Protein 8EZM (pdb70)

Structure (mmCIF, N/CA/C/O backbone):
data_8EZM
#
_entry.id   8EZM
#
_cell.length_a   101.890
_cell.length_b   84.710
_cell.length_c   65.870
_cell.angle_alpha   90.000
_cell.angle_beta   96.570
_cell.angle_gamma   90.000
#
_symmetry.space_group_name_H-M   'C 1 2 1'
#
loop_
_entity.id
_entity.type
_entity.pdbx_description
1 polymer '25 kDa ookinete surface antigen'
2 polymer 'Transmission-reducing antibody AS01-63, Single-chain Fv'
3 non-polymer 2-acetamido-2-deoxy-beta-D-glucopyranose
4 non-polymer 'SULFATE ION'
5 water water
#
loop_
_atom_site.group_PDB
_atom_site.id
_atom_site.type_symbol
_atom_site.label_atom_id
_atom_site.label_alt_id
_atom_site.label_comp_id
_atom_site.label_asym_id
_atom_site.label_entity_id
_atom_site.label_seq_id
_atom_site.pdbx_PDB_ins_code
_atom_site.Cartn_x
_atom_site.Cartn_y
_atom_site.Cartn_z
_atom_site.occupancy
_atom_site.B_iso_or_equiv
_atom_site.auth_seq_id
_atom_site.auth_comp_id
_atom_site.auth_asym_id
_atom_site.auth_atom_id
_atom_site.pdbx_PDB_model_num
ATOM 1 N N . LYS A 1 3 ? -28.39801 -8.52134 12.77328 1.000 112.94627 1 LYS A N 1
ATOM 2 C CA . LYS A 1 3 ? -28.67792 -7.14123 13.14862 1.000 108.65014 1 LYS A CA 1
ATOM 3 C C . LYS A 1 3 ? -30.09344 -6.75403 12.72197 1.000 108.03472 1 LYS A C 1
ATOM 4 O O . LYS A 1 3 ? -30.72256 -7.45114 11.92598 1.000 102.28825 1 LYS A O 1
ATOM 10 N N . VAL A 1 4 ? -30.58947 -5.64328 13.25796 1.000 90.91011 2 VAL A N 1
ATOM 11 C CA . VAL A 1 4 ? -31.95131 -5.19544 12.98649 1.000 88.64871 2 VAL A CA 1
ATOM 12 C C . VAL A 1 4 ? -32.01396 -4.60972 11.58038 1.000 86.44670 2 VAL A C 1
ATOM 13 O O . VAL A 1 4 ? -31.28607 -3.66544 11.25752 1.000 87.02273 2 VAL A O 1
ATOM 17 N N . THR A 1 5 ? -32.88187 -5.17025 10.74249 1.000 89.34013 3 THR A N 1
ATOM 18 C CA . THR A 1 5 ? -33.10835 -4.69674 9.38110 1.000 88.65360 3 THR A CA 1
ATOM 19 C C . THR A 1 5 ? -34.57396 -4.30085 9.21318 1.000 83.22795 3 THR A C 1
ATOM 20 O O . THR A 1 5 ? -35.37377 -4.37408 10.14918 1.000 84.77600 3 THR A O 1
ATOM 24 N N . VAL A 1 6 ? -34.92285 -3.87339 7.99607 1.000 82.42354 4 VAL A N 1
ATOM 25 C CA . VAL A 1 6 ? -36.30005 -3.48766 7.71214 1.000 82.72124 4 VAL A CA 1
ATOM 26 C C . VAL A 1 6 ? -37.23807 -4.68599 7.74414 1.000 89.83198 4 VAL A C 1
ATOM 27 O O . VAL A 1 6 ? -38.44576 -4.51972 7.95212 1.000 88.39005 4 VAL A O 1
ATOM 31 N N . ASP A 1 7 ? -36.71570 -5.89277 7.54133 1.000 79.50073 5 ASP A N 1
ATOM 32 C CA . ASP A 1 7 ? -37.51859 -7.10410 7.60914 1.000 86.67738 5 ASP A CA 1
ATOM 33 C C . ASP A 1 7 ? -37.57342 -7.70473 9.00762 1.000 89.23777 5 ASP A C 1
ATOM 34 O O . ASP A 1 7 ? -38.34125 -8.64700 9.22854 1.000 89.36390 5 ASP A O 1
ATOM 39 N N . THR A 1 8 ? -36.78728 -7.18362 9.94713 1.000 89.27783 6 THR A N 1
ATOM 40 C CA . THR A 1 8 ? -36.77902 -7.70784 11.30600 1.000 85.96239 6 THR A CA 1
ATOM 41 C C . THR A 1 8 ? -38.14306 -7.52322 11.95917 1.000 84.82476 6 THR A C 1
ATOM 42 O O . THR A 1 8 ? -38.73808 -6.44443 11.88865 1.000 82.86364 6 THR A O 1
ATOM 46 N N . VAL A 1 9 ? -38.64800 -8.58606 12.58108 1.000 87.83630 7 VAL A N 1
ATOM 47 C CA . VAL A 1 9 ? -39.89356 -8.53262 13.33727 1.000 90.12159 7 VAL A CA 1
ATOM 48 C C . VAL A 1 9 ? -39.55160 -8.34031 14.81139 1.000 95.22945 7 VAL A C 1
ATOM 49 O O . VAL A 1 9 ? -38.72671 -9.07239 15.37010 1.000 96.91377 7 VAL A O 1
ATOM 53 N N . CYS A 1 10 ? -40.15643 -7.33371 15.43423 1.000 93.90370 8 CYS A N 1
ATOM 54 C CA . CYS A 1 10 ? -39.92602 -7.02069 16.83906 1.000 88.69932 8 CYS A CA 1
ATOM 55 C C . CYS A 1 10 ? -41.04026 -7.63551 17.67058 1.000 84.83412 8 CYS A C 1
ATOM 56 O O . CYS A 1 10 ? -42.20424 -7.25379 17.52173 1.000 90.86481 8 CYS A O 1
ATOM 59 N N . LYS A 1 11 ? -40.68136 -8.57830 18.53994 1.000 83.02090 9 LYS A N 1
ATOM 60 C CA . LYS A 1 11 ? -41.65287 -9.17238 19.44777 1.000 84.59198 9 LYS A CA 1
ATOM 61 C C . LYS A 1 11 ? -42.18073 -8.12146 20.41472 1.000 89.73151 9 LYS A C 1
ATOM 62 O O . LYS A 1 11 ? -41.42729 -7.58418 21.23252 1.000 91.30830 9 LYS A O 1
ATOM 68 N N . ARG A 1 12 ? -43.48286 -7.84091 20.32171 1.000 86.34874 10 ARG A N 1
ATOM 69 C CA . ARG A 1 12 ? -44.15568 -6.84023 21.15523 1.000 80.17749 10 ARG A CA 1
ATOM 70 C C . ARG A 1 12 ? -43.50867 -5.46432 21.02229 1.000 80.22544 10 ARG A C 1
ATOM 71 O O . ARG A 1 12 ? -43.47112 -4.68486 21.97767 1.000 83.71033 10 ARG A O 1
ATOM 79 N N . GLY A 1 13 ? -43.00183 -5.15743 19.83262 1.000 77.62454 11 GLY A N 1
ATOM 80 C CA . GLY A 1 13 ? -42.40816 -3.86466 19.56537 1.000 79.68146 11 GLY A CA 1
ATOM 81 C C . GLY A 1 13 ? -42.61246 -3.42951 18.12976 1.000 79.55159 11 GLY A C 1
ATOM 82 O O . GLY A 1 13 ? -43.40278 -4.03427 17.39840 1.000 78.76708 11 GLY A O 1
ATOM 83 N N . PHE A 1 14 ? -41.90732 -2.37967 17.71435 1.000 74.43421 12 PHE A N 1
ATOM 84 C CA . PHE A 1 14 ? -42.00203 -1.88351 16.35030 1.000 70.96498 12 PHE A CA 1
ATOM 85 C C . PHE A 1 14 ? -40.66111 -1.29308 15.93989 1.000 67.80895 12 PHE A C 1
ATOM 86 O O . PHE A 1 14 ? -39.89348 -0.81260 16.77700 1.000 65.73680 12 PHE A O 1
ATOM 94 N N . LEU A 1 15 ? -40.39360 -1.33256 14.63849 1.000 72.03836 13 LEU A N 1
ATOM 95 C CA . LEU A 1 15 ? -39.15476 -0.80318 14.08667 1.000 60.36185 13 LEU A CA 1
ATOM 96 C C . LEU A 1 15 ? -39.16864 0.71688 14.05986 1.000 65.70260 13 LEU A C 1
ATOM 97 O O . LEU A 1 15 ? -40.19042 1.33623 13.75937 1.000 59.29175 13 LEU A O 1
ATOM 102 N N . ILE A 1 16 ? -38.02115 1.31666 14.37827 1.000 60.06805 14 ILE A N 1
ATOM 103 C CA . ILE A 1 16 ? -37.80417 2.74167 14.18079 1.000 58.25713 14 ILE A CA 1
ATOM 104 C C . ILE A 1 16 ? -36.47521 2.92779 13.46110 1.000 54.48212 14 ILE A C 1
ATOM 105 O O . ILE A 1 16 ? -35.62907 2.03214 13.42335 1.000 56.54576 14 ILE A O 1
ATOM 110 N N . GLN A 1 17 ? -36.29975 4.11527 12.88547 1.000 56.94902 15 GLN A N 1
ATOM 111 C CA . GLN A 1 17 ? -35.15539 4.40638 12.03323 1.000 56.10088 15 GLN A CA 1
ATOM 112 C C . GLN A 1 17 ? -34.54928 5.74680 12.41266 1.000 54.61302 15 GLN A C 1
ATOM 113 O O . GLN A 1 17 ? -35.26722 6.74094 12.55994 1.000 56.47524 15 GLN A O 1
ATOM 119 N N . MET A 1 18 ? -33.23387 5.76728 12.56857 1.000 59.17725 16 MET A N 1
ATOM 120 C CA . MET A 1 18 ? -32.46887 6.99188 12.70739 1.000 58.41840 16 MET A CA 1
ATOM 121 C C . MET A 1 18 ? -31.55873 7.13227 11.48896 1.000 51.86330 16 MET A C 1
ATOM 122 O O . MET A 1 18 ? -31.66286 6.36613 10.52460 1.000 61.00453 16 MET A O 1
ATOM 127 N N . SER A 1 19 ? -30.66040 8.11882 11.53021 1.000 57.05583 17 SER A N 1
ATOM 128 C CA . SER A 1 19 ? -29.86582 8.43106 10.34596 1.000 60.57246 17 SER A CA 1
ATOM 129 C C . SER A 1 19 ? -28.95593 7.27575 9.94509 1.000 66.01078 17 SER A C 1
ATOM 130 O O . SER A 1 19 ? -28.63509 7.12437 8.76061 1.000 64.05903 17 SER A O 1
ATOM 133 N N . GLY A 1 20 ? -28.54065 6.44678 10.89982 1.000 66.50109 18 GLY A N 1
ATOM 134 C CA . GLY A 1 20 ? -27.53579 5.44662 10.59953 1.000 65.52234 18 GLY A CA 1
ATOM 135 C C . GLY A 1 20 ? -27.83417 4.01330 10.99389 1.000 64.30297 18 GLY A C 1
ATOM 136 O O . GLY A 1 20 ? -26.98244 3.14072 10.79678 1.000 64.80931 18 GLY A O 1
ATOM 137 N N . HIS A 1 21 ? -29.01657 3.73913 11.54096 1.000 63.81022 19 HIS A N 1
ATOM 138 C CA . HIS A 1 21 ? -29.33763 2.37525 11.94991 1.000 64.76338 19 HIS A CA 1
ATOM 139 C C . HIS A 1 21 ? -30.84016 2.24332 12.15667 1.000 58.91472 19 HIS A C 1
ATOM 140 O O . HIS A 1 21 ? -31.58556 3.22588 12.12418 1.000 59.50866 19 HIS A O 1
ATOM 147 N N . LEU A 1 22 ? -31.26730 1.00099 12.37536 1.000 62.87757 20 LEU A N 1
ATOM 148 C CA . LEU A 1 22 ? -32.62558 0.65631 12.76493 1.000 65.06757 20 LEU A CA 1
ATOM 149 C C . LEU A 1 22 ? -32.58598 -0.04866 14.11380 1.000 61.16134 20 LEU A C 1
ATOM 150 O O . LEU A 1 22 ? -31.59408 -0.69710 14.45658 1.000 62.24119 20 LEU A O 1
ATOM 155 N N . GLU A 1 23 ? -33.67083 0.06996 14.87675 1.000 58.54722 21 GLU A N 1
ATOM 156 C CA . GLU A 1 23 ? -33.75511 -0.62140 16.15675 1.000 62.70317 21 GLU A CA 1
ATOM 157 C C . GLU A 1 23 ? -35.21892 -0.81228 16.52766 1.000 66.33782 21 GLU A C 1
ATOM 158 O O . GLU A 1 23 ? -36.09837 -0.08611 16.05749 1.000 66.56280 21 GLU A O 1
ATOM 164 N N . CYS A 1 24 ? -35.46658 -1.80971 17.37466 1.000 58.10256 22 CYS A N 1
ATOM 165 C CA . CYS A 1 24 ? -36.80590 -2.05675 17.88869 1.000 64.47702 22 CYS A CA 1
ATOM 166 C C . CYS A 1 24 ? -37.09083 -1.15916 19.08550 1.000 69.36444 22 CYS A C 1
ATOM 167 O O . CYS A 1 24 ? -36.22862 -0.94649 19.94345 1.000 68.81697 22 CYS A O 1
ATOM 170 N N . LYS A 1 25 ? -38.31165 -0.63566 19.13569 1.000 68.15735 23 LYS A N 1
ATOM 171 C CA . LYS A 1 25 ? -38.80565 0.14858 20.25709 1.000 58.26737 23 LYS A CA 1
ATOM 172 C C . LYS A 1 25 ? -40.02279 -0.55665 20.83940 1.000 75.26181 23 LYS A C 1
ATOM 173 O O . LYS A 1 25 ? -40.89153 -1.02548 20.09721 1.000 74.55101 23 LYS A O 1
ATOM 179 N N . CYS A 1 26 ? -40.08647 -0.62975 22.16467 1.000 61.95989 24 CYS A N 1
ATOM 180 C CA . CYS A 1 26 ? -41.09113 -1.45241 22.82349 1.000 71.72586 24 CYS A CA 1
ATOM 181 C C . CYS A 1 26 ? -42.44563 -0.75758 22.88896 1.000 79.14347 24 CYS A C 1
ATOM 182 O O . CYS A 1 26 ? -42.54259 0.47227 22.87501 1.000 75.21504 24 CYS A O 1
ATOM 185 N N . GLU A 1 27 ? -43.49724 -1.57103 22.96783 1.000 79.76746 25 GLU A N 1
ATOM 186 C CA . GLU A 1 27 ? -44.85516 -1.06854 23.10892 1.000 85.73330 25 GLU A CA 1
ATOM 187 C C . GLU A 1 27 ? -45.16948 -0.76123 24.56849 1.000 100.44958 25 GLU A C 1
ATOM 188 O O . GLU A 1 27 ? -44.65035 -1.40326 25.48731 1.000 94.93803 25 GLU A O 1
ATOM 194 N N . ASN A 1 28 ? -46.03708 0.23409 24.76861 1.000 91.04219 26 ASN A N 1
ATOM 195 C CA . ASN A 1 28 ? -46.56042 0.60159 26.08161 1.000 95.43615 26 ASN A CA 1
ATOM 196 C C . ASN A 1 28 ? -45.45430 0.81262 27.10888 1.000 100.88600 26 ASN A C 1
ATOM 197 O O . ASN A 1 28 ? -44.66029 1.75140 26.99170 1.000 99.52522 26 ASN A O 1
ATOM 202 N N . ASP A 1 29 ? -45.39457 -0.05855 28.11895 1.000 100.71183 27 ASP A N 1
ATOM 203 C CA . ASP A 1 29 ? -44.42737 0.06430 29.20413 1.000 95.17998 27 ASP A CA 1
ATOM 204 C C . ASP A 1 29 ? -43.47071 -1.12098 29.26413 1.000 90.56247 27 ASP A C 1
ATOM 205 O O . ASP A 1 29 ? -42.90608 -1.40215 30.32570 1.000 103.59369 27 ASP A O 1
ATOM 210 N N . LEU A 1 30 ? -43.27395 -1.82154 28.15160 1.000 76.46707 28 LEU A N 1
ATOM 211 C CA . LEU A 1 30 ? -42.39023 -2.97570 28.13923 1.000 82.50695 28 LEU A CA 1
ATOM 212 C C . LEU A 1 30 ? -40.92755 -2.53287 28.06635 1.000 77.08199 28 LEU A C 1
ATOM 213 O O . LEU A 1 30 ? -40.61271 -1.35202 27.89649 1.000 72.58865 28 LEU A O 1
ATOM 218 N N . VAL A 1 31 ? -40.02186 -3.50261 28.20862 1.000 72.86956 29 VAL A N 1
ATOM 219 C CA . VAL A 1 31 ? -38.58679 -3.24798 28.16674 1.000 70.87064 29 VAL A CA 1
ATOM 220 C C . VAL A 1 31 ? -37.92089 -4.25871 27.24301 1.000 70.53196 29 VAL A C 1
ATOM 221 O O . VAL A 1 31 ? -38.40952 -5.37711 27.05526 1.000 72.09110 29 VAL A O 1
ATOM 225 N N . LEU A 1 32 ? -36.78859 -3.85612 26.66975 1.000 68.81255 30 LEU A N 1
ATOM 226 C CA . LEU A 1 32 ? -36.02354 -4.73851 25.79708 1.000 68.42749 30 LEU A CA 1
ATOM 227 C C . LEU A 1 32 ? -35.25233 -5.77185 26.61152 1.000 73.48168 30 LEU A C 1
ATOM 228 O O . LEU A 1 32 ? -34.57702 -5.43040 27.58800 1.000 67.54722 30 LEU A O 1
ATOM 233 N N . VAL A 1 33 ? -35.34219 -7.03782 26.20027 1.000 69.65056 31 VAL A N 1
ATOM 234 C CA . VAL A 1 33 ? -34.53896 -8.09945 26.80001 1.000 71.77951 31 VAL A CA 1
ATOM 235 C C . VAL A 1 33 ? -33.41358 -8.45736 25.83787 1.000 82.47378 31 VAL A C 1
ATOM 236 O O . VAL A 1 33 ? -32.33337 -8.88716 26.25730 1.000 91.79581 31 VAL A O 1
ATOM 240 N N . ASN A 1 34 ? -33.66498 -8.28386 24.54291 1.000 74.80571 32 ASN A N 1
ATOM 241 C CA . ASN A 1 34 ? -32.63508 -8.33089 23.51464 1.000 67.79644 32 ASN A CA 1
ATOM 242 C C . ASN A 1 34 ? -32.99880 -7.27966 22.47203 1.000 74.54171 32 ASN A C 1
ATOM 243 O O . ASN A 1 34 ? -33.91047 -6.47137 22.67432 1.000 71.01113 32 ASN A O 1
ATOM 248 N N . GLU A 1 35 ? -32.28373 -7.28158 21.34610 1.000 67.12045 33 GLU A N 1
ATOM 249 C CA . GLU A 1 35 ? -32.48753 -6.23527 20.35045 1.000 77.00272 33 GLU A CA 1
ATOM 250 C C . GLU A 1 35 ? -33.84588 -6.32450 19.66484 1.000 78.17047 33 GLU A C 1
ATOM 251 O O . GLU A 1 35 ? -34.30134 -5.32527 19.09947 1.000 72.61163 33 GLU A O 1
ATOM 257 N N . GLU A 1 36 ? -34.50991 -7.48271 19.71330 1.000 73.16948 34 GLU A N 1
ATOM 258 C CA . GLU A 1 36 ? -35.73725 -7.69341 18.95615 1.000 85.12269 34 GLU A CA 1
ATOM 259 C C . GLU A 1 36 ? -36.89165 -8.21818 19.80271 1.000 82.38648 34 GLU A C 1
ATOM 260 O O . GLU A 1 36 ? -37.90861 -8.63834 19.23961 1.000 80.59786 34 GLU A O 1
ATOM 266 N N . THR A 1 37 ? -36.77375 -8.20743 21.12910 1.000 78.69498 35 THR A N 1
ATOM 267 C CA . THR A 1 37 ? -37.81118 -8.76685 21.98691 1.000 77.27825 35 THR A CA 1
ATOM 268 C C . THR A 1 37 ? -38.08093 -7.83135 23.15464 1.000 78.80965 35 THR A C 1
ATOM 269 O O . THR A 1 37 ? -37.14561 -7.37321 23.81745 1.000 73.06904 35 THR A O 1
ATOM 273 N N . CYS A 1 38 ? -39.36025 -7.55674 23.39925 1.000 77.23875 36 CYS A N 1
ATOM 274 C CA . CYS A 1 38 ? -39.80772 -6.72454 24.50555 1.000 76.28073 36 CYS A CA 1
ATOM 275 C C . CYS A 1 38 ? -40.65148 -7.55654 25.45898 1.000 78.40745 36 CYS A C 1
ATOM 276 O O . CYS A 1 38 ? -41.43759 -8.40507 25.02554 1.000 81.90414 36 CYS A O 1
ATOM 279 N N . GLU A 1 39 ? -40.48555 -7.30999 26.75764 1.000 77.46642 37 GLU A N 1
ATOM 280 C CA . GLU A 1 39 ? -41.19455 -8.05620 27.78790 1.000 81.59775 37 GLU A CA 1
ATOM 281 C C . GLU A 1 39 ? -41.55372 -7.12069 28.93211 1.000 79.01286 37 GLU A C 1
ATOM 282 O O . GLU A 1 39 ? -41.05207 -5.99848 29.02930 1.000 76.80707 37 GLU A O 1
ATOM 288 N N . GLU A 1 40 ? -42.43874 -7.59822 29.80151 1.000 78.32949 38 GLU A N 1
ATOM 289 C CA . GLU A 1 40 ? -42.82502 -6.83046 30.97551 1.000 78.31471 38 GLU A CA 1
ATOM 290 C C . GLU A 1 40 ? -41.68443 -6.79745 31.98556 1.000 80.13920 38 GLU A C 1
ATOM 291 O O . GLU A 1 40 ? -41.00979 -7.80385 32.21691 1.000 76.70147 38 GLU A O 1
ATOM 297 N N . LYS A 1 41 ? -41.46458 -5.62923 32.58196 1.000 81.42719 39 LYS A N 1
ATOM 298 C CA . LYS A 1 41 ? -40.42526 -5.46339 33.58619 1.000 88.74984 39 LYS A CA 1
ATOM 299 C C . LYS A 1 41 ? -40.96506 -5.79402 34.97076 1.000 86.84742 39 LYS A C 1
ATOM 300 O O . LYS A 1 41 ? -42.14193 -5.57761 35.27109 1.000 85.18997 39 LYS A O 1
ATOM 306 N N . VAL A 1 42 ? -40.09532 -6.33059 35.80997 1.000 86.22436 40 VAL A N 1
ATOM 307 C CA . VAL A 1 42 ? -40.43613 -6.52134 37.21232 1.000 88.69755 40 VAL A CA 1
ATOM 308 C C . VAL A 1 42 ? -40.15935 -5.22567 37.96150 1.000 86.41688 40 VAL A C 1
ATOM 309 O O . VAL A 1 42 ? -39.25635 -4.45680 37.61117 1.000 92.18432 40 VAL A O 1
ATOM 313 N N . LEU A 1 43 ? -40.95871 -4.96310 38.99081 1.000 89.45553 41 LEU A N 1
ATOM 314 C CA . LEU A 1 43 ? -40.80417 -3.72984 39.74937 1.000 99.04047 41 LEU A CA 1
ATOM 315 C C . LEU A 1 43 ? -39.80557 -3.85898 40.89100 1.000 97.50241 41 LEU A C 1
ATOM 316 O O . LEU A 1 43 ? -39.15352 -2.87044 41.24621 1.000 101.38968 41 LEU A O 1
ATOM 321 N N . LYS A 1 44 ? -39.66225 -5.04895 41.46912 1.000 97.05967 42 LYS A N 1
ATOM 322 C CA . LYS A 1 44 ? -38.73543 -5.27745 42.56941 1.000 91.49813 42 LYS A CA 1
ATOM 323 C C . LYS A 1 44 ? -37.91017 -6.52185 42.28046 1.000 84.46483 42 LYS A C 1
ATOM 324 O O . LYS A 1 44 ? -38.46171 -7.56312 41.90984 1.000 79.77503 42 LYS A O 1
ATOM 330 N N . CYS A 1 45 ? -36.59344 -6.41240 42.44433 1.000 79.20536 43 CYS A N 1
ATOM 331 C CA . CYS A 1 45 ? -35.72090 -7.57140 42.32007 1.000 86.14173 43 CYS A CA 1
ATOM 332 C C . CYS A 1 45 ? -35.69732 -8.33986 43.63317 1.000 79.40610 43 CYS A C 1
ATOM 333 O O . CYS A 1 45 ? -35.42888 -7.76632 44.69254 1.000 81.95686 43 CYS A O 1
ATOM 336 N N . ASP A 1 46 ? -35.97825 -9.63531 43.56091 1.000 80.96181 44 ASP A N 1
ATOM 337 C CA . ASP A 1 46 ? -35.94459 -10.50633 44.72838 1.000 83.56725 44 ASP A CA 1
ATOM 338 C C . ASP A 1 46 ? -35.76563 -11.94023 44.24260 1.000 84.40702 44 ASP A C 1
ATOM 339 O O . ASP A 1 46 ? -35.48318 -12.18164 43.06409 1.000 82.88506 44 ASP A O 1
ATOM 344 N N . GLU A 1 47 ? -35.93608 -12.89809 45.15934 1.000 89.73955 45 GLU A N 1
ATOM 345 C CA . GLU A 1 47 ? -35.71164 -14.30060 44.82273 1.000 95.87366 45 GLU A CA 1
ATOM 346 C C . GLU A 1 47 ? -36.68768 -14.78971 43.76128 1.000 93.37362 45 GLU A C 1
ATOM 347 O O . GLU A 1 47 ? -36.34217 -15.66062 42.95440 1.000 95.51332 45 GLU A O 1
ATOM 353 N N . LYS A 1 48 ? -37.90053 -14.23663 43.73485 1.000 92.45749 46 LYS A N 1
ATOM 354 C CA . LYS A 1 48 ? -38.91521 -14.68881 42.79181 1.000 95.18157 46 LYS A CA 1
ATOM 355 C C . LYS A 1 48 ? -38.74019 -14.10562 41.39456 1.000 88.79395 46 LYS A C 1
ATOM 356 O O . LYS A 1 48 ? -39.35121 -14.61412 40.44881 1.000 92.63918 46 LYS A O 1
ATOM 362 N N . THR A 1 49 ? -37.92687 -13.05918 41.23653 1.000 86.67631 47 THR A N 1
ATOM 363 C CA . THR A 1 49 ? -37.77081 -12.38824 39.94949 1.000 87.60603 47 THR A CA 1
ATOM 364 C C . THR A 1 49 ? -36.34124 -12.46101 39.42053 1.000 87.20248 47 THR A C 1
ATOM 365 O O . THR A 1 49 ? -35.94867 -11.63277 38.59436 1.000 81.91209 47 THR A O 1
ATOM 369 N N . VAL A 1 50 ? -35.55760 -13.44121 39.87316 1.000 86.72471 48 VAL A N 1
ATOM 370 C CA . VAL A 1 50 ? -34.17880 -13.58686 39.41935 1.000 73.64135 48 VAL A CA 1
ATOM 371 C C . VAL A 1 50 ? -34.15530 -13.90680 37.93054 1.000 76.94405 48 VAL A C 1
ATOM 372 O O . VAL A 1 50 ? -34.95723 -14.71201 37.43563 1.000 88.33516 48 VAL A O 1
ATOM 376 N N . ASN A 1 51 ? -33.23166 -13.26640 37.20884 1.000 67.73710 49 ASN A N 1
ATOM 377 C CA . ASN A 1 51 ? -33.02650 -13.39348 35.76690 1.000 81.35199 49 ASN A CA 1
ATOM 378 C C . ASN A 1 51 ? -34.18770 -12.84365 34.94834 1.000 65.49044 49 ASN A C 1
ATOM 379 O O . ASN A 1 51 ? -34.22028 -13.04729 33.73168 1.000 78.40422 49 ASN A O 1
ATOM 384 N N . LYS A 1 52 ? -35.16210 -12.13492 35.58994 1.000 70.53026 50 LYS A N 1
ATOM 385 C CA . LYS A 1 52 ? -36.22487 -11.47904 34.84141 1.000 73.97871 50 LYS A CA 1
ATOM 386 C C . LYS A 1 52 ? -35.83645 -10.03766 34.52327 1.000 77.81584 50 LYS A C 1
ATOM 387 O O . LYS A 1 52 ? -35.05082 -9.42427 35.25469 1.000 64.79087 50 LYS A O 1
ATOM 393 N N . PRO A 1 53 ? -36.35729 -9.46768 33.43557 1.000 70.77057 51 PRO A N 1
ATOM 394 C CA . PRO A 1 53 ? -35.95254 -8.10646 33.06366 1.000 70.97482 51 PRO A CA 1
ATOM 395 C C . PRO A 1 53 ? -36.49758 -7.06229 34.02650 1.000 70.50199 51 PRO A C 1
ATOM 396 O O . PRO A 1 53 ? -37.63025 -7.15468 34.50572 1.000 78.51693 51 PRO A O 1
ATOM 400 N N . CYS A 1 54 ? -35.66269 -6.05817 34.30591 1.000 64.00032 52 CYS A N 1
ATOM 401 C CA . CYS A 1 54 ? -36.02262 -4.92920 35.15617 1.000 70.97007 52 CYS A CA 1
ATOM 402 C C . CYS A 1 54 ? -35.74952 -3.60624 34.45142 1.000 79.03371 52 CYS A C 1
ATOM 403 O O . CYS A 1 54 ? -35.68145 -2.55954 35.10386 1.000 83.95750 52 CYS A O 1
ATOM 406 N N . GLY A 1 55 ? -35.59541 -3.64218 33.13714 1.000 75.07755 53 GLY A N 1
ATOM 407 C CA . GLY A 1 55 ? -35.25362 -2.47011 32.35808 1.000 58.88791 53 GLY A CA 1
ATOM 408 C C . GLY A 1 55 ? -34.61782 -2.88098 31.05219 1.000 64.72804 53 GLY A C 1
ATOM 409 O O . GLY A 1 55 ? -34.32988 -4.05492 30.81313 1.000 64.48211 53 GLY A O 1
ATOM 410 N N . ASP A 1 56 ? -34.40330 -1.88155 30.19695 1.000 65.83206 54 ASP A N 1
ATOM 411 C CA . ASP A 1 56 ? -33.78210 -2.11996 28.89884 1.000 61.86252 54 ASP A CA 1
ATOM 412 C C . ASP A 1 56 ? -32.40936 -2.75673 29.07171 1.000 59.95370 54 ASP A C 1
ATOM 413 O O . ASP A 1 56 ? -31.49392 -2.13730 29.61836 1.000 55.92347 54 ASP A O 1
ATOM 418 N N . PHE A 1 57 ? -32.27971 -4.00066 28.60540 1.000 59.15517 55 PHE A N 1
ATOM 419 C CA . PHE A 1 57 ? -31.03120 -4.76483 28.66696 1.000 62.08190 55 PHE A CA 1
ATOM 420 C C . PHE A 1 57 ? -30.54425 -4.91739 30.10859 1.000 64.74265 55 PHE A C 1
ATOM 421 O O . PHE A 1 57 ? -29.34426 -4.89682 30.38684 1.000 60.03257 55 PHE A O 1
ATOM 429 N N . SER A 1 58 ? -31.48802 -5.09198 31.03515 1.000 68.30640 56 SER A N 1
ATOM 430 C CA . SER A 1 58 ? -31.19625 -5.24954 32.45486 1.000 67.44823 56 SER A CA 1
ATOM 431 C C . SER A 1 58 ? -31.96213 -6.44361 33.00100 1.000 73.56100 56 SER A C 1
ATOM 432 O O . SER A 1 58 ? -33.10305 -6.69197 32.60265 1.000 68.69782 56 SER A O 1
ATOM 435 N N . LYS A 1 59 ? -31.33424 -7.17236 33.92130 1.000 61.75357 57 LYS A N 1
ATOM 436 C CA . LYS A 1 59 ? -31.95795 -8.31592 34.56923 1.000 63.52839 57 LYS A CA 1
ATOM 437 C C . LYS A 1 59 ? -31.64604 -8.27902 36.05697 1.000 63.81894 57 LYS A C 1
ATOM 438 O O . LYS A 1 59 ? -30.62182 -7.73592 36.47724 1.000 64.02787 57 LYS A O 1
ATOM 444 N N . CYS A 1 60 ? -32.54654 -8.84866 36.85339 1.000 65.12143 58 CYS A N 1
ATOM 445 C CA . CYS A 1 60 ? -32.29847 -8.96614 38.28337 1.000 63.96382 58 CYS A CA 1
ATOM 446 C C . CYS A 1 60 ? -31.22263 -10.01362 38.53450 1.000 63.10229 58 CYS A C 1
ATOM 447 O O . CYS A 1 60 ? -31.29726 -11.13656 38.02346 1.000 64.92112 58 CYS A O 1
ATOM 450 N N . ILE A 1 61 ? -30.22134 -9.64308 39.32468 1.000 59.78729 59 ILE A N 1
ATOM 451 C CA . ILE A 1 61 ? -29.05255 -10.47642 39.56286 1.000 62.44616 59 ILE A CA 1
ATOM 452 C C . ILE A 1 61 ? -29.01609 -10.85781 41.03365 1.000 58.85116 59 ILE A C 1
ATOM 453 O O . ILE A 1 61 ? -29.14037 -9.99414 41.90900 1.000 56.94625 59 ILE A O 1
ATOM 458 N N . LYS A 1 62 ? -28.85256 -12.14949 41.29876 1.000 55.58969 60 LYS A N 1
ATOM 459 C CA . LYS A 1 62 ? -28.62101 -12.64278 42.65082 1.000 59.82535 60 LYS A CA 1
ATOM 460 C C . LYS A 1 62 ? -27.19625 -12.29169 43.06952 1.000 56.66980 60 LYS A C 1
ATOM 461 O O . LYS A 1 62 ? -26.23399 -12.69620 42.40785 1.000 53.62934 60 LYS A O 1
ATOM 467 N N . ILE A 1 63 ? -27.06082 -11.52783 44.15012 1.000 53.70126 61 ILE A N 1
ATOM 468 C CA . ILE A 1 63 ? -25.76288 -11.08918 44.65364 1.000 49.60461 61 ILE A CA 1
ATOM 469 C C . ILE A 1 63 ? -25.41823 -11.94425 45.86512 1.000 56.70565 61 ILE A C 1
ATOM 470 O O . ILE A 1 63 ? -26.02063 -11.79538 46.93463 1.000 49.50880 61 ILE A O 1
ATOM 475 N N . ASP A 1 64 ? -24.44575 -12.83625 45.70550 1.000 52.25598 62 ASP A N 1
ATOM 476 C CA . ASP A 1 64 ? -24.03379 -13.69235 46.80745 1.000 63.32312 62 ASP A CA 1
ATOM 477 C C . ASP A 1 64 ? -23.37488 -12.86812 47.90597 1.000 59.51372 62 ASP A C 1
ATOM 478 O O . ASP A 1 64 ? -22.48232 -12.05729 47.64244 1.000 54.28408 62 ASP A O 1
ATOM 483 N N . GLY A 1 65 ? -23.81699 -13.08136 49.13725 1.000 50.40651 63 GLY A N 1
ATOM 484 C CA . GLY A 1 65 ? -23.25189 -12.36717 50.26290 1.000 59.19245 63 GLY A CA 1
ATOM 485 C C . GLY A 1 65 ? -23.81949 -12.90224 51.55689 1.000 57.01587 63 GLY A C 1
ATOM 486 O O . GLY A 1 65 ? -24.49484 -13.93049 51.58110 1.000 57.27789 63 GLY A O 1
ATOM 487 N N . ASN A 1 66 ? -23.54081 -12.17909 52.63926 1.000 48.95353 64 ASN A N 1
ATOM 488 C CA . ASN A 1 66 ? -24.03181 -12.50567 53.97689 1.000 52.50382 64 ASN A CA 1
ATOM 489 C C . ASN A 1 66 ? -24.89489 -11.34128 54.44074 1.000 52.73134 64 ASN A C 1
ATOM 490 O O . ASN A 1 66 ? -24.39140 -10.40814 55.08542 1.000 59.82309 64 ASN A O 1
ATOM 495 N N . PRO A 1 67 ? -26.20231 -11.34716 54.13921 1.000 52.82597 65 PRO A N 1
ATOM 496 C CA . PRO A 1 67 ? -26.92321 -12.37751 53.38235 1.000 51.17591 65 PRO A CA 1
ATOM 497 C C . PRO A 1 67 ? -27.00276 -12.10424 51.87898 1.000 49.64968 65 PRO A C 1
ATOM 498 O O . PRO A 1 67 ? -26.48838 -11.09546 51.39454 1.000 52.57175 65 PRO A O 1
ATOM 502 N N . VAL A 1 68 ? -27.65179 -13.01826 51.15417 1.000 58.88897 66 VAL A N 1
ATOM 503 C CA . VAL A 1 68 ? -27.85320 -12.83700 49.72329 1.000 66.32872 66 VAL A CA 1
ATOM 504 C C . VAL A 1 68 ? -28.75029 -11.62912 49.48592 1.000 54.26573 66 VAL A C 1
ATOM 505 O O . VAL A 1 68 ? -29.69940 -11.37537 50.23896 1.000 57.62297 66 VAL A O 1
ATOM 509 N N . SER A 1 69 ? -28.43446 -10.85735 48.44844 1.000 60.75201 67 SER A N 1
ATOM 510 C CA . SER A 1 69 ? -29.24789 -9.72078 48.03586 1.000 53.54707 67 SER A CA 1
ATOM 511 C C . SER A 1 69 ? -29.51925 -9.82093 46.53828 1.000 62.55804 67 SER A C 1
ATOM 512 O O . SER A 1 69 ? -29.03878 -10.73227 45.85701 1.000 55.28143 67 SER A O 1
ATOM 515 N N . TYR A 1 70 ? -30.29709 -8.86849 46.02292 1.000 60.36353 68 TYR A N 1
ATOM 516 C CA . TYR A 1 70 ? -30.69720 -8.85814 44.62205 1.000 67.01303 68 TYR A CA 1
ATOM 517 C C . TYR A 1 70 ? -30.63280 -7.43681 44.08504 1.000 65.87040 68 TYR A C 1
ATOM 518 O O . TYR A 1 70 ? -31.07458 -6.49477 44.74870 1.000 67.53757 68 TYR A O 1
ATOM 527 N N . ALA A 1 71 ? -30.07931 -7.28911 42.88289 1.000 56.13473 69 ALA A N 1
ATOM 528 C CA . ALA A 1 71 ? -29.89794 -5.98257 42.27070 1.000 70.03076 69 ALA A CA 1
ATOM 529 C C . ALA A 1 71 ? -30.23298 -6.05624 40.78908 1.000 61.43419 69 ALA A C 1
ATOM 530 O O . ALA A 1 71 ? -30.09782 -7.10731 40.15658 1.000 60.11334 69 ALA A O 1
ATOM 532 N N . CYS A 1 72 ? -30.66617 -4.92421 40.24076 1.000 61.93365 70 CYS A N 1
ATOM 533 C CA . CYS A 1 72 ? -30.92607 -4.80261 38.81234 1.000 60.69747 70 CYS A CA 1
ATOM 534 C C . CYS A 1 72 ? -29.66444 -4.28286 38.12909 1.000 58.06618 70 CYS A C 1
ATOM 535 O O . CYS A 1 72 ? -29.21946 -3.16234 38.40702 1.000 58.63192 70 CYS A O 1
ATOM 538 N N . LYS A 1 73 ? -29.08584 -5.09565 37.24242 1.000 55.60279 71 LYS A N 1
ATOM 539 C CA . LYS A 1 73 ? -27.82668 -4.76619 36.58675 1.000 58.06589 71 LYS A CA 1
ATOM 540 C C . LYS A 1 73 ? -27.92930 -5.00418 35.08586 1.000 71.03930 71 LYS A C 1
ATOM 541 O O . LYS A 1 73 ? -28.70529 -5.84515 34.62124 1.000 68.42508 71 LYS A O 1
ATOM 547 N N . CYS A 1 74 ? -27.11965 -4.26105 34.33457 1.000 63.60299 72 CYS A N 1
ATOM 548 C CA . CYS A 1 74 ? -27.10415 -4.38129 32.88489 1.000 69.44366 72 CYS A CA 1
ATOM 549 C C . CYS A 1 74 ? -26.49616 -5.71153 32.45643 1.000 63.33450 72 CYS A C 1
ATOM 550 O O . CYS A 1 74 ? -25.59894 -6.25198 33.10827 1.000 59.29722 72 CYS A O 1
ATOM 553 N N . ASN A 1 75 ? -26.99148 -6.22929 31.33508 1.000 58.69362 73 ASN A N 1
ATOM 554 C CA . ASN A 1 75 ? -26.50663 -7.48184 30.77709 1.000 65.39172 73 ASN A CA 1
ATOM 555 C C . ASN A 1 75 ? -25.03815 -7.36205 30.36749 1.000 77.34054 73 ASN A C 1
ATOM 556 O O . ASN A 1 75 ? -24.45097 -6.27576 30.34855 1.000 71.22857 73 ASN A O 1
ATOM 561 N N . LEU A 1 76 ? -24.45047 -8.50934 30.02626 1.000 70.25276 74 LEU A N 1
ATOM 562 C CA . LEU A 1 76 ? -23.07676 -8.54661 29.54077 1.000 78.85430 74 LEU A CA 1
ATOM 563 C C . LEU A 1 76 ? -22.92372 -7.67753 28.29948 1.000 71.88609 74 LEU A C 1
ATOM 564 O O . LEU A 1 76 ? -23.72807 -7.75631 27.36668 1.000 77.85877 74 LEU A O 1
ATOM 569 N N . GLY A 1 77 ? -21.88365 -6.84866 28.29066 1.000 78.35184 75 GLY A N 1
ATOM 570 C CA . GLY A 1 77 ? -21.63112 -5.95413 27.18471 1.000 71.01925 75 GLY A CA 1
ATOM 571 C C . GLY A 1 77 ? -22.24432 -4.57949 27.32077 1.000 63.46309 75 GLY A C 1
ATOM 572 O O . GLY A 1 77 ? -22.07419 -3.75359 26.41526 1.000 66.04364 75 GLY A O 1
ATOM 573 N N . TYR A 1 78 ? -22.95010 -4.30428 28.41486 1.000 64.80319 76 TYR A N 1
ATOM 574 C CA . TYR A 1 78 ? -23.59465 -3.01871 28.63022 1.000 65.22389 76 TYR A CA 1
ATOM 575 C C . TYR A 1 78 ? -23.08851 -2.38588 29.91820 1.000 65.67619 76 TYR A C 1
ATOM 576 O O . TYR A 1 78 ? -22.66195 -3.07920 30.84517 1.000 59.83513 76 TYR A O 1
ATOM 585 N N . ASP A 1 79 ? -23.13279 -1.05667 29.95878 1.000 66.50143 77 ASP A N 1
ATOM 586 C CA . ASP A 1 79 ? -22.75381 -0.28375 31.13140 1.000 72.76535 77 ASP A CA 1
ATOM 587 C C . ASP A 1 79 ? -23.85330 0.72123 31.43272 1.000 65.73107 77 ASP A C 1
ATOM 588 O O . ASP A 1 79 ? -24.47414 1.26573 30.51647 1.000 80.71384 77 ASP A O 1
ATOM 593 N N . MET A 1 80 ? -24.09272 0.96144 32.71734 1.000 76.64967 78 MET A N 1
ATOM 594 C CA . MET A 1 80 ? -25.17361 1.83599 33.15891 1.000 86.17331 78 MET A CA 1
ATOM 595 C C . MET A 1 80 ? -24.65417 3.26875 33.22137 1.000 93.49169 78 MET A C 1
ATOM 596 O O . MET A 1 80 ? -23.79428 3.59067 34.04795 1.000 102.50485 78 MET A O 1
ATOM 601 N N . VAL A 1 81 ? -25.16928 4.12457 32.34201 1.000 99.45755 79 VAL A N 1
ATOM 602 C CA . VAL A 1 81 ? -24.78808 5.53161 32.27569 1.000 106.07646 79 VAL A CA 1
ATOM 603 C C . VAL A 1 81 ? -26.05103 6.36461 32.43575 1.000 119.52654 79 VAL A C 1
ATOM 604 O O . VAL A 1 81 ? -26.96712 6.27433 31.60799 1.000 117.97938 79 VAL A O 1
ATOM 608 N N . ASN A 1 82 ? -26.09184 7.18218 33.49041 1.000 128.28394 80 ASN A N 1
ATOM 609 C CA . ASN A 1 82 ? -27.28620 7.94984 33.84953 1.000 129.38974 80 ASN A CA 1
ATOM 610 C C . ASN A 1 82 ? -28.49969 7.03268 33.98651 1.000 124.25010 80 ASN A C 1
ATOM 611 O O . ASN A 1 82 ? -29.60511 7.35522 33.54580 1.000 118.61570 80 ASN A O 1
ATOM 616 N N . ASN A 1 83 ? -28.27676 5.86825 34.60191 1.000 123.58639 81 ASN A N 1
ATOM 617 C CA . ASN A 1 83 ? -29.32366 4.87415 34.85649 1.000 124.65455 81 ASN A CA 1
ATOM 618 C C . ASN A 1 83 ? -29.97344 4.39083 33.56080 1.000 122.02505 81 ASN A C 1
ATOM 619 O O . ASN A 1 83 ? -31.18529 4.17266 33.49522 1.000 123.52475 81 ASN A O 1
ATOM 624 N N . VAL A 1 84 ? -29.15918 4.22031 32.52067 1.000 114.78226 82 VAL A N 1
ATOM 625 C CA . VAL A 1 84 ? -29.59216 3.64594 31.24896 1.000 98.31498 82 VAL A CA 1
ATOM 626 C C . VAL A 1 84 ? -28.47622 2.74612 30.73804 1.000 89.48788 82 VAL A C 1
ATOM 627 O O . VAL A 1 84 ? -27.32491 3.18129 30.63270 1.000 89.39682 82 VAL A O 1
ATOM 631 N N . CYS A 1 85 ? -28.81153 1.50038 30.41119 1.000 81.52682 83 CYS A N 1
ATOM 632 C CA . CYS A 1 85 ? -27.81734 0.56393 29.90652 1.000 71.10737 83 CYS A CA 1
ATOM 633 C C . CYS A 1 85 ? -27.51335 0.85551 28.44099 1.000 66.62134 83 CYS A C 1
ATOM 634 O O . CYS A 1 85 ? -28.42346 0.92181 27.61118 1.000 72.93955 83 CYS A O 1
ATOM 637 N N . ILE A 1 86 ? -26.23238 1.03082 28.13086 1.000 67.18893 84 ILE A N 1
ATOM 638 C CA . ILE A 1 86 ? -25.75757 1.25915 26.76555 1.000 67.27499 84 ILE A CA 1
ATOM 639 C C . ILE A 1 86 ? -24.52920 0.39306 26.52709 1.000 65.59381 84 ILE A C 1
ATOM 640 O O . ILE A 1 86 ? -23.87283 -0.04722 27.48017 1.000 61.06616 84 ILE A O 1
ATOM 645 N N . PRO A 1 87 ? -24.19846 0.12192 25.25878 1.000 61.94692 85 PRO A N 1
ATOM 646 C CA . PRO A 1 87 ? -22.99373 -0.67087 24.97113 1.000 62.39078 85 PRO A CA 1
ATOM 647 C C . PRO A 1 87 ? -21.75595 -0.06185 25.61661 1.000 63.03913 85 PRO A C 1
ATOM 648 O O . PRO A 1 87 ? -21.61334 1.16061 25.69202 1.000 64.04567 85 PRO A O 1
ATOM 652 N N . ASN A 1 88 ? -20.85644 -0.93804 26.08295 1.000 68.62874 86 ASN A N 1
ATOM 653 C CA . ASN A 1 88 ? -19.65438 -0.48873 26.78643 1.000 65.34703 86 ASN A CA 1
ATOM 654 C C . ASN A 1 88 ? -18.82623 0.45639 25.92983 1.000 64.11770 86 ASN A C 1
ATOM 655 O O . ASN A 1 88 ? -18.23383 1.41367 26.44052 1.000 64.34645 86 ASN A O 1
ATOM 660 N N . GLU A 1 89 ? -18.77015 0.19878 24.62363 1.000 75.93534 87 GLU A N 1
ATOM 661 C CA . GLU A 1 89 ? -18.01633 1.03329 23.69786 1.000 72.51674 87 GLU A CA 1
ATOM 662 C C . GLU A 1 89 ? -18.61167 2.42719 23.53755 1.000 74.09652 87 GLU A C 1
ATOM 663 O O . GLU A 1 89 ? -17.98363 3.27916 22.90012 1.000 74.06442 87 GLU A O 1
ATOM 669 N N . CYS A 1 90 ? -19.80314 2.67649 24.07910 1.000 66.60427 88 CYS A N 1
ATOM 670 C CA . CYS A 1 90 ? -20.44329 3.98181 24.00500 1.000 67.37158 88 CYS A CA 1
ATOM 671 C C . CYS A 1 90 ? -20.35090 4.75433 25.31333 1.000 73.07288 88 CYS A C 1
ATOM 672 O O . CYS A 1 90 ? -21.07083 5.74278 25.48790 1.000 75.38989 88 CYS A O 1
ATOM 675 N N . LYS A 1 91 ? -19.47527 4.33044 26.22831 1.000 70.36725 89 LYS A N 1
ATOM 676 C CA . LYS A 1 91 ? -19.43673 4.91705 27.56513 1.000 80.25911 89 LYS A CA 1
ATOM 677 C C . LYS A 1 91 ? -19.16724 6.41732 27.51112 1.000 85.42905 89 LYS A C 1
ATOM 678 O O . LYS A 1 91 ? -19.89156 7.21128 28.12258 1.000 97.34504 89 LYS A O 1
ATOM 684 N N . GLN A 1 92 ? -18.13074 6.82854 26.77766 1.000 75.30780 90 GLN A N 1
ATOM 685 C CA . GLN A 1 92 ? -17.70874 8.22352 26.75258 1.000 71.14872 90 GLN A CA 1
ATOM 686 C C . GLN A 1 92 ? -17.98300 8.89676 25.41349 1.000 87.48307 90 GLN A C 1
ATOM 687 O O . GLN A 1 92 ? -17.33484 9.89375 25.08202 1.000 90.54975 90 GLN A O 1
ATOM 693 N N . VAL A 1 93 ? -18.93132 8.38273 24.64128 1.000 72.29319 91 VAL A N 1
ATOM 694 C CA . VAL A 1 93 ? -19.27621 8.97146 23.35506 1.000 75.86622 91 VAL A CA 1
ATOM 695 C C . VAL A 1 93 ? -20.36653 10.01033 23.56654 1.000 77.49495 91 VAL A C 1
ATOM 696 O O . VAL A 1 93 ? -21.41441 9.71709 24.15443 1.000 79.60125 91 VAL A O 1
ATOM 700 N N . THR A 1 94 ? -20.11705 11.22681 23.09462 1.000 80.69370 92 THR A N 1
ATOM 701 C CA . THR A 1 94 ? -21.09323 12.30702 23.12051 1.000 82.46510 92 THR A CA 1
ATOM 702 C C . THR A 1 94 ? -21.49962 12.60961 21.68543 1.000 79.97144 92 THR A C 1
ATOM 703 O O . THR A 1 94 ? -20.64362 12.90732 20.84589 1.000 89.15033 92 THR A O 1
ATOM 707 N N . CYS A 1 95 ? -22.80067 12.52766 21.40265 1.000 79.71305 93 CYS A N 1
ATOM 708 C CA . CYS A 1 95 ? -23.28821 12.68801 20.04120 1.000 61.85677 93 CYS A CA 1
ATOM 709 C C . CYS A 1 95 ? -24.15915 13.91572 19.83006 1.000 72.49186 93 CYS A C 1
ATOM 710 O O . CYS A 1 95 ? -24.27290 14.37680 18.69029 1.000 72.92939 93 CYS A O 1
ATOM 713 N N . GLY A 1 96 ? -24.76900 14.45414 20.88206 1.000 69.96341 94 GLY A N 1
ATOM 714 C CA . GLY A 1 96 ? -25.65973 15.58679 20.72846 1.000 69.94296 94 GLY A CA 1
ATOM 715 C C . GLY A 1 96 ? -27.01664 15.18446 20.18804 1.000 73.38172 94 GLY A C 1
ATOM 716 O O . GLY A 1 96 ? -27.76799 14.46774 20.85639 1.000 70.69734 94 GLY A O 1
ATOM 717 N N . ASN A 1 97 ? -27.34041 15.62853 18.97233 1.000 68.40719 95 ASN A N 1
ATOM 718 C CA . ASN A 1 97 ? -28.62773 15.32151 18.34829 1.000 69.17582 95 ASN A CA 1
ATOM 719 C C . ASN A 1 97 ? -28.62670 13.90208 17.77227 1.000 68.63404 95 ASN A C 1
ATOM 720 O O . ASN A 1 97 ? -28.84419 13.67066 16.58320 1.000 62.83031 95 ASN A O 1
ATOM 725 N N . GLY A 1 98 ? -28.38026 12.94061 18.65245 1.000 66.16343 96 GLY A N 1
ATOM 726 C CA . GLY A 1 98 ? -28.33990 11.55301 18.23687 1.000 67.27279 96 GLY A CA 1
ATOM 727 C C . GLY A 1 98 ? -28.00825 10.65579 19.40752 1.000 66.64067 96 GLY A C 1
ATOM 728 O O . GLY A 1 98 ? -28.05309 11.07264 20.56676 1.000 64.45109 96 GLY A O 1
ATOM 729 N N . LYS A 1 99 ? -27.67492 9.40755 19.08703 1.000 56.44883 97 LYS A N 1
ATOM 730 C CA . LYS A 1 99 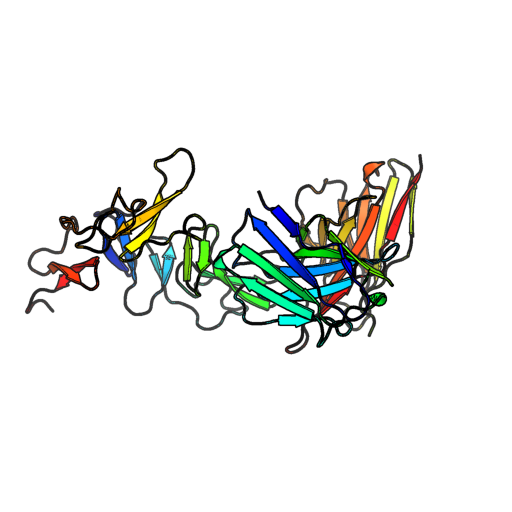? -27.30053 8.42777 20.09500 1.000 65.70951 97 LYS A CA 1
ATOM 731 C C . LYS A 1 99 ? -26.12582 7.61254 19.57902 1.000 63.31415 97 LYS A C 1
ATOM 732 O O . LYS A 1 99 ? -25.90277 7.49847 18.37122 1.000 59.14821 97 LYS A O 1
ATOM 738 N N . CYS A 1 100 ? -25.37053 7.04579 20.51244 1.000 66.94325 98 CYS A N 1
ATOM 739 C CA . CYS A 1 100 ? -24.23819 6.20216 20.16650 1.000 53.20929 98 CYS A CA 1
ATOM 740 C C . CYS A 1 100 ? -24.69144 4.76028 19.99432 1.000 63.49424 98 CYS A C 1
ATOM 741 O O . CYS A 1 100 ? -25.47468 4.24026 20.79366 1.000 70.57623 98 CYS A O 1
ATOM 744 N N . ILE A 1 101 ? -24.19361 4.11568 18.94240 1.000 55.12476 99 ILE A N 1
ATOM 745 C CA . ILE A 1 101 ? -24.47438 2.71320 18.68283 1.000 65.67060 99 ILE A CA 1
ATOM 746 C C . ILE A 1 101 ? -23.15248 1.98920 18.47053 1.000 62.16435 99 ILE A C 1
ATOM 747 O O . ILE A 1 101 ? -22.10896 2.60108 18.24257 1.000 65.66441 99 ILE A O 1
ATOM 752 N N . LEU A 1 102 ? -23.21746 0.66447 18.53717 1.000 64.19494 100 LEU A N 1
ATOM 753 C CA . LEU A 1 102 ? -22.03827 -0.16853 18.36408 1.000 68.49223 100 LEU A CA 1
ATOM 754 C C . LEU A 1 102 ? -21.72503 -0.33425 16.88285 1.000 71.92740 100 LEU A C 1
ATOM 755 O O . LEU A 1 102 ? -22.60869 -0.66080 16.08477 1.000 70.44936 100 LEU A O 1
ATOM 760 N N . ASP A 1 103 ? -20.46860 -0.09851 16.51847 1.000 69.54648 101 ASP A N 1
ATOM 761 C CA . ASP A 1 103 ? -19.98756 -0.26588 15.15317 1.000 72.45658 101 ASP A CA 1
ATOM 762 C C . ASP A 1 103 ? -19.06248 -1.47320 15.09441 1.000 76.00273 101 ASP A C 1
ATOM 763 O O . ASP A 1 103 ? -18.09738 -1.55784 15.86181 1.000 82.44080 101 ASP A O 1
ATOM 768 N N . THR A 1 104 ? -19.35409 -2.40116 14.18054 1.000 67.81443 102 THR A N 1
ATOM 769 C CA . THR A 1 104 ? -18.58473 -3.63387 14.05185 1.000 78.14214 102 THR A CA 1
ATOM 770 C C . THR A 1 104 ? -17.87083 -3.73537 12.70660 1.000 75.20388 102 THR A C 1
ATOM 771 O O . THR A 1 104 ? -17.40696 -4.81828 12.33699 1.000 70.84012 102 THR A O 1
ATOM 775 N N . SER A 1 105 ? -17.75751 -2.62787 11.97156 1.000 76.92944 103 SER A N 1
ATOM 776 C CA . SER A 1 105 ? -17.11374 -2.64338 10.66299 1.000 81.25453 103 SER A CA 1
ATOM 777 C C . SER A 1 105 ? -15.59612 -2.53423 10.73549 1.000 90.79784 103 SER A C 1
ATOM 778 O O . SER A 1 105 ? -14.91561 -2.92472 9.77908 1.000 95.04761 103 SER A O 1
ATOM 781 N N . ASN A 1 106 ? -15.05358 -2.01240 11.83387 1.000 84.62327 104 ASN A N 1
ATOM 782 C CA . ASN A 1 106 ? -13.61911 -1.88423 12.03377 1.000 68.15590 104 ASN A CA 1
ATOM 783 C C . ASN A 1 106 ? -13.06664 -3.13447 12.70627 1.000 73.39278 104 ASN A C 1
ATOM 784 O O . ASN A 1 106 ? -13.82451 -3.93977 13.25546 1.000 67.38571 104 ASN A O 1
ATOM 789 N N . PRO A 1 107 ? -11.74552 -3.34648 12.66751 1.000 72.13581 105 PRO A N 1
ATOM 790 C CA . PRO A 1 107 ? -11.19229 -4.54670 13.31982 1.000 66.58456 105 PRO A CA 1
ATOM 791 C C . PRO A 1 107 ? -11.48450 -4.62941 14.81187 1.000 66.59359 105 PRO A C 1
ATOM 792 O O . PRO A 1 107 ? -11.52310 -5.73861 15.35966 1.000 70.67598 105 PRO A O 1
ATOM 796 N N . VAL A 1 108 ? -11.69842 -3.50085 15.48780 1.000 67.21738 106 VAL A N 1
ATOM 797 C CA . VAL A 1 108 ? -12.09005 -3.50180 16.89216 1.000 70.96279 106 VAL A CA 1
ATOM 798 C C . VAL A 1 108 ? -13.44007 -2.80904 17.02450 1.000 71.67308 106 VAL A C 1
ATOM 799 O O . VAL A 1 108 ? -13.76471 -1.88611 16.26939 1.000 62.94238 106 VAL A O 1
ATOM 803 N N . LYS A 1 109 ? -14.23020 -3.26545 17.99583 1.000 65.09693 107 LYS A N 1
ATOM 804 C CA . LYS A 1 109 ? -15.53236 -2.66317 18.24846 1.000 73.99427 107 LYS A CA 1
ATOM 805 C C . LYS A 1 109 ? -15.38215 -1.20243 18.64766 1.000 67.81902 107 LYS A C 1
ATOM 806 O O . LYS A 1 109 ? -14.51806 -0.84528 19.45124 1.000 66.23254 107 LYS A O 1
ATOM 812 N N . THR A 1 110 ? -16.23919 -0.35788 18.08116 1.000 63.49221 108 THR A N 1
ATOM 813 C CA . THR A 1 110 ? -16.19537 1.07861 18.30976 1.000 77.49526 108 THR A CA 1
ATOM 814 C C . THR A 1 110 ? -17.61235 1.59445 18.50289 1.000 75.34497 108 THR A C 1
ATOM 815 O O . THR A 1 110 ? -18.58928 0.92881 18.15415 1.000 64.61511 108 THR A O 1
ATOM 819 N N . GLY A 1 111 ? -17.71286 2.79166 19.07912 1.000 67.61624 109 GLY A N 1
ATOM 820 C CA . GLY A 1 111 ? -18.97129 3.50495 19.15923 1.000 65.19883 109 GLY A CA 1
ATOM 821 C C . GLY A 1 111 ? -19.02864 4.58004 18.08261 1.000 62.37327 109 GLY A C 1
ATOM 822 O O . GLY A 1 111 ? -18.05519 5.30092 17.86429 1.000 62.11958 109 GLY A O 1
ATOM 823 N N . VAL A 1 112 ? -20.17297 4.65466 17.40608 1.000 59.29224 110 VAL A N 1
ATOM 824 C CA . VAL A 1 112 ? -20.40565 5.66448 16.38053 1.000 64.03654 110 VAL A CA 1
ATOM 825 C C . VAL A 1 112 ? -21.74032 6.33771 16.65114 1.000 64.90013 110 VAL A C 1
ATOM 826 O O . VAL A 1 112 ? -22.65411 5.74488 17.23359 1.000 55.77184 110 VAL A O 1
ATOM 830 N N . CYS A 1 113 ? -21.85094 7.58605 16.21389 1.000 59.99847 111 CYS A N 1
ATOM 831 C CA . CYS A 1 113 ? -23.05805 8.36868 16.42381 1.000 64.70544 111 CYS A CA 1
ATOM 832 C C . CYS A 1 113 ? -24.05197 8.10874 15.30179 1.000 59.49575 111 CYS A C 1
ATOM 833 O O . CYS A 1 113 ? -23.70357 8.19680 14.12004 1.000 65.61860 111 CYS A O 1
ATOM 836 N N . SER A 1 114 ? -25.28026 7.77407 15.68057 1.000 61.68366 112 SER A N 1
ATOM 837 C CA . SER A 1 114 ? -26.40961 7.70311 14.76754 1.000 51.67517 112 SER A CA 1
ATOM 838 C C . SER A 1 114 ? -27.35183 8.84715 15.10907 1.000 59.84716 112 SER A C 1
ATOM 839 O O . SER A 1 114 ? -27.75781 8.99735 16.26736 1.000 59.92045 112 SER A O 1
ATOM 842 N N . CYS A 1 115 ? -27.68139 9.65374 14.10825 1.000 52.44659 113 CYS A N 1
ATOM 843 C CA . CYS A 1 115 ? -28.28760 10.95836 14.31803 1.000 54.86257 113 CYS A CA 1
ATOM 844 C C . CYS A 1 115 ? -29.80633 10.91448 14.19098 1.000 60.63655 113 CYS A C 1
ATOM 845 O O . CYS A 1 115 ? -30.38237 10.05168 13.52210 1.000 56.13823 113 CYS A O 1
ATOM 848 N N . ASN A 1 116 ? -30.44781 11.87632 14.85138 1.000 54.49484 114 ASN A N 1
ATOM 849 C CA . ASN A 1 116 ? -31.87280 12.10510 14.67015 1.000 57.78744 114 ASN A CA 1
ATOM 850 C C . ASN A 1 116 ? -32.17880 12.41637 13.211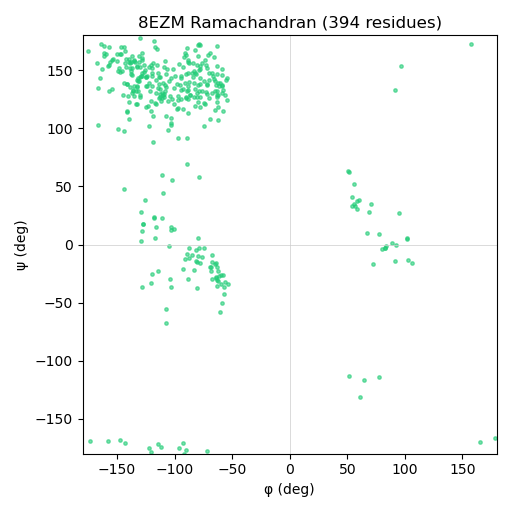24 1.000 53.82827 114 ASN A C 1
ATOM 851 O O . ASN A 1 116 ? -31.34601 12.95872 12.47916 1.000 56.09144 114 ASN A O 1
ATOM 856 N N . ILE A 1 117 ? -33.39269 12.06196 12.78803 1.000 55.33571 115 ILE A N 1
ATOM 857 C CA . ILE A 1 117 ? -33.82592 12.38790 11.43530 1.000 49.68381 115 ILE A CA 1
ATOM 858 C C . ILE A 1 117 ? -33.71238 13.88874 11.22585 1.000 51.51678 115 ILE A C 1
ATOM 859 O O . ILE A 1 117 ? -34.19873 14.68564 12.03708 1.000 57.58330 115 ILE A O 1
ATOM 864 N N . GLY A 1 118 ? -33.04985 14.28146 10.14010 1.000 61.54162 116 GLY A N 1
ATOM 865 C CA . GLY A 1 118 ? -32.73699 15.66770 9.88031 1.000 53.73920 116 GLY A CA 1
ATOM 866 C C . GLY A 1 118 ? -31.30329 16.04631 10.17949 1.000 61.64826 116 GLY A C 1
ATOM 867 O O . GLY A 1 118 ? -30.85875 17.11552 9.74628 1.000 64.96659 116 GLY A O 1
ATOM 868 N N . LYS A 1 119 ? -30.56568 15.19805 10.89050 1.000 59.09078 117 LYS A N 1
ATOM 869 C CA . LYS A 1 119 ? -29.16735 15.44009 11.21077 1.000 62.04267 117 LYS A CA 1
ATOM 870 C C . LYS A 1 119 ? -28.30854 14.31091 10.65476 1.000 65.64775 117 LYS A C 1
ATOM 871 O O . LYS A 1 119 ? -28.79088 13.19541 10.44258 1.000 60.01403 117 LYS A O 1
ATOM 877 N N . VAL A 1 120 ? -27.03877 14.61615 10.39934 1.000 63.60582 118 VAL A N 1
ATOM 878 C CA . VAL A 1 120 ? -26.07084 13.64044 9.89712 1.000 65.12302 118 VAL A CA 1
ATOM 879 C C . VAL A 1 120 ? -24.73977 13.86888 10.59664 1.000 70.92736 118 VAL A C 1
ATOM 880 O O . VAL A 1 120 ? -24.49133 14.94459 11.15866 1.000 63.85493 118 VAL A O 1
ATOM 884 N N . PRO A 1 121 ? -23.86655 12.86021 10.59550 1.000 71.10313 119 PRO A N 1
ATOM 885 C CA . PRO A 1 121 ? -22.54054 13.04569 11.19788 1.000 68.76625 119 PRO A CA 1
ATOM 886 C C . PRO A 1 121 ? -21.77606 14.18792 10.54190 1.000 71.84774 119 PRO A C 1
ATOM 887 O O . PRO A 1 121 ? -21.77365 14.34340 9.31924 1.000 72.44279 119 PRO A O 1
ATOM 891 N N . ASN A 1 122 ? -21.12889 14.99619 11.37886 1.000 68.90866 120 ASN A N 1
ATOM 892 C CA . ASN A 1 122 ? -20.38629 16.17720 10.94218 1.000 75.87322 120 ASN A CA 1
ATOM 893 C C . ASN A 1 122 ? -18.90193 15.83313 10.98228 1.000 74.59781 120 ASN A C 1
ATOM 894 O O . ASN A 1 122 ? -18.29105 15.80097 12.05302 1.000 69.74535 120 ASN A O 1
ATOM 899 N N . VAL A 1 123 ? -18.32521 15.57982 9.80434 1.000 72.14099 121 VAL A N 1
ATOM 900 C CA . VAL A 1 123 ? -16.90791 15.23958 9.71241 1.000 84.76492 121 VAL A CA 1
ATOM 901 C C . VAL A 1 123 ? -16.04470 16.31997 10.35182 1.000 86.47637 121 VAL A C 1
ATOM 902 O O . VAL A 1 123 ? -14.99438 16.02422 10.93617 1.000 93.16899 121 VAL A O 1
ATOM 906 N N . GLN A 1 124 ? -16.48105 17.57518 10.28783 1.000 81.30264 122 GLN A N 1
ATOM 907 C CA . GLN A 1 124 ? -15.74505 18.67974 10.88948 1.000 91.45485 122 GLN A CA 1
ATOM 908 C C . GLN A 1 124 ? -15.95757 18.79415 12.39655 1.000 89.69789 122 GLN A C 1
ATOM 909 O O . GLN A 1 124 ? -15.47049 19.75614 13.00037 1.000 87.53734 122 GLN A O 1
ATOM 915 N N . ASP A 1 125 ? -16.65941 17.84677 13.01428 1.000 83.44175 123 ASP A N 1
ATOM 916 C CA . ASP A 1 125 ? -16.93800 17.88215 14.44786 1.000 77.09396 123 ASP A CA 1
ATOM 917 C C . ASP A 1 125 ? -16.90090 16.46686 15.02012 1.000 83.97329 123 ASP A C 1
ATOM 918 O O . ASP A 1 125 ? -17.79546 16.04090 15.75234 1.000 77.58108 123 ASP A O 1
ATOM 923 N N . GLN A 1 126 ? -15.84782 15.72023 14.67308 1.000 79.72352 124 GLN A N 1
ATOM 924 C CA . GLN A 1 126 ? -15.61863 14.36056 15.17210 1.000 71.63627 124 GLN A CA 1
ATOM 925 C C . GLN A 1 126 ? -16.80172 13.43242 14.89452 1.000 66.59015 124 GLN A C 1
ATOM 926 O O . GLN A 1 126 ? -17.10764 12.54576 15.69589 1.000 65.26433 124 GLN A O 1
ATOM 932 N N . ASN A 1 127 ? -17.46592 13.62871 13.75283 1.000 70.92625 125 ASN A N 1
ATOM 933 C CA . ASN A 1 127 ? -18.61573 12.82097 13.33479 1.000 62.65711 125 ASN A CA 1
ATOM 934 C C . ASN A 1 127 ? -19.75100 12.85939 14.35286 1.000 62.13500 125 ASN A C 1
ATOM 935 O O . ASN A 1 127 ? -20.51076 11.89722 14.48572 1.000 64.02266 125 ASN A O 1
ATOM 940 N N . LYS A 1 128 ? -19.88569 13.96834 15.07319 1.000 64.08002 126 LYS A N 1
ATOM 941 C CA . LYS A 1 128 ? -21.03762 14.13093 15.94186 1.000 70.48661 126 LYS A CA 1
ATOM 942 C C . LYS A 1 128 ? -22.23782 14.61888 15.13204 1.000 74.64728 126 LYS A C 1
ATOM 943 O O . LYS A 1 128 ? -22.11921 15.03477 13.97675 1.000 66.25542 126 LYS A O 1
ATOM 949 N N . CYS A 1 129 ? -23.41275 14.55907 15.75431 1.000 69.42585 127 CYS A N 1
ATOM 950 C CA . CYS A 1 129 ? -24.66852 14.85020 15.06274 1.000 68.88310 127 CYS A CA 1
ATOM 951 C C . CYS A 1 129 ? -24.98840 16.34151 15.15941 1.000 72.71802 127 CYS A C 1
ATOM 952 O O . CYS A 1 129 ? -25.93451 16.77695 15.81888 1.000 74.40501 127 CYS A O 1
ATOM 955 N N . SER A 1 130 ? -24.16804 17.13245 14.46486 1.000 65.73157 128 SER A N 1
ATOM 956 C CA . SER A 1 130 ? -24.29475 18.58398 14.49800 1.000 75.66666 128 SER A CA 1
ATOM 957 C C . SER A 1 130 ? -24.37152 19.18040 13.09677 1.000 75.59651 128 SER A C 1
ATOM 958 O O . SER A 1 130 ? -24.16003 20.38290 12.92974 1.000 79.61018 128 SER A O 1
ATOM 961 N N . LYS A 1 131 ? -24.67505 18.37070 12.08678 1.000 74.59024 129 LYS A N 1
ATOM 962 C CA . LYS A 1 131 ? -24.80879 18.83253 10.71081 1.000 76.85000 129 LYS A CA 1
ATOM 963 C C . LYS A 1 131 ? -26.18194 18.43987 10.18569 1.000 66.98799 129 LYS A C 1
ATOM 964 O O . LYS A 1 131 ? -26.63250 17.31073 10.40420 1.000 73.00203 129 LYS A O 1
ATOM 970 N N . ASP A 1 132 ? -26.84341 19.36888 9.49801 1.000 73.69109 130 ASP A N 1
ATOM 971 C CA . ASP A 1 132 ? -28.16500 19.10337 8.94536 1.000 70.86492 130 ASP A CA 1
ATOM 972 C C . ASP A 1 132 ? -28.04600 18.28755 7.66573 1.000 79.68782 130 ASP A C 1
ATOM 973 O O . ASP A 1 132 ? -27.24290 18.60929 6.78507 1.000 84.21978 130 ASP A O 1
ATOM 978 N N . GLY A 1 133 ? -28.84632 17.23090 7.56988 1.000 78.44512 131 GLY A N 1
ATOM 979 C CA . GLY A 1 133 ? -28.85108 16.38169 6.39483 1.000 83.60081 131 GLY A CA 1
ATOM 980 C C . GLY A 1 133 ? -30.13678 15.59431 6.32113 1.000 76.44483 131 GLY A C 1
ATOM 981 O O . GLY A 1 133 ? -30.87406 15.47976 7.30389 1.000 74.52310 131 GLY A O 1
ATOM 982 N N . GLU A 1 134 ? -30.39784 15.04072 5.14288 1.000 79.85412 132 GLU A N 1
ATOM 983 C CA . GLU A 1 134 ? -31.64053 14.32767 4.88697 1.000 82.95599 132 GLU A CA 1
ATOM 984 C C . GLU A 1 134 ? -31.41264 12.82124 4.91298 1.000 79.65281 132 GLU A C 1
ATOM 985 O O . GLU A 1 134 ? -30.36533 12.33026 4.48163 1.000 79.30506 132 GLU A O 1
ATOM 991 N N . THR A 1 135 ? -32.39808 12.09498 5.43811 1.000 80.49830 133 THR A N 1
ATOM 992 C CA . THR A 1 135 ? -32.38759 10.63830 5.47233 1.000 74.74264 133 THR A CA 1
ATOM 993 C C . THR A 1 135 ? -33.71373 10.12914 4.92958 1.000 81.18752 133 THR A C 1
ATOM 994 O O . THR A 1 135 ? -34.77840 10.56229 5.38229 1.000 71.05780 133 THR A O 1
ATOM 998 N N . LYS A 1 136 ? -33.64933 9.21677 3.96318 1.000 73.89102 134 LYS A N 1
ATOM 999 C CA . LYS A 1 136 ? -34.85515 8.63340 3.39243 1.000 80.95480 134 LYS A CA 1
ATOM 1000 C C . LYS A 1 136 ? -35.35724 7.50338 4.28091 1.000 73.33025 134 LYS A C 1
ATOM 1001 O O . LYS A 1 136 ? -34.57670 6.65003 4.71448 1.000 81.34088 134 LYS A O 1
ATOM 1007 N N . CYS A 1 137 ? -36.66047 7.49835 4.55004 1.000 68.95021 135 CYS A N 1
ATOM 1008 C CA . CYS A 1 137 ? -37.24947 6.43170 5.34650 1.000 72.55148 135 CYS A CA 1
ATOM 1009 C C . CYS A 1 137 ? -37.25021 5.12804 4.55964 1.000 84.67453 135 CYS A C 1
ATOM 1010 O O . CYS A 1 137 ? -37.75686 5.06735 3.43399 1.000 76.37512 135 CYS A O 1
ATOM 1013 N N . SER A 1 138 ? -36.67917 4.08457 5.15845 1.000 74.63352 136 SER A N 1
ATOM 1014 C CA . SER A 1 138 ? -36.60041 2.76563 4.54861 1.000 70.16315 136 SER A CA 1
ATOM 1015 C C . SER A 1 138 ? -37.59181 1.77746 5.14518 1.000 74.70104 136 SER A C 1
ATOM 1016 O O . SER A 1 138 ? -37.63792 0.62717 4.70150 1.000 84.63007 136 SER A O 1
ATOM 1019 N N . LEU A 1 139 ? -38.38115 2.19386 6.13107 1.000 71.05201 137 LEU A N 1
ATOM 1020 C CA . LEU A 1 139 ? -39.32726 1.28947 6.76584 1.000 80.23427 137 LEU A CA 1
ATOM 1021 C C . LEU A 1 139 ? -40.41623 0.88039 5.78610 1.000 77.25536 137 LEU A C 1
ATOM 1022 O O . LEU A 1 139 ? -40.83050 1.66634 4.93413 1.000 82.48419 137 LEU A O 1
ATOM 1027 N N . LYS A 1 140 ? -40.87607 -0.35930 5.91127 1.000 84.93533 138 LYS A N 1
ATOM 1028 C CA . LYS A 1 140 ? -41.94137 -0.90421 5.07395 1.000 89.11121 138 LYS A CA 1
ATOM 1029 C C . LYS A 1 140 ? -43.20213 -0.97878 5.92878 1.000 95.07085 138 LYS A C 1
ATOM 1030 O O . LYS A 1 140 ? -43.38143 -1.92160 6.70427 1.000 104.86607 138 LYS A O 1
ATOM 1036 N N . CYS A 1 141 ? -44.07148 0.01488 5.78630 1.000 90.05586 139 CYS A N 1
ATOM 1037 C CA . CYS A 1 141 ? -45.26497 0.11277 6.61003 1.000 103.41032 139 CYS A CA 1
ATOM 1038 C C . CYS A 1 141 ? -46.44134 -0.59986 5.94998 1.000 111.80744 139 CYS A C 1
ATOM 1039 O O . CYS A 1 141 ? -46.41566 -0.92903 4.76096 1.000 118.54497 139 CYS A O 1
ATOM 1042 N N . LEU A 1 142 ? -47.47831 -0.84465 6.75076 1.000 116.81990 140 LEU A N 1
ATOM 1043 C CA . LEU A 1 142 ? -48.68361 -1.48372 6.24014 1.000 123.90774 140 LEU A CA 1
ATOM 1044 C C . LEU A 1 142 ? -49.31118 -0.63312 5.14508 1.000 120.97689 140 LEU A C 1
ATOM 1045 O O . LEU A 1 142 ? -49.36398 0.59567 5.23993 1.000 123.22998 140 LEU A O 1
ATOM 1050 N N . LYS A 1 143 ? -49.78582 -1.29533 4.09765 1.000 134.30795 141 LYS A N 1
ATOM 1051 C CA . LYS A 1 143 ? -50.43351 -0.59595 3.00088 1.000 149.50484 141 LYS A CA 1
ATOM 1052 C C . LYS A 1 143 ? -51.85761 -0.21780 3.38325 1.000 147.87896 141 LYS A C 1
ATOM 1053 O O . LYS A 1 143 ? -52.53980 -0.95804 4.09885 1.000 150.08554 141 LYS A O 1
ATOM 1059 N N . GLU A 1 144 ? -52.28106 0.96569 2.92695 1.000 144.30392 142 GLU A N 1
ATOM 1060 C CA . GLU A 1 144 ? -53.63521 1.49089 3.09204 1.000 146.93988 142 GLU A CA 1
ATOM 1061 C C . GLU A 1 144 ? -53.91858 1.92453 4.52864 1.000 140.25654 142 GLU A C 1
ATOM 1062 O O . GLU A 1 144 ? -54.86722 2.67656 4.77375 1.000 142.26843 142 GLU A O 1
ATOM 1068 N N . GLN A 1 145 ? -53.09895 1.48390 5.48596 1.000 129.34861 143 GLN A N 1
ATOM 1069 C CA . GLN A 1 145 ? -53.34428 1.77648 6.89068 1.000 122.68076 143 GLN A CA 1
ATOM 1070 C C . GLN A 1 145 ? -52.23523 2.55503 7.58429 1.000 115.40666 143 GLN A C 1
ATOM 1071 O O . GLN A 1 145 ? -52.52195 3.23783 8.57344 1.000 110.15846 143 GLN A O 1
ATOM 1077 N N . GLU A 1 146 ? -50.99309 2.48113 7.11044 1.000 111.24003 144 GLU A N 1
ATOM 1078 C CA . GLU A 1 146 ? -49.87505 3.11850 7.79071 1.000 106.49060 144 GLU A CA 1
ATOM 1079 C C . GLU A 1 146 ? -48.99934 3.86780 6.79457 1.000 96.27453 144 GLU A C 1
ATOM 1080 O O . GLU A 1 146 ? -48.98978 3.57668 5.59644 1.000 100.69931 144 GLU A O 1
ATOM 1086 N N . THR A 1 147 ? -48.25741 4.84438 7.31570 1.000 95.99234 145 THR A N 1
ATOM 1087 C CA . THR A 1 147 ? -47.33709 5.64474 6.52077 1.000 87.33997 145 THR A CA 1
ATOM 1088 C C . THR A 1 147 ? -46.15296 6.03904 7.39109 1.000 80.61350 145 THR A C 1
ATOM 1089 O O . THR A 1 147 ? -46.29121 6.21891 8.60328 1.000 78.82842 145 THR A O 1
ATOM 1093 N N . CYS A 1 148 ? -44.98780 6.17404 6.76373 1.000 72.64967 146 CYS A N 1
ATOM 1094 C CA . CYS A 1 148 ? -43.77943 6.52279 7.49652 1.000 72.29603 146 CYS A CA 1
ATOM 1095 C C . CYS A 1 148 ? -43.72851 8.02464 7.75460 1.000 77.58461 146 CYS A C 1
ATOM 1096 O O . CYS A 1 148 ? -43.86410 8.82871 6.82709 1.000 78.06185 146 CYS A O 1
ATOM 1099 N N . LYS A 1 149 ? -43.53976 8.39850 9.01991 1.000 64.80547 147 LYS A N 1
ATOM 1100 C CA . LYS A 1 149 ? -43.42781 9.79271 9.42545 1.000 62.62158 147 LYS A CA 1
ATOM 1101 C C . LYS A 1 149 ? -42.32801 9.91727 10.47346 1.000 69.94598 147 LYS A C 1
ATOM 1102 O O . LYS A 1 149 ? -41.98430 8.95104 11.15941 1.000 61.10526 147 LYS A O 1
ATOM 1108 N N . ALA A 1 150 ? -41.78268 11.12515 10.60002 1.000 58.42432 148 ALA A N 1
ATOM 1109 C CA . ALA A 1 150 ? -40.73400 11.41441 11.57110 1.000 57.65440 148 ALA A CA 1
ATOM 1110 C C . ALA A 1 150 ? -41.35853 12.03558 12.81342 1.000 58.05915 148 ALA A C 1
ATOM 1111 O O . ALA A 1 150 ? -42.05017 13.05547 12.72170 1.000 56.28358 148 ALA A O 1
ATOM 1113 N N . VAL A 1 151 ? -41.11398 11.42279 13.96807 1.000 56.91060 149 VAL A N 1
ATOM 1114 C CA . VAL A 1 151 ? -41.61140 11.92295 15.24430 1.000 57.19344 149 VAL A CA 1
ATOM 1115 C C . VAL A 1 151 ? -40.49580 11.80800 16.27438 1.000 62.48166 149 VAL A C 1
ATOM 1116 O O . VAL A 1 151 ? -39.85862 10.75602 16.39297 1.000 61.43509 149 VAL A O 1
ATOM 1120 N N . ASP A 1 152 ? -40.24939 12.89769 17.00464 1.000 59.46092 150 ASP A N 1
ATOM 1121 C CA . ASP A 1 152 ? -39.23613 12.93536 18.06281 1.000 70.29729 150 ASP A CA 1
ATOM 1122 C C . ASP A 1 152 ? -37.86369 12.49016 17.55957 1.000 64.68885 150 ASP A C 1
ATOM 1123 O O . ASP A 1 152 ? -37.08759 11.87855 18.29606 1.000 66.41617 150 ASP A O 1
ATOM 1128 N N . GLY A 1 153 ? -37.55674 12.78341 16.29757 1.000 63.98749 151 GLY A N 1
ATOM 1129 C CA . GLY A 1 153 ? -36.24999 12.49881 15.74753 1.000 60.43425 151 GLY A CA 1
ATOM 1130 C C . GLY A 1 153 ? -36.07215 11.12829 15.12891 1.000 60.38493 151 GLY A C 1
ATOM 1131 O O . GLY A 1 153 ? -34.96582 10.81879 14.66880 1.000 62.54332 151 GLY A O 1
ATOM 1132 N N . ILE A 1 154 ? -37.11053 10.29478 15.09849 1.000 60.85260 152 ILE A N 1
ATOM 1133 C CA . ILE A 1 154 ? -37.01755 8.96341 14.51353 1.000 55.71841 152 ILE A CA 1
ATOM 1134 C C . ILE A 1 154 ? -38.12509 8.78945 13.48509 1.000 56.78215 152 ILE A C 1
ATOM 1135 O O . ILE A 1 154 ? -39.17157 9.43795 13.55867 1.000 58.10675 152 ILE A O 1
ATOM 1140 N N . TYR A 1 155 ? -37.89423 7.89856 12.52495 1.000 57.71398 153 TYR A N 1
ATOM 1141 C CA . TYR A 1 155 ? -38.94326 7.45563 11.61490 1.000 59.41033 153 TYR A CA 1
ATOM 1142 C C . TYR A 1 155 ? -39.68318 6.27773 12.23016 1.000 63.66384 153 TYR A C 1
ATOM 1143 O O . TYR A 1 155 ? -39.07227 5.39925 12.84528 1.000 62.00145 153 TYR A O 1
ATOM 1152 N N . LYS A 1 156 ? -41.00263 6.27034 12.06547 1.000 63.18695 154 LYS A N 1
ATOM 1153 C CA . LYS A 1 156 ? -41.81944 5.14279 12.48249 1.000 65.82811 154 LYS A CA 1
ATOM 1154 C C . LYS A 1 156 ? -43.08607 5.12254 11.64197 1.000 71.16435 154 LYS A C 1
ATOM 1155 O O . LYS A 1 156 ? -43.48933 6.13558 11.06432 1.000 67.12466 154 LYS A O 1
ATOM 1161 N N . CYS A 1 157 ? -43.71285 3.95224 11.58280 1.000 70.72221 155 CYS A N 1
ATOM 1162 C CA . CYS A 1 157 ? -44.96605 3.79877 10.85756 1.000 81.60690 155 CYS A CA 1
ATOM 1163 C C . CYS A 1 157 ? -46.10395 4.36800 11.69431 1.000 82.19417 155 CYS A C 1
ATOM 1164 O O . CYS A 1 157 ? -46.36656 3.89081 12.80336 1.000 75.54314 155 CYS A O 1
ATOM 1167 N N . ASP A 1 158 ? -46.76817 5.39091 11.16787 1.000 76.71351 156 ASP A N 1
ATOM 1168 C CA . ASP A 1 158 ? -47.86372 6.06267 11.84726 1.000 89.70661 156 ASP A CA 1
ATOM 1169 C C . ASP A 1 158 ? -49.18783 5.70063 11.18625 1.000 87.55394 156 ASP A C 1
ATOM 1170 O O . ASP A 1 158 ? -49.25850 5.49582 9.97142 1.000 92.12462 156 ASP A O 1
ATOM 1175 N N . CYS A 1 159 ? -50.23824 5.62203 12.00089 1.000 97.80480 157 CYS A N 1
ATOM 1176 C CA . CYS A 1 159 ? -51.56855 5.32354 11.48629 1.000 106.70847 157 CYS A CA 1
ATOM 1177 C C . CYS A 1 159 ? -52.12854 6.52209 10.73193 1.000 100.24845 157 CYS A C 1
ATOM 1178 O O . CYS A 1 159 ? -52.09913 7.65133 11.22893 1.000 94.88203 157 CYS A O 1
ATOM 1181 N N . LYS A 1 160 ? -52.64243 6.27281 9.53108 1.000 101.97493 158 LYS A N 1
ATOM 1182 C CA . LYS A 1 160 ? -53.26850 7.32648 8.74945 1.000 103.27147 158 LYS A CA 1
ATOM 1183 C C . LYS A 1 160 ? -54.54062 7.82038 9.43506 1.000 106.53425 158 LYS A C 1
ATOM 1184 O O . LYS A 1 160 ? -55.10888 7.15576 10.30562 1.000 111.78066 158 LYS A O 1
ATOM 1190 N N . ASP A 1 161 ? -54.98351 9.00976 9.03011 1.000 101.43620 159 ASP A N 1
ATOM 1191 C CA . ASP A 1 161 ? -56.22684 9.56634 9.54938 1.000 96.45491 159 ASP A CA 1
ATOM 1192 C C . ASP A 1 161 ? -57.40104 8.67859 9.16313 1.000 112.84961 159 ASP A C 1
ATOM 1193 O O . ASP A 1 161 ? -57.63225 8.42309 7.97782 1.000 118.25153 159 ASP A O 1
ATOM 1198 N N . GLY A 1 162 ? -58.14678 8.21300 10.16346 1.000 115.32393 160 GLY A N 1
ATOM 1199 C CA . GLY A 1 162 ? -59.29260 7.36388 9.93032 1.000 131.13353 160 GLY A CA 1
ATOM 1200 C C . GLY A 1 162 ? -59.00650 5.87717 9.94950 1.000 139.12343 160 GLY A C 1
ATOM 1201 O O . GLY A 1 162 ? -59.95453 5.08207 10.01377 1.000 144.92180 160 GLY A O 1
ATOM 1202 N N . PHE A 1 163 ? -57.74105 5.47421 9.88545 1.000 136.95973 161 PHE A N 1
ATOM 1203 C CA . PHE A 1 163 ? -57.36361 4.06748 10.01108 1.000 137.20896 161 PHE A CA 1
ATOM 1204 C C . PHE A 1 163 ? -56.81776 3.80104 11.41310 1.000 140.41960 161 PHE A C 1
ATOM 1205 O O . PHE A 1 163 ? -55.70365 3.31157 11.60951 1.000 143.16638 161 PHE A O 1
ATOM 1213 N N . ILE A 1 164 ? -57.64194 4.13616 12.40034 1.000 142.62441 162 ILE A N 1
ATOM 1214 C CA . ILE A 1 164 ? -57.24832 4.08166 13.80158 1.000 144.72120 162 ILE A CA 1
ATOM 1215 C C . ILE A 1 164 ? -57.31906 2.65271 14.32986 1.000 149.40524 162 ILE A C 1
ATOM 1216 O O . ILE A 1 164 ? -58.19909 2.30920 15.11958 1.000 154.50452 162 ILE A O 1
ATOM 1221 N N . GLN B 2 3 ? -6.94702 -6.44348 29.86498 1.000 113.14603 1 GLN H N 1
ATOM 1222 C CA . GLN B 2 3 ? -8.29401 -6.63600 30.37399 1.000 109.11495 1 GLN H CA 1
ATOM 1223 C C . GLN B 2 3 ? -8.56706 -5.78041 31.60869 1.000 91.25527 1 GLN H C 1
ATOM 1224 O O . GLN B 2 3 ? -8.29995 -4.57751 31.60832 1.000 93.99276 1 GLN H O 1
ATOM 1230 N N . VAL B 2 4 ? -9.10143 -6.40683 32.66131 1.000 88.81191 2 VAL H N 1
ATOM 1231 C CA . VAL B 2 4 ? -9.43780 -5.67537 33.87703 1.000 84.20228 2 VAL H CA 1
ATOM 1232 C C . VAL B 2 4 ? -8.17605 -5.09712 34.49535 1.000 79.13907 2 VAL H C 1
ATOM 1233 O O . VAL B 2 4 ? -7.19508 -5.81246 34.73552 1.000 78.61637 2 VAL H O 1
ATOM 1237 N N . GLN B 2 5 ? -8.19731 -3.79039 34.75791 1.000 67.27171 3 GLN H N 1
ATOM 1238 C CA . GLN B 2 5 ? -7.05331 -3.09160 35.32559 1.000 75.89494 3 GLN H CA 1
ATOM 1239 C C . GLN B 2 5 ? -7.52055 -2.01619 36.29134 1.000 66.72099 3 GLN H C 1
ATOM 1240 O O . GLN B 2 5 ? -8.49798 -1.31200 36.02651 1.000 71.62488 3 GLN H O 1
ATOM 1246 N N . LEU B 2 6 ? -6.80843 -1.90019 37.40900 1.000 74.13417 4 LEU H N 1
ATOM 1247 C CA . LEU B 2 6 ? -7.04868 -0.87586 38.41752 1.000 72.61443 4 LEU H CA 1
ATOM 1248 C C . LEU B 2 6 ? -5.70487 -0.25868 38.76938 1.000 72.54828 4 LEU H C 1
ATOM 1249 O O . LEU B 2 6 ? -4.79654 -0.96839 39.21357 1.000 80.30293 4 LEU H O 1
ATOM 1254 N N . VAL B 2 7 ? -5.57040 1.05011 38.56439 1.000 76.53104 5 VAL H N 1
ATOM 1255 C CA . VAL B 2 7 ? -4.31167 1.75541 38.79688 1.000 82.07895 5 VAL H CA 1
ATOM 1256 C C . VAL B 2 7 ? -4.57171 2.90474 39.76106 1.000 79.92528 5 VAL H C 1
ATOM 1257 O O . VAL B 2 7 ? -5.36656 3.80576 39.46498 1.000 75.94499 5 VAL H O 1
ATOM 1261 N N . GLU B 2 8 ? -3.92205 2.85828 40.91978 1.000 69.12454 6 GLU H N 1
ATOM 1262 C CA . GLU B 2 8 ? -4.07435 3.88153 41.94142 1.000 75.19793 6 GLU H CA 1
ATOM 1263 C C . GLU B 2 8 ? -3.07534 5.01763 41.72548 1.000 77.00468 6 GLU H C 1
ATOM 1264 O O . GLU B 2 8 ? -2.02515 4.84972 41.10036 1.000 83.86313 6 GLU H O 1
ATOM 1270 N N . SER B 2 9 ? -3.41861 6.18758 42.26277 1.000 71.98992 7 SER H N 1
ATOM 1271 C CA . SER B 2 9 ? -2.58053 7.37250 42.14628 1.000 74.08002 7 SER H CA 1
ATOM 1272 C C . SER B 2 9 ? -2.85129 8.29248 43.32658 1.000 77.06862 7 SER H C 1
ATOM 1273 O O . SER B 2 9 ? -3.89113 8.20029 43.98367 1.000 69.13423 7 SER H O 1
ATOM 1276 N N . GLY B 2 10 ? -1.89707 9.18587 43.58870 1.000 83.66049 8 GLY H N 1
ATOM 1277 C CA . GLY B 2 10 ? -2.06789 10.23367 44.57417 1.000 77.07519 8 GLY H CA 1
ATOM 1278 C C . GLY B 2 10 ? -1.39655 10.00476 45.91190 1.000 80.69840 8 GLY H C 1
ATOM 1279 O O . GLY B 2 10 ? -1.58838 10.81789 46.82465 1.000 81.27684 8 GLY H O 1
ATOM 1280 N N . GLY B 2 11 ? -0.61759 8.93354 46.06218 1.000 76.05348 9 GLY H N 1
ATOM 1281 C CA . GLY B 2 11 ? 0.02774 8.66660 47.32831 1.000 79.68585 9 GLY H CA 1
ATOM 1282 C C . GLY B 2 11 ? 1.28426 9.49339 47.53722 1.000 70.23377 9 GLY H C 1
ATOM 1283 O O . GLY B 2 11 ? 1.86945 10.04043 46.60330 1.000 77.30978 9 GLY H O 1
ATOM 1284 N N . GLY B 2 12 ? 1.70057 9.57645 48.79319 1.000 76.20817 10 GLY H N 1
ATOM 1285 C CA . GLY B 2 12 ? 2.88616 10.33012 49.14442 1.000 66.17673 10 GLY H CA 1
ATOM 1286 C C . GLY B 2 12 ? 2.94753 10.58381 50.63860 1.000 81.18784 10 GLY H C 1
ATOM 1287 O O . GLY B 2 12 ? 2.17453 10.02570 51.41541 1.000 72.57900 10 GLY H O 1
ATOM 1288 N N . VAL B 2 13 ? 3.88709 11.45183 51.01529 1.000 72.18212 11 VAL H N 1
ATOM 1289 C CA . VAL B 2 13 ? 4.11655 11.80662 52.41187 1.000 75.22226 11 VAL H CA 1
ATOM 1290 C C . VAL B 2 13 ? 3.29887 13.04846 52.74494 1.000 80.18729 11 VAL H C 1
ATOM 1291 O O . VAL B 2 13 ? 3.28084 14.01758 51.97718 1.000 78.80370 11 VAL H O 1
ATOM 1295 N N . VAL B 2 14 ? 2.60897 13.01813 53.88662 1.000 76.42964 12 VAL H N 1
ATOM 1296 C CA . VAL B 2 14 ? 1.77747 14.12596 54.34761 1.000 82.17041 12 VAL H CA 1
ATOM 1297 C C . VAL B 2 14 ? 1.99975 14.29564 55.84442 1.000 83.68809 12 VAL H C 1
ATOM 1298 O O . VAL B 2 14 ? 2.25484 13.32615 56.56199 1.000 83.29371 12 VAL H O 1
ATOM 1302 N N . GLN B 2 15 ? 1.92127 15.53217 56.30945 1.000 91.18427 13 GLN H N 1
ATOM 1303 C CA . GLN B 2 15 ? 2.05142 15.82219 57.72542 1.000 95.19099 13 GLN H CA 1
ATOM 1304 C C . GLN B 2 15 ? 0.71875 15.60302 58.44329 1.000 91.33264 13 GLN H C 1
ATOM 1305 O O . GLN B 2 15 ? -0.35039 15.77799 57.85318 1.000 93.69224 13 GLN H O 1
ATOM 1311 N N . PRO B 2 16 ? 0.75765 15.18555 59.70752 1.000 85.14625 14 PRO H N 1
ATOM 1312 C CA . PRO B 2 16 ? -0.49104 14.92051 60.43757 1.000 86.78538 14 PRO H CA 1
ATOM 1313 C C . PRO B 2 16 ? -1.37548 16.15715 60.50692 1.000 84.16432 14 PRO H C 1
ATOM 1314 O O . PRO B 2 16 ? -0.92602 17.24703 60.86985 1.000 86.48350 14 PRO H O 1
ATOM 1318 N N . GLY B 2 17 ? -2.64542 15.97530 60.15601 1.000 81.07636 15 GLY H N 1
ATOM 1319 C CA . GLY B 2 17 ? -3.62078 17.04540 60.14531 1.000 79.92130 15 GLY H CA 1
ATOM 1320 C C . GLY B 2 17 ? -4.01541 17.54266 58.76934 1.000 85.55241 15 GLY H C 1
ATOM 1321 O O . GLY B 2 17 ? -5.04392 18.22092 58.65158 1.000 77.96907 15 GLY H O 1
ATOM 1322 N N . ARG B 2 18 ? -3.25274 17.22841 57.72695 1.000 85.77627 16 ARG H N 1
ATOM 1323 C CA . ARG B 2 18 ? -3.52743 17.72706 56.38974 1.000 89.99065 16 ARG H CA 1
ATOM 1324 C C . ARG B 2 18 ? -4.31735 16.68873 55.59335 1.000 91.02186 16 ARG H C 1
ATOM 1325 O O . ARG B 2 18 ? -4.72308 15.64644 56.11228 1.000 88.27772 16 ARG H O 1
ATOM 1333 N N . SER B 2 19 ? -4.55172 16.98599 54.31774 1.000 88.24175 17 SER H N 1
ATOM 1334 C CA . SER B 2 19 ? -5.42721 16.17832 53.48112 1.000 78.94872 17 SER H CA 1
ATOM 1335 C C . SER B 2 19 ? -4.65769 15.55213 52.32385 1.000 84.14193 17 SER H C 1
ATOM 1336 O O . SER B 2 19 ? -3.50118 15.88547 52.05449 1.000 87.60227 17 SER H O 1
ATOM 1339 N N . LEU B 2 20 ? -5.33355 14.62866 51.63638 1.000 74.85202 18 LEU H N 1
ATOM 1340 C CA . LEU B 2 20 ? -4.77955 13.92597 50.48333 1.000 81.01249 18 LEU H CA 1
ATOM 1341 C C . LEU B 2 20 ? -5.89217 13.20388 49.73137 1.000 83.06064 18 LEU H C 1
ATOM 1342 O O . LEU B 2 20 ? -6.73605 12.55070 50.35140 1.000 83.81332 18 LEU H O 1
ATOM 1347 N N . ARG B 2 21 ? -5.91335 13.30920 48.40538 1.000 73.35750 19 ARG H N 1
ATOM 1348 C CA . ARG B 2 21 ? -6.93312 12.66139 47.59008 1.000 79.17324 19 ARG H CA 1
ATOM 1349 C C . ARG B 2 21 ? -6.29822 11.57712 46.73174 1.000 72.04057 19 ARG H C 1
ATOM 1350 O O . ARG B 2 21 ? -5.34638 11.84256 45.99113 1.000 76.22651 19 ARG H O 1
ATOM 1358 N N . LEU B 2 22 ? -6.82911 10.36366 46.83398 1.000 68.53554 20 LEU H N 1
ATOM 1359 C CA . LEU B 2 22 ? -6.37316 9.22906 46.04713 1.000 73.60901 20 LEU H CA 1
ATOM 1360 C C . LEU B 2 22 ? -7.32996 8.96725 44.89196 1.000 73.11839 20 LEU H C 1
ATOM 1361 O O . LEU B 2 22 ? -8.53068 9.23302 44.98264 1.000 70.93773 20 LEU H O 1
ATOM 1366 N N . SER B 2 23 ? -6.78592 8.42768 43.80568 1.000 69.79914 21 SER H N 1
ATOM 1367 C CA . SER B 2 23 ? -7.56660 8.11050 42.62152 1.000 76.55230 21 SER H CA 1
ATOM 1368 C C . SER B 2 23 ? -7.31815 6.66735 42.21422 1.000 73.74073 21 SER H C 1
ATOM 1369 O O . SER B 2 23 ? -6.32144 6.05115 42.59806 1.000 78.63236 21 SER H O 1
ATOM 1372 N N . CYS B 2 24 ? -8.24236 6.13795 41.41521 1.000 71.60485 22 CYS H N 1
ATOM 1373 C CA . CYS B 2 24 ? -8.13036 4.77084 40.91351 1.000 71.89802 22 CYS H CA 1
ATOM 1374 C C . CYS B 2 24 ? -8.80912 4.73116 39.54742 1.000 71.53116 22 CYS H C 1
ATOM 1375 O O . CYS B 2 24 ? -10.03799 4.65890 39.46562 1.000 80.20769 22 CYS H O 1
ATOM 1378 N N . ALA B 2 25 ? -8.00725 4.79170 38.48840 1.000 71.19262 23 ALA H N 1
ATOM 1379 C CA . ALA B 2 25 ? -8.52626 4.71769 37.12866 1.000 78.79753 23 ALA H CA 1
ATOM 1380 C C . ALA B 2 25 ? -8.79765 3.26137 36.77082 1.000 78.70052 23 ALA H C 1
ATOM 1381 O O . ALA B 2 25 ? -7.89198 2.42352 36.82926 1.000 73.33279 23 ALA H O 1
ATOM 1383 N N . ALA B 2 26 ? -10.03834 2.95832 36.40197 1.000 70.87960 24 ALA H N 1
ATOM 1384 C CA . ALA B 2 26 ? -10.45319 1.60005 36.08415 1.000 77.18460 24 ALA H CA 1
ATOM 1385 C C . ALA B 2 26 ? -10.60796 1.43458 34.57813 1.000 74.07382 24 ALA H C 1
ATOM 1386 O O . ALA B 2 26 ? -11.09507 2.33750 33.89071 1.000 80.55606 24 ALA H O 1
ATOM 1388 N N . SER B 2 27 ? -10.18740 0.27605 34.07269 1.000 75.16072 25 SER H N 1
ATOM 1389 C CA . SER B 2 27 ? -10.34029 -0.06109 32.66505 1.000 80.59523 25 SER H CA 1
ATOM 1390 C C . SER B 2 27 ? -10.50109 -1.56914 32.53466 1.000 84.93563 25 SER H C 1
ATOM 1391 O O . SER B 2 27 ? -9.98088 -2.33490 33.34881 1.000 68.82691 25 SER H O 1
ATOM 1394 N N . GLY B 2 28 ? -11.24159 -1.98755 31.51237 1.000 81.63309 26 GLY H N 1
ATOM 1395 C CA . GLY B 2 28 ? -11.43712 -3.39372 31.22369 1.000 75.99830 26 GLY H CA 1
ATOM 1396 C C . GLY B 2 28 ? -12.75643 -4.00727 31.65673 1.000 68.34360 26 GLY H C 1
ATOM 1397 O O . GLY B 2 28 ? -12.92438 -5.22301 31.50494 1.000 73.23411 26 GLY H O 1
ATOM 1398 N N . PHE B 2 29 ? -13.69406 -3.22589 32.18753 1.000 68.92477 27 PHE H N 1
ATOM 1399 C CA . PHE B 2 29 ? -14.96590 -3.78701 32.62626 1.000 64.80532 27 PHE H CA 1
ATOM 1400 C C . PHE B 2 29 ? -16.02296 -2.69203 32.64830 1.000 65.31923 27 PHE H C 1
ATOM 1401 O O . PHE B 2 29 ? -15.72124 -1.50513 32.50794 1.000 64.75091 27 PHE H O 1
ATOM 1409 N N . SER B 2 30 ? -17.27357 -3.10965 32.83759 1.000 67.16130 28 SER H N 1
ATOM 1410 C CA . SER B 2 30 ? -18.39012 -2.17340 32.94527 1.000 72.18914 28 SER H CA 1
ATOM 1411 C C . SER B 2 30 ? -18.32197 -1.49820 34.30759 1.000 68.08707 28 SER H C 1
ATOM 1412 O O . SER B 2 30 ? -18.70719 -2.08206 35.32509 1.000 69.87382 28 SER H O 1
ATOM 1415 N N . PHE B 2 31 ? -17.83402 -0.25140 34.31998 1.000 65.39532 29 PHE H N 1
ATOM 1416 C CA . PHE B 2 31 ? -17.56293 0.44487 35.57648 1.000 74.22148 29 PHE H CA 1
ATOM 1417 C C . PHE B 2 31 ? -18.81068 0.58754 36.44229 1.000 75.45149 29 PHE H C 1
ATOM 1418 O O . PHE B 2 31 ? -18.71820 0.52561 37.67536 1.000 68.61523 29 PHE H O 1
ATOM 1426 N N . GLY B 2 32 ? -19.98097 0.75178 35.82351 1.000 72.76947 30 GLY H N 1
ATOM 1427 C CA . GLY B 2 32 ? -21.21757 0.94289 36.54656 1.000 60.21981 30 GLY H CA 1
ATOM 1428 C C . GLY B 2 32 ? -21.88368 -0.30508 37.06628 1.000 59.39543 30 G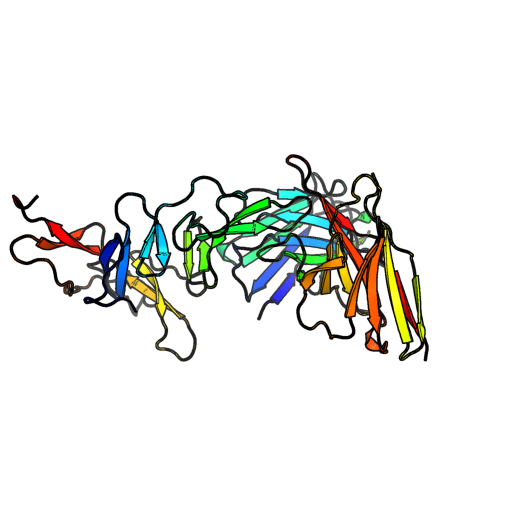LY H C 1
ATOM 1429 O O . GLY B 2 32 ? -22.89331 -0.19056 37.76393 1.000 70.98644 30 GLY H O 1
ATOM 1430 N N . SER B 2 33 ? -21.36608 -1.49351 36.76102 1.000 58.75091 31 SER H N 1
ATOM 1431 C CA . SER B 2 33 ? -21.97609 -2.73509 37.21673 1.000 61.13705 31 SER H CA 1
ATOM 1432 C C . SER B 2 33 ? -21.23274 -3.37216 38.38933 1.000 67.52476 31 SER H C 1
ATOM 1433 O O . SER B 2 33 ? -21.49990 -4.53305 38.71944 1.000 71.79000 31 SER H O 1
ATOM 1436 N N . HIS B 2 34 ? -20.31351 -2.64871 39.02938 1.000 55.11361 32 HIS H N 1
ATOM 1437 C CA . HIS B 2 34 ? -19.51952 -3.21850 40.11420 1.000 57.59776 32 HIS H CA 1
ATOM 1438 C C . HIS B 2 34 ? -19.40890 -2.24372 41.27763 1.000 55.45473 32 HIS H C 1
ATOM 1439 O O . HIS B 2 34 ? -19.10626 -1.06400 41.07590 1.000 55.55412 32 HIS H O 1
ATOM 1446 N N . ASP B 2 35 ? -19.64536 -2.74072 42.49142 1.000 56.23951 33 ASP H N 1
ATOM 1447 C CA . ASP B 2 35 ? -19.26210 -1.99732 43.68423 1.000 56.94889 33 ASP H CA 1
ATOM 1448 C C . ASP B 2 35 ? -17.74536 -1.83724 43.72714 1.000 55.63438 33 ASP H C 1
ATOM 1449 O O . ASP B 2 35 ? -16.99594 -2.70983 43.28241 1.000 54.76393 33 ASP H O 1
ATOM 1454 N N . MET B 2 36 ? -17.29383 -0.70791 44.27010 1.000 57.24698 34 MET H N 1
ATOM 1455 C CA . MET B 2 36 ? -15.87651 -0.38779 44.36894 1.000 55.47585 34 MET H CA 1
ATOM 1456 C C . MET B 2 36 ? -15.52979 -0.07951 45.81653 1.000 57.46444 34 MET H C 1
ATOM 1457 O O . MET B 2 36 ? -16.26748 0.63980 46.49617 1.000 55.88655 34 MET H O 1
ATOM 1462 N N . SER B 2 37 ? -14.40264 -0.61875 46.28076 1.000 53.10106 35 SER H N 1
ATOM 1463 C CA . SER B 2 37 ? -13.96710 -0.46237 47.66141 1.000 55.47241 35 SER H CA 1
ATOM 1464 C C . SER B 2 37 ? -12.53277 0.04584 47.72065 1.000 56.12413 35 SER H C 1
ATOM 1465 O O . SER B 2 37 ? -11.75654 -0.09469 46.77194 1.000 58.27485 35 SER H O 1
ATOM 1468 N N . TRP B 2 38 ? -12.19037 0.62967 48.86787 1.000 62.22926 36 TRP H N 1
ATOM 1469 C CA . TRP B 2 38 ? -10.81396 0.93142 49.23785 1.000 59.57179 36 TRP H CA 1
ATOM 1470 C C . TRP B 2 38 ? -10.43571 0.07868 50.44001 1.000 55.11923 36 TRP H C 1
ATOM 1471 O O . TRP B 2 38 ? -11.21577 -0.03531 51.39080 1.000 55.13148 36 TRP H O 1
ATOM 1482 N N . VAL B 2 39 ? -9.24859 -0.52512 50.38835 1.000 55.77564 37 VAL H N 1
ATOM 1483 C CA . VAL B 2 39 ? -8.72044 -1.37011 51.45727 1.000 49.47525 37 VAL H CA 1
ATOM 1484 C C . VAL B 2 39 ? -7.28378 -0.94230 51.72675 1.000 57.16324 37 VAL H C 1
ATOM 1485 O O . VAL B 2 39 ? -6.51608 -0.72139 50.78394 1.000 58.13257 37 VAL H O 1
ATOM 1489 N N . ARG B 2 40 ? -6.91569 -0.82476 53.00297 1.000 54.46980 38 ARG H N 1
ATOM 1490 C CA . ARG B 2 40 ? -5.57215 -0.39684 53.36887 1.000 54.12995 38 ARG H CA 1
ATOM 1491 C C . ARG B 2 40 ? -4.86214 -1.47690 54.17572 1.000 55.71347 38 ARG H C 1
ATOM 1492 O O . ARG B 2 40 ? -5.49857 -2.33479 54.79801 1.000 58.50177 38 ARG H O 1
ATOM 1500 N N . GLN B 2 41 ? -3.52956 -1.43009 54.14867 1.000 51.81519 39 GLN H N 1
ATOM 1501 C CA . GLN B 2 41 ? -2.69680 -2.40104 54.85358 1.000 56.62002 39 GLN H CA 1
ATOM 1502 C C . GLN B 2 41 ? -1.50514 -1.66466 55.45108 1.000 62.71216 39 GLN H C 1
ATOM 1503 O O . GLN B 2 41 ? -0.66580 -1.13149 54.71611 1.000 59.89172 39 GLN H O 1
ATOM 1509 N N . ALA B 2 42 ? -1.43271 -1.62912 56.77917 1.000 55.07719 40 ALA H N 1
ATOM 1510 C CA . ALA B 2 42 ? -0.32271 -0.99169 57.47040 1.000 66.62939 40 ALA H CA 1
ATOM 1511 C C . ALA B 2 42 ? 0.91235 -1.88590 57.42544 1.000 59.84284 40 ALA H C 1
ATOM 1512 O O . ALA B 2 42 ? 0.79881 -3.10323 57.25721 1.000 59.09576 40 ALA H O 1
ATOM 1514 N N . PRO B 2 43 ? 2.10690 -1.30498 57.55582 1.000 67.63720 41 PRO H N 1
ATOM 1515 C CA . PRO B 2 43 ? 3.33068 -2.11615 57.50262 1.000 58.26484 41 PRO H CA 1
ATOM 1516 C C . PRO B 2 43 ? 3.30262 -3.25583 58.51087 1.000 62.75988 41 PRO H C 1
ATOM 1517 O O . PRO B 2 43 ? 3.09909 -3.04644 59.70841 1.000 68.73462 41 PRO H O 1
ATOM 1521 N N . GLY B 2 44 ? 3.49359 -4.47336 58.00657 1.000 65.41753 42 GLY H N 1
ATOM 1522 C CA . GLY B 2 44 ? 3.56156 -5.65540 58.83971 1.000 70.25786 42 GLY H CA 1
ATOM 1523 C C . GLY B 2 44 ? 2.23894 -6.18739 59.34220 1.000 77.66335 42 GLY H C 1
ATOM 1524 O O . GLY B 2 44 ? 2.23915 -7.09033 60.18563 1.000 80.09360 42 GLY H O 1
ATOM 1525 N N . LYS B 2 45 ? 1.11468 -5.67689 58.85317 1.000 70.68895 43 LYS H N 1
ATOM 1526 C CA . LYS B 2 45 ? -0.19519 -6.06834 59.35560 1.000 66.20986 43 LYS H CA 1
ATOM 1527 C C . LYS B 2 45 ? -1.04656 -6.63419 58.22090 1.000 70.68899 43 LYS H C 1
ATOM 1528 O O . LYS B 2 45 ? -0.58419 -6.81496 57.09210 1.000 60.48295 43 LYS H O 1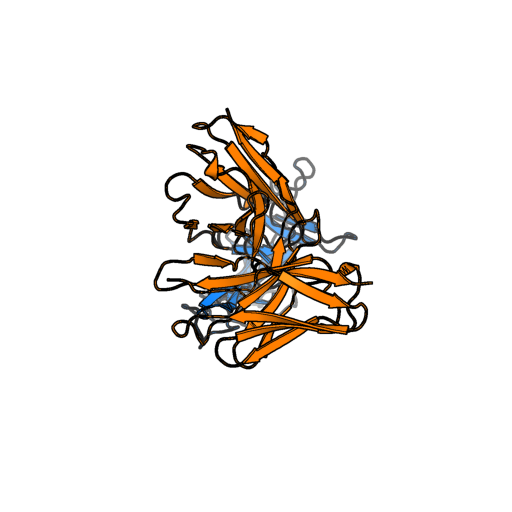
ATOM 1534 N N . GLY B 2 46 ? -2.30593 -6.92725 58.54100 1.000 59.61105 44 GLY H N 1
ATOM 1535 C CA . GLY B 2 46 ? -3.23542 -7.49195 57.58750 1.000 55.89492 44 GLY H CA 1
ATOM 1536 C C . GLY B 2 46 ? -4.05393 -6.42787 56.88181 1.000 55.04276 44 GLY H C 1
ATOM 1537 O O . GLY B 2 46 ? -3.80423 -5.22565 56.99047 1.000 65.26231 44 GLY H O 1
ATOM 1538 N N . LEU B 2 47 ? -5.05386 -6.89331 56.13867 1.000 52.25316 45 LEU H N 1
ATOM 1539 C CA . LEU B 2 47 ? -5.89657 -5.99948 55.36138 1.000 49.97398 45 LEU H CA 1
ATOM 1540 C C . LEU B 2 47 ? -6.93121 -5.32662 56.25646 1.000 50.44436 45 LEU H C 1
ATOM 1541 O O . LEU B 2 47 ? -7.36925 -5.88379 57.26685 1.000 55.66548 45 LEU H O 1
ATOM 1546 N N . ASP B 2 48 ? -7.32483 -4.11483 55.86802 1.000 50.67119 46 ASP H N 1
ATOM 1547 C CA . ASP B 2 48 ? -8.26441 -3.30631 56.64171 1.000 53.99755 46 ASP H CA 1
ATOM 1548 C C . ASP B 2 48 ? -9.18235 -2.58899 55.66111 1.000 50.75371 46 ASP H C 1
ATOM 1549 O O . ASP B 2 48 ? -8.72363 -1.73831 54.89219 1.000 47.64167 46 ASP H O 1
ATOM 1554 N N . TRP B 2 49 ? -10.46751 -2.93853 55.67749 1.000 45.34187 47 TRP H N 1
ATOM 1555 C CA . TRP B 2 49 ? -11.42564 -2.32323 54.76571 1.000 54.78564 47 TRP H CA 1
ATOM 1556 C C . TRP B 2 49 ? -11.69813 -0.87978 55.17188 1.000 55.47819 47 TRP H C 1
ATOM 1557 O O . TRP B 2 49 ? -11.85396 -0.56949 56.35604 1.000 51.44854 47 TRP H O 1
ATOM 1568 N N . VAL B 2 50 ? -11.75486 0.00484 54.17906 1.000 51.65345 48 VAL H N 1
ATOM 1569 C CA . VAL B 2 50 ? -11.87202 1.44120 54.39722 1.000 51.31894 48 VAL H CA 1
ATOM 1570 C C . VAL B 2 50 ? -13.26441 1.95374 54.03617 1.000 59.96724 48 VAL H C 1
ATOM 1571 O O . VAL B 2 50 ? -13.93637 2.57905 54.85838 1.000 55.30205 48 VAL H O 1
ATOM 1575 N N . ALA B 2 51 ? -13.70864 1.70555 52.80540 1.000 57.98049 49 ALA H N 1
ATOM 1576 C CA . ALA B 2 51 ? -14.97155 2.25165 52.32356 1.000 52.59605 49 ALA H CA 1
ATOM 1577 C C . ALA B 2 51 ? -15.43788 1.44956 51.11783 1.000 63.99789 49 ALA H C 1
ATOM 1578 O O . ALA B 2 51 ? -14.67553 0.68504 50.52418 1.000 56.73557 49 ALA H O 1
ATOM 1580 N N . VAL B 2 52 ? -16.71249 1.63583 50.76746 1.000 56.31516 50 VAL H N 1
ATOM 1581 C CA . VAL B 2 52 ? -17.31120 1.01010 49.59340 1.000 53.98609 50 VAL H CA 1
ATOM 1582 C C . VAL B 2 52 ? -18.32259 1.98367 49.00205 1.000 62.05552 50 VAL H C 1
ATOM 1583 O O . VAL B 2 52 ? -18.92941 2.78522 49.71773 1.000 53.11427 50 VAL H O 1
ATOM 1587 N N . ILE B 2 53 ? -18.49307 1.91748 47.68168 1.000 55.14408 51 ILE H N 1
ATOM 1588 C CA . ILE B 2 53 ? -19.50824 2.68514 46.97381 1.000 63.45973 51 ILE H CA 1
ATOM 1589 C C . ILE B 2 53 ? -20.27169 1.73536 46.06148 1.000 60.15230 51 ILE H C 1
ATOM 1590 O O . ILE B 2 53 ? -19.69743 0.82557 45.45241 1.000 50.31851 51 ILE H O 1
ATOM 1595 N N . TRP B 2 54 ? -21.58224 1.93917 45.98990 1.000 65.94324 52 TRP H N 1
ATOM 1596 C CA . TRP B 2 54 ? -22.44774 1.03437 45.25292 1.000 66.91494 52 TRP H CA 1
ATOM 1597 C C . TRP B 2 54 ? -22.28212 1.19218 43.74693 1.000 60.13672 52 TRP H C 1
ATOM 1598 O O . TRP B 2 54 ? -21.90551 2.25512 43.24346 1.000 69.57102 52 TRP H O 1
ATOM 1609 N N . TYR B 2 55 ? -22.59536 0.10945 43.02984 1.000 59.38311 53 TYR H N 1
ATOM 1610 C CA . TYR B 2 55 ? -22.43051 0.07959 41.58007 1.000 68.25964 53 TYR H CA 1
ATOM 1611 C C . TYR B 2 55 ? -23.20032 1.20266 40.89840 1.000 66.96222 53 TYR H C 1
ATOM 1612 O O . TYR B 2 55 ? -22.68578 1.84731 39.97735 1.000 79.67065 53 TYR H O 1
ATOM 1621 N N . ASP B 2 56 ? -24.43349 1.45109 41.33090 1.000 71.50186 54 ASP H N 1
ATOM 1622 C CA . ASP B 2 56 ? -25.24046 2.50396 40.73280 1.000 78.56783 54 ASP H CA 1
ATOM 1623 C C . ASP B 2 56 ? -25.07454 3.83271 41.44528 1.000 74.87121 54 ASP H C 1
ATOM 1624 O O . ASP B 2 56 ? -25.50843 4.85968 40.91840 1.000 83.50511 54 ASP H O 1
ATOM 1629 N N . GLY B 2 57 ? -24.46597 3.83519 42.62292 1.000 78.46427 55 GLY H N 1
ATOM 1630 C CA . GLY B 2 57 ? -24.19978 5.05601 43.34753 1.000 68.22009 55 GLY H CA 1
ATOM 1631 C C . GLY B 2 57 ? -25.24045 5.42190 44.37432 1.000 74.01187 55 GLY H C 1
ATOM 1632 O O . GLY B 2 57 ? -25.41827 6.61103 44.65830 1.000 94.75740 55 GLY H O 1
ATOM 1633 N N . SER B 2 58 ? -25.94669 4.44647 44.92637 1.000 71.37400 56 SER H N 1
ATOM 1634 C CA . SER B 2 58 ? -27.00252 4.73891 45.88125 1.000 82.83174 56 SER H CA 1
ATOM 1635 C C . SER B 2 58 ? -26.53348 4.71143 47.32713 1.000 80.85924 56 SER H C 1
ATOM 1636 O O . SER B 2 58 ? -27.19181 5.30906 48.18482 1.000 85.31619 56 SER H O 1
ATOM 1639 N N . LYS B 2 59 ? -25.42075 4.04404 47.61805 1.000 65.58906 57 LYS H N 1
ATOM 1640 C CA . LYS B 2 59 ? -24.98725 3.85155 48.99167 1.000 72.23743 57 LYS H CA 1
ATOM 1641 C C . LYS B 2 59 ? -23.48946 4.07988 49.11636 1.000 71.44863 57 LYS H C 1
ATOM 1642 O O . LYS B 2 59 ? -22.71784 3.77237 48.20531 1.000 72.27689 57 LYS H O 1
ATOM 1648 N N . LYS B 2 60 ? -23.09041 4.61777 50.26668 1.000 66.42020 58 LYS H N 1
ATOM 1649 C CA . LYS B 2 60 ? -21.68749 4.74156 50.63658 1.000 68.43452 58 LYS H CA 1
ATOM 1650 C C . LYS B 2 60 ? -21.52968 4.30300 52.08403 1.000 70.21125 58 LYS H C 1
ATOM 1651 O O . LYS B 2 60 ? -22.24115 4.79822 52.96307 1.000 69.01060 58 LYS H O 1
ATOM 1657 N N . TYR B 2 61 ? -20.60302 3.37852 52.33150 1.000 60.26297 59 TYR H N 1
ATOM 1658 C CA . TYR B 2 61 ? -20.33514 2.88921 53.67785 1.000 66.56700 59 TYR H CA 1
ATOM 1659 C C . TYR B 2 61 ? -18.85455 3.03771 54.00141 1.000 63.58893 59 TYR H C 1
ATOM 1660 O O . TYR B 2 61 ? -18.00116 2.98392 53.11204 1.000 58.51447 59 TYR H O 1
ATOM 1669 N N . TYR B 2 62 ? -18.55825 3.22368 55.28926 1.000 66.66030 60 TYR H N 1
ATOM 1670 C CA . TYR B 2 62 ? -17.20622 3.51735 55.74720 1.000 56.66960 60 TYR H CA 1
ATOM 1671 C C . TYR B 2 62 ? -16.89778 2.72658 57.01157 1.000 64.90936 60 TYR H C 1
ATOM 1672 O O . TYR B 2 62 ? -17.79717 2.31463 57.74643 1.000 53.28580 60 TYR H O 1
ATOM 1681 N N . ALA B 2 63 ? -15.60610 2.52986 57.26564 1.000 61.39381 61 ALA H N 1
ATOM 1682 C CA . ALA B 2 63 ? -15.16390 1.94803 58.52404 1.000 63.50321 61 ALA H CA 1
ATOM 1683 C C . ALA B 2 63 ? -15.21138 2.99104 59.63306 1.000 61.82201 61 ALA H C 1
ATOM 1684 O O . ALA B 2 63 ? -15.07064 4.19166 59.39022 1.000 62.16948 61 ALA H O 1
ATOM 1686 N N . ASP B 2 64 ? -15.41627 2.51683 60.86435 1.000 59.80203 62 ASP H N 1
ATOM 1687 C CA . ASP B 2 64 ? -15.54113 3.42933 61.99732 1.000 65.97979 62 ASP H CA 1
ATOM 1688 C C . ASP B 2 64 ? -14.27459 4.24547 62.21424 1.000 67.12465 62 ASP H C 1
ATOM 1689 O O . ASP B 2 64 ? -14.34822 5.39050 62.67386 1.000 71.13769 62 ASP H O 1
ATOM 1694 N N . SER B 2 65 ? -13.10904 3.68145 61.89076 1.000 62.01512 63 SER H N 1
ATOM 1695 C CA . SER B 2 65 ? -11.85436 4.39091 62.11209 1.000 72.69158 63 SER H CA 1
ATOM 1696 C C . SER B 2 65 ? -11.68837 5.58977 61.18772 1.000 71.53116 63 SER H C 1
ATOM 1697 O O . SER B 2 65 ? -10.88504 6.47814 61.48794 1.000 75.57915 63 SER H O 1
ATOM 1700 N N . VAL B 2 66 ? -12.42558 5.63951 60.07818 1.000 65.71381 64 VAL H N 1
ATOM 1701 C CA . VAL B 2 66 ? -12.32885 6.72688 59.11595 1.000 70.48617 64 VAL H CA 1
ATOM 1702 C C . VAL B 2 66 ? -13.63170 7.50546 58.99734 1.000 67.35841 64 VAL H C 1
ATOM 1703 O O . VAL B 2 66 ? -13.74329 8.39302 58.14932 1.000 68.37739 64 VAL H O 1
ATOM 1707 N N . LYS B 2 67 ? -14.61952 7.19023 59.83204 1.000 71.90713 65 LYS H N 1
ATOM 1708 C CA . LYS B 2 67 ? -15.91423 7.85618 59.76640 1.000 65.77030 65 LYS H CA 1
ATOM 1709 C C . LYS B 2 67 ? -15.76685 9.34658 60.04351 1.000 66.59259 65 LYS H C 1
ATOM 1710 O O . LYS B 2 67 ? -15.16010 9.74903 61.03964 1.000 77.51993 65 LYS H O 1
ATOM 1716 N N . GLY B 2 68 ? -16.32256 10.16733 59.15584 1.000 74.57784 66 GLY H N 1
ATOM 1717 C CA . GLY B 2 68 ? -16.24911 11.60402 59.30566 1.000 71.25268 66 GLY H CA 1
ATOM 1718 C C . GLY B 2 68 ? -14.97587 12.24575 58.80172 1.000 75.43374 66 GLY H C 1
ATOM 1719 O O . GLY B 2 68 ? -14.86472 13.47704 58.85082 1.000 80.21565 66 GLY H O 1
ATOM 1720 N N . ARG B 2 69 ? -14.01315 11.46202 58.32357 1.000 74.81084 67 ARG H N 1
ATOM 1721 C CA . ARG B 2 69 ? -12.76720 11.99424 57.79112 1.000 66.94256 67 ARG H CA 1
ATOM 1722 C C . ARG B 2 69 ? -12.51233 11.61885 56.34057 1.000 67.84353 67 ARG H C 1
ATOM 1723 O O . ARG B 2 69 ? -11.91925 12.41688 55.61186 1.000 70.58900 67 ARG H O 1
ATOM 1731 N N . PHE B 2 70 ? -12.93641 10.43564 55.90285 1.000 66.24572 68 PHE H N 1
ATOM 1732 C CA . PHE B 2 70 ? -12.74089 9.98802 54.53206 1.000 66.62049 68 PHE H CA 1
ATOM 1733 C C . PHE B 2 70 ? -14.06318 10.04232 53.77608 1.000 74.75230 68 PHE H C 1
ATOM 1734 O O . PHE B 2 70 ? -15.13886 9.88953 54.36252 1.000 70.24153 68 PHE H O 1
ATOM 1742 N N . THR B 2 71 ? -13.97276 10.25788 52.46348 1.000 65.29085 69 THR H N 1
ATOM 1743 C CA . THR B 2 71 ? -15.14472 10.31314 51.59406 1.000 70.96472 69 THR H CA 1
ATOM 1744 C C . THR B 2 71 ? -14.82400 9.59153 50.29452 1.000 69.11403 69 THR H C 1
ATOM 1745 O O . THR B 2 71 ? -13.86881 9.95927 49.60499 1.000 72.28935 69 THR H O 1
ATOM 1749 N N . ILE B 2 72 ? -15.62099 8.57706 49.95446 1.000 65.39899 70 ILE H N 1
ATOM 1750 C CA . ILE B 2 72 ? -15.45370 7.82755 48.71475 1.000 68.96372 70 ILE H CA 1
ATOM 1751 C C . ILE B 2 72 ? -16.36707 8.43238 47.65862 1.000 69.20230 70 ILE H C 1
ATOM 1752 O O . ILE B 2 72 ? -17.47287 8.89622 47.96927 1.000 73.38103 70 ILE H O 1
ATOM 1757 N N . SER B 2 73 ? -15.90466 8.43504 46.40877 1.000 68.69097 71 SER H N 1
ATOM 1758 C CA . SER B 2 73 ? -16.66490 9.00862 45.30875 1.000 72.49464 71 SER H CA 1
ATOM 1759 C C . SER B 2 73 ? -16.32201 8.26270 44.02872 1.000 72.26244 71 SER H C 1
ATOM 1760 O O . SER B 2 73 ? -15.31221 7.55814 43.94552 1.000 73.37816 71 SER H O 1
ATOM 1763 N N . ARG B 2 74 ? -17.16887 8.43814 43.01945 1.000 73.82238 72 ARG H N 1
ATOM 1764 C CA . ARG B 2 74 ? -16.89500 7.89736 41.69739 1.000 74.85197 72 ARG H CA 1
ATOM 1765 C C . ARG B 2 74 ? -17.41744 8.87043 40.65453 1.000 77.62269 72 ARG H C 1
ATOM 1766 O O . ARG B 2 74 ? -18.56484 9.32230 40.73148 1.000 94.75253 72 ARG H O 1
ATOM 1774 N N . ASP B 2 75 ? -16.56088 9.22202 39.70544 1.000 81.08607 73 ASP H N 1
ATOM 1775 C CA . ASP B 2 75 ? -16.97911 10.00161 38.54858 1.000 89.76468 73 ASP H CA 1
ATOM 1776 C C . ASP B 2 75 ? -17.22473 8.98664 37.43650 1.000 96.65644 73 ASP H C 1
ATOM 1777 O O . ASP B 2 75 ? -16.30958 8.59302 36.70820 1.000 98.05555 73 ASP H O 1
ATOM 1782 N N . SER B 2 76 ? -18.47675 8.53416 37.34063 1.000 100.46388 74 SER H N 1
ATOM 1783 C CA . SER B 2 76 ? -18.82341 7.43719 36.44528 1.000 103.41727 74 SER H CA 1
ATOM 1784 C C . SER B 2 76 ? -18.35194 7.70819 35.02296 1.000 103.39130 74 SER H C 1
ATOM 1785 O O . SER B 2 76 ? -17.97632 6.77597 34.30197 1.000 107.79810 74 SER H O 1
ATOM 1788 N N . SER B 2 77 ? -18.36044 8.97813 34.59743 1.000 101.06749 75 SER H N 1
ATOM 1789 C CA . SER B 2 77 ? -17.91742 9.30424 33.24672 1.000 99.42897 75 SER H CA 1
ATOM 1790 C C . SER B 2 77 ? -16.45679 8.90366 33.03806 1.000 105.44568 75 SER H C 1
ATOM 1791 O O . SER B 2 77 ? -16.13025 8.10964 32.14748 1.000 102.28812 75 SER H O 1
ATOM 1794 N N . LYS B 2 78 ? -15.55653 9.44392 33.86381 1.000 102.72106 76 LYS H N 1
ATOM 1795 C CA . LYS B 2 78 ? -14.13169 9.18791 33.67945 1.000 95.86237 76 LYS H CA 1
ATOM 1796 C C . LYS B 2 78 ? -13.70819 7.78672 34.10780 1.000 88.77413 76 LYS H C 1
ATOM 1797 O O . LYS B 2 78 ? -12.53422 7.44413 33.93841 1.000 94.77830 76 LYS H O 1
ATOM 1803 N N . LYS B 2 79 ? -14.62160 6.97385 34.64327 1.000 78.95986 77 LYS H N 1
ATOM 1804 C CA . LYS B 2 79 ? -14.31348 5.62905 35.14036 1.000 86.66820 77 LYS H CA 1
ATOM 1805 C C . LYS B 2 79 ? -13.19930 5.68555 36.18948 1.000 90.21971 77 LYS H C 1
ATOM 1806 O O . LYS B 2 79 ? -12.19243 4.97633 36.11827 1.000 75.05573 77 LYS H O 1
ATOM 1812 N N . THR B 2 80 ? -13.40816 6.54899 37.18207 1.000 82.40431 78 THR H N 1
ATOM 1813 C CA . THR B 2 80 ? -12.40448 6.82973 38.19750 1.000 75.70046 78 THR H CA 1
ATOM 1814 C C . THR B 2 80 ? -13.04172 6.78664 39.57752 1.000 74.08102 78 THR H C 1
ATOM 1815 O O . THR B 2 80 ? -14.14073 7.31018 39.78094 1.000 80.11845 78 THR H O 1
ATOM 1819 N N . LEU B 2 81 ? -12.34357 6.15625 40.51734 1.000 72.77804 79 LEU H N 1
ATOM 1820 C CA . LEU B 2 81 ? -12.76673 6.05886 41.90678 1.000 71.56696 79 LEU H CA 1
ATOM 1821 C C . LEU B 2 81 ? -11.87533 6.95272 42.75749 1.000 74.92457 79 LEU H C 1
ATOM 1822 O O . LEU B 2 81 ? -10.64686 6.91109 42.62917 1.000 71.84244 79 LEU H O 1
ATOM 1827 N N . TYR B 2 82 ? -12.48978 7.75718 43.61871 1.000 71.84984 80 TYR H N 1
ATOM 1828 C CA . TYR B 2 82 ? -11.76749 8.71310 44.44249 1.000 69.80367 80 TYR H CA 1
ATOM 1829 C C . TYR B 2 82 ? -11.90039 8.35796 45.91692 1.000 77.95147 80 TYR H C 1
ATOM 1830 O O . TYR B 2 82 ? -12.86540 7.71320 46.33660 1.000 67.39942 80 TYR H O 1
ATOM 1839 N N . LEU B 2 83 ? -10.91047 8.78331 46.69877 1.000 74.71901 81 LEU H N 1
ATOM 1840 C CA . LEU B 2 83 ? -10.96844 8.69729 48.15491 1.000 66.25663 81 LEU H CA 1
ATOM 1841 C C . LEU B 2 83 ? -10.37437 9.98275 48.71209 1.000 69.44549 81 LEU H C 1
ATOM 1842 O O . LEU B 2 83 ? -9.15971 10.19145 48.63347 1.000 72.72376 81 LEU H O 1
ATOM 1847 N N . GLN B 2 84 ? -11.22747 10.84827 49.25372 1.000 69.88443 82 GLN H N 1
ATOM 1848 C CA . GLN B 2 84 ? -10.78247 12.08218 49.88554 1.000 70.33548 82 GLN H CA 1
ATOM 1849 C C . GLN B 2 84 ? -10.48961 11.81869 51.35724 1.000 79.05380 82 GLN H C 1
ATOM 1850 O O . GLN B 2 84 ? -11.34942 11.31379 52.08478 1.000 78.06550 82 GLN H O 1
ATOM 1856 N N . MET B 2 85 ? -9.27759 12.16019 51.79149 1.000 78.86287 83 MET H N 1
ATOM 1857 C CA . MET B 2 85 ? -8.81782 11.89952 53.15318 1.000 74.43616 83 MET H CA 1
ATOM 1858 C C . MET B 2 85 ? -8.49071 13.22349 53.83228 1.000 76.73969 83 MET H C 1
ATOM 1859 O O . MET B 2 85 ? -7.50804 13.88013 53.47538 1.000 81.09397 83 MET H O 1
ATOM 1864 N N . ASN B 2 86 ? -9.30369 13.60999 54.81095 1.000 71.70615 84 ASN H N 1
ATOM 1865 C CA . ASN B 2 86 ? -9.06208 14.79796 55.61496 1.000 79.33692 84 ASN H CA 1
ATOM 1866 C C . ASN B 2 86 ? -8.64794 14.39868 57.02526 1.000 82.58644 84 ASN H C 1
ATOM 1867 O O . ASN B 2 86 ? -8.92881 13.28874 57.48664 1.000 80.96470 84 ASN H O 1
ATOM 1872 N N . THR B 2 87 ? -7.97908 15.32858 57.70605 1.000 86.38628 85 THR H N 1
ATOM 1873 C CA . THR B 2 87 ? -7.50117 15.13628 59.07504 1.000 94.39524 85 THR H CA 1
ATOM 1874 C C . THR B 2 87 ? -6.72406 13.82302 59.19371 1.000 86.50464 85 THR H C 1
ATOM 1875 O O . THR B 2 87 ? -7.11541 12.88710 59.89227 1.000 82.97134 85 THR H O 1
ATOM 1879 N N . LEU B 2 88 ? -5.61089 13.76358 58.47023 1.000 80.18292 86 LEU H N 1
ATOM 1880 C CA . LEU B 2 88 ? -4.80778 12.55201 58.43927 1.000 76.60859 86 LEU H CA 1
ATOM 1881 C C . LEU B 2 88 ? -4.07477 12.35339 59.75942 1.000 80.17475 86 LEU H C 1
ATOM 1882 O O . LEU B 2 88 ? -3.77464 13.30667 60.48061 1.000 79.58880 86 LEU H O 1
ATOM 1887 N N . ARG B 2 89 ? -3.80299 11.09004 60.07681 1.000 79.20355 87 ARG H N 1
ATOM 1888 C CA . ARG B 2 89 ? -3.14067 10.71867 61.31624 1.000 77.31457 87 ARG H CA 1
ATOM 1889 C C . ARG B 2 89 ? -2.06870 9.68552 61.01169 1.000 76.55938 87 ARG H C 1
ATOM 1890 O O . ARG B 2 89 ? -2.11706 8.99554 59.99051 1.000 79.46626 87 ARG H O 1
ATOM 1898 N N . ALA B 2 90 ? -1.09722 9.57904 61.92204 1.000 81.38024 88 ALA H N 1
ATOM 1899 C CA . ALA B 2 90 ? -0.06896 8.55365 61.78565 1.000 79.75130 88 ALA H CA 1
ATOM 1900 C C . ALA B 2 90 ? -0.67763 7.16039 61.73348 1.000 84.05893 88 ALA H C 1
ATOM 1901 O O . ALA B 2 90 ? -0.08206 6.24602 61.15429 1.000 83.94466 88 ALA H O 1
ATOM 1903 N N . GLU B 2 91 ? -1.86457 6.98393 62.32263 1.000 87.66113 89 GLU H N 1
ATOM 1904 C CA . GLU B 2 91 ? -2.58203 5.71713 62.23431 1.000 82.48395 89 GLU H CA 1
ATOM 1905 C C . GLU B 2 91 ? -2.98363 5.37172 60.80378 1.000 78.20138 89 GLU H C 1
ATOM 1906 O O . GLU B 2 91 ? -3.26033 4.20206 60.51509 1.000 71.35469 89 GLU H O 1
ATOM 1912 N N . ASP B 2 92 ? -3.02457 6.35475 59.90645 1.000 72.33428 90 ASP H N 1
ATOM 1913 C CA . ASP B 2 92 ? -3.46086 6.14105 58.53274 1.000 76.88272 90 ASP H CA 1
ATOM 1914 C C . ASP B 2 92 ? -2.33234 5.71588 57.60196 1.000 74.55982 90 ASP H C 1
ATOM 1915 O O . ASP B 2 92 ? -2.59185 5.45730 56.42259 1.000 62.09290 90 ASP H O 1
ATOM 1920 N N . THR B 2 93 ? -1.09694 5.64635 58.09319 1.000 69.93957 91 THR H N 1
ATOM 1921 C CA . THR B 2 93 ? 0.01772 5.18820 57.27347 1.000 70.81901 91 THR H CA 1
ATOM 1922 C C . THR B 2 93 ? -0.21402 3.74931 56.83228 1.000 67.61485 91 THR H C 1
ATOM 1923 O O . THR B 2 93 ? -0.31376 2.84439 57.66662 1.000 62.41120 91 THR H O 1
ATOM 1927 N N . ALA B 2 94 ? -0.29919 3.54142 55.52026 1.000 67.29873 92 ALA H N 1
ATOM 1928 C CA . ALA B 2 94 ? -0.59659 2.23000 54.95642 1.000 64.06331 92 ALA H CA 1
ATOM 1929 C C . ALA B 2 94 ? -0.50091 2.31134 53.44182 1.000 58.71122 92 ALA H C 1
ATOM 1930 O O . ALA B 2 94 ? -0.45910 3.39626 52.85774 1.000 57.24087 92 ALA H O 1
ATOM 1932 N N . VAL B 2 95 ? -0.47690 1.14210 52.81731 1.000 57.96901 93 VAL H N 1
ATOM 1933 C CA . VAL B 2 95 ? -0.69108 1.01635 51.38280 1.000 60.15591 93 VAL H CA 1
ATOM 1934 C C . VAL B 2 95 ? -2.18952 0.90279 51.14033 1.000 61.31874 93 VAL H C 1
ATOM 1935 O O . VAL B 2 95 ? -2.87028 0.08806 51.77503 1.000 56.58796 93 VAL H O 1
ATOM 1939 N N . TYR B 2 96 ? -2.70898 1.72844 50.23816 1.000 54.75820 94 TYR H N 1
ATOM 1940 C CA . TYR B 2 96 ? -4.13322 1.75866 49.93487 1.000 55.69848 94 TYR H CA 1
ATOM 1941 C C . TYR B 2 96 ? -4.37160 1.10023 48.58208 1.000 61.95150 94 TYR H C 1
ATOM 1942 O O . TYR B 2 96 ? -3.78064 1.50794 47.57613 1.000 57.99688 94 TYR H O 1
ATOM 1951 N N . TYR B 2 97 ? -5.22793 0.08191 48.56321 1.000 52.98128 95 TYR H N 1
ATOM 1952 C CA . TYR B 2 97 ? -5.64626 -0.58306 47.33783 1.000 57.04794 95 TYR H CA 1
ATOM 1953 C C . TYR B 2 97 ? -7.08809 -0.21207 47.02901 1.000 56.70885 95 TYR H C 1
ATOM 1954 O O . TYR B 2 97 ? -7.93141 -0.18402 47.92878 1.000 53.00533 95 TYR H O 1
ATOM 1963 N N . CYS B 2 98 ? -7.37312 0.06775 45.76122 1.000 60.25768 96 CYS H N 1
ATOM 1964 C CA . CYS B 2 98 ? -8.75030 0.07844 45.29103 1.000 60.44425 96 CYS H CA 1
ATOM 1965 C C . CYS B 2 98 ? -9.09201 -1.32695 44.81914 1.000 59.59903 96 CYS H C 1
ATOM 1966 O O . CYS B 2 98 ? -8.31186 -1.95228 44.09549 1.000 70.10752 96 CYS H O 1
ATOM 1969 N N . ALA B 2 99 ? -10.23579 -1.83266 45.26205 1.000 62.18746 97 ALA H N 1
ATOM 1970 C CA . ALA B 2 99 ? -10.65137 -3.19316 44.97175 1.000 52.60251 97 ALA H CA 1
ATOM 1971 C C . ALA B 2 99 ? -12.02905 -3.17695 44.32886 1.000 60.27710 97 ALA H C 1
ATOM 1972 O O . ALA B 2 99 ? -12.88015 -2.34881 44.66413 1.000 55.75425 97 ALA H O 1
ATOM 1974 N N . ARG B 2 100 ? -12.24009 -4.09668 43.39721 1.000 52.37141 98 ARG H N 1
ATOM 1975 C CA . ARG B 2 100 ? -13.50348 -4.21200 42.68665 1.000 54.98037 98 ARG H CA 1
ATOM 1976 C C . ARG B 2 100 ? -14.24830 -5.44618 43.17333 1.000 55.60083 98 ARG H C 1
ATOM 1977 O O . ARG B 2 100 ? -13.64755 -6.51180 43.34254 1.000 52.76147 98 ARG H O 1
ATOM 1985 N N . ALA B 2 101 ? -15.54837 -5.29711 43.40776 1.000 58.73149 99 ALA H N 1
ATOM 1986 C CA . ALA B 2 101 ? -16.38400 -6.43992 43.73216 1.000 51.45288 99 ALA H CA 1
ATOM 1987 C C . ALA B 2 101 ? -16.83662 -7.14247 42.45518 1.000 54.30736 99 ALA H C 1
ATOM 1988 O O . ALA B 2 101 ? -16.88997 -6.55091 41.37429 1.000 56.15460 99 ALA H O 1
ATOM 1990 N N . ALA B 2 102 ? -17.15876 -8.42546 42.59196 1.000 52.49813 100 ALA H N 1
ATOM 1991 C CA . ALA B 2 102 ? -17.61322 -9.20835 41.45460 1.000 58.02991 100 ALA H CA 1
ATOM 1992 C C . ALA B 2 102 ? -19.00164 -8.75167 41.00939 1.000 59.52783 100 ALA H C 1
ATOM 1993 O O . ALA B 2 102 ? -19.71240 -8.04038 41.72538 1.000 54.45566 100 ALA H O 1
ATOM 1995 N N . TYR B 2 103 ? -19.38312 -9.17059 39.79908 1.000 55.58874 101 TYR H N 1
ATOM 1996 C CA . TYR B 2 103 ? -20.68557 -8.78678 39.26088 1.000 53.34937 101 TYR H CA 1
ATOM 1997 C C . TYR B 2 103 ? -21.82554 -9.34486 40.10354 1.000 55.07904 101 TYR H C 1
ATOM 1998 O O . TYR B 2 103 ? -22.84844 -8.67427 40.28013 1.000 61.96553 101 TYR H O 1
ATOM 2007 N N . ASP B 2 104 ? -21.66277 -10.55220 40.65410 1.000 59.67551 102 ASP H N 1
ATOM 2008 C CA . ASP B 2 104 ? -22.75156 -11.23805 41.34237 1.000 58.22368 102 ASP H CA 1
ATOM 2009 C C . ASP B 2 104 ? -22.34539 -11.73015 42.72877 1.000 52.42019 102 ASP H C 1
ATOM 2010 O O . ASP B 2 104 ? -22.89701 -12.71749 43.22131 1.000 57.54946 102 ASP H O 1
ATOM 2015 N N . SER B 2 105 ? -21.39199 -11.06373 43.37604 1.000 54.87815 103 SER H N 1
ATOM 2016 C CA . SER B 2 105 ? -21.04184 -11.42913 44.74266 1.000 64.95933 103 SER H CA 1
ATOM 2017 C C . SER B 2 105 ? -20.30045 -10.27592 45.40050 1.000 57.19227 103 SER H C 1
ATOM 2018 O O . SER B 2 105 ? -19.79414 -9.37019 44.73183 1.000 55.46488 103 SER H O 1
ATOM 2021 N N . ARG B 2 106 ? -20.24799 -10.32845 46.73002 1.000 55.83983 104 ARG H N 1
ATOM 2022 C CA . ARG B 2 106 ? -19.54301 -9.33930 47.53330 1.000 50.48588 104 ARG H CA 1
ATOM 2023 C C . ARG B 2 106 ? -18.03593 -9.55421 47.55177 1.000 55.58207 104 ARG H C 1
ATOM 2024 O O . ARG B 2 106 ? -17.32326 -8.75388 48.16587 1.000 56.52784 104 ARG H O 1
ATOM 2032 N N . SER B 2 107 ? -17.54030 -10.61010 46.91162 1.000 51.65293 105 SER H N 1
ATOM 2033 C CA . SER B 2 107 ? -16.10930 -10.88133 46.89084 1.000 51.04291 105 SER H CA 1
ATOM 2034 C C . SER B 2 107 ? -15.36276 -9.79445 46.12813 1.000 56.82869 105 SER H C 1
ATOM 2035 O O . SER B 2 107 ? -15.84058 -9.28826 45.11173 1.000 51.28564 105 SER H O 1
ATOM 2038 N N . LEU B 2 108 ? -14.17851 -9.43855 46.62212 1.000 49.82877 106 LEU H N 1
ATOM 2039 C CA . LEU B 2 108 ? -13.32202 -8.45626 45.95598 1.000 52.28065 106 LEU H CA 1
ATOM 2040 C C . LEU B 2 108 ? -12.43856 -9.21120 44.97123 1.000 54.26353 106 LEU H C 1
ATOM 2041 O O . LEU B 2 108 ? -11.34945 -9.67469 45.30974 1.000 48.16447 106 LEU H O 1
ATOM 2046 N N . ASP B 2 109 ? -12.91213 -9.33452 43.73001 1.000 50.04996 107 ASP H N 1
ATOM 2047 C CA . ASP B 2 109 ? -12.27881 -10.23035 42.77119 1.000 51.85946 107 ASP H CA 1
ATOM 2048 C C . ASP B 2 109 ? -11.13611 -9.58707 41.99406 1.000 46.48795 107 ASP H C 1
ATOM 2049 O O . ASP B 2 109 ? -10.38547 -10.30893 41.32882 1.000 55.60728 107 ASP H O 1
ATOM 2054 N N . TYR B 2 110 ? -10.96747 -8.26645 42.06849 1.000 53.21524 108 TYR H N 1
ATOM 2055 C CA . TYR B 2 110 ? -9.84372 -7.60789 41.41433 1.000 55.92779 108 TYR H CA 1
ATOM 2056 C C . TYR B 2 110 ? -9.29303 -6.49267 42.29030 1.000 51.60610 108 TYR H C 1
ATOM 2057 O O . TYR B 2 110 ? -10.05394 -5.71012 42.86897 1.000 53.57873 108 TYR H O 1
ATOM 2066 N N . TRP B 2 111 ? -7.96406 -6.40816 42.35096 1.000 47.48305 109 TRP H N 1
ATOM 2067 C CA . TRP B 2 111 ? -7.26101 -5.47495 43.21836 1.000 55.44287 109 TRP H CA 1
ATOM 2068 C C . TRP B 2 111 ? -6.23432 -4.67896 42.42686 1.000 55.42016 109 TRP H C 1
ATOM 2069 O O . TRP B 2 111 ? -5.59553 -5.19883 41.50852 1.000 57.35046 109 TRP H O 1
ATOM 2080 N N . GLY B 2 112 ? -6.06072 -3.41500 42.81190 1.000 51.33758 110 GLY H N 1
ATOM 2081 C CA . GLY B 2 112 ? -4.94391 -2.63792 42.32048 1.000 64.51382 110 GLY H CA 1
ATOM 2082 C C . GLY B 2 112 ? -3.65093 -2.99387 43.03411 1.000 61.54096 110 GLY H C 1
ATOM 2083 O O . GLY B 2 112 ? -3.63039 -3.73694 44.01474 1.000 60.89196 110 GLY H O 1
ATOM 2084 N N . HIS B 2 113 ? -2.54568 -2.44998 42.52331 1.000 68.23271 111 HIS H N 1
ATOM 2085 C CA . HIS B 2 113 ? -1.23967 -2.73868 43.10387 1.000 69.65361 111 HIS H CA 1
ATOM 2086 C C . HIS B 2 113 ? -0.93899 -1.89811 44.33810 1.000 70.60842 111 HIS H C 1
ATOM 2087 O O . HIS B 2 113 ? 0.00124 -2.22210 45.07157 1.000 69.24396 111 HIS H O 1
ATOM 2094 N N . GLY B 2 114 ? -1.69562 -0.83902 44.57811 1.000 69.24452 112 GLY H N 1
ATOM 2095 C CA . GLY B 2 114 ? -1.58939 -0.07420 45.80362 1.000 60.00378 112 GLY H CA 1
ATOM 2096 C C . GLY B 2 114 ? -0.70942 1.15276 45.65646 1.000 65.36971 112 GLY H C 1
ATOM 2097 O O . GLY B 2 114 ? 0.19409 1.21304 44.81429 1.000 72.02621 112 GLY H O 1
ATOM 2098 N N . THR B 2 115 ? -0.98356 2.15672 46.48871 1.000 67.79028 113 THR H N 1
ATOM 2099 C CA . THR B 2 115 ? -0.14570 3.34089 46.61812 1.000 71.97031 113 THR H CA 1
ATOM 2100 C C . THR B 2 115 ? 0.08956 3.62115 48.09334 1.000 66.67865 113 THR H C 1
ATOM 2101 O O . THR B 2 115 ? -0.81682 3.46157 48.91706 1.000 60.31053 113 THR H O 1
ATOM 2105 N N . LEU B 2 116 ? 1.30747 4.04313 48.41970 1.000 59.88252 114 LEU H N 1
ATOM 2106 C CA . LEU B 2 116 ? 1.71958 4.22094 49.80407 1.000 65.61843 114 LEU H CA 1
ATOM 2107 C C . LEU B 2 116 ? 1.37391 5.62438 50.28351 1.000 64.87155 114 LEU H C 1
ATOM 2108 O O . LEU B 2 116 ? 1.63399 6.61012 49.58596 1.000 63.30968 114 LEU H O 1
ATOM 2113 N N . VAL B 2 117 ? 0.78199 5.70894 51.47114 1.000 63.26753 115 VAL H N 1
ATOM 2114 C CA . VAL B 2 117 ? 0.51849 6.97827 52.13733 1.000 64.68608 115 VAL H CA 1
ATOM 2115 C C . VAL B 2 117 ? 1.24912 6.96654 53.47180 1.000 68.98332 115 VAL H C 1
ATOM 2116 O O . VAL B 2 117 ? 1.04895 6.05989 54.28902 1.000 62.15716 115 VAL H O 1
ATOM 2120 N N . THR B 2 118 ? 2.10252 7.96256 53.68509 1.000 70.71913 116 THR H N 1
ATOM 2121 C CA . THR B 2 118 ? 2.93460 8.04224 54.88014 1.000 70.76850 116 THR H CA 1
ATOM 2122 C C . THR B 2 118 ? 2.60812 9.34129 55.60374 1.000 74.05342 116 THR H C 1
ATOM 2123 O O . THR B 2 118 ? 2.84950 10.43091 55.07329 1.000 74.91470 116 THR H O 1
ATOM 2127 N N . ILE B 2 119 ? 2.05052 9.22628 56.80394 1.000 68.97534 117 ILE H N 1
ATOM 2128 C CA . ILE B 2 119 ? 1.70799 10.37839 57.62827 1.000 76.49537 117 ILE H CA 1
ATOM 2129 C C . ILE B 2 119 ? 2.77251 10.49835 58.70917 1.000 82.48300 117 ILE H C 1
ATOM 2130 O O . ILE B 2 119 ? 2.77821 9.72978 59.67683 1.000 85.38938 117 ILE H O 1
ATOM 2135 N N . SER B 2 120 ? 3.67229 11.46682 58.55258 1.000 91.03255 118 SER H N 1
ATOM 2136 C CA . SER B 2 120 ? 4.80015 11.62581 59.45672 1.000 92.27385 118 SER H CA 1
ATOM 2137 C C . SER B 2 120 ? 5.08939 13.10461 59.66767 1.000 96.16056 118 SER H C 1
ATOM 2138 O O . SER B 2 120 ? 4.74330 13.94827 58.83614 1.000 94.32192 118 SER H O 1
ATOM 2141 N N . SER B 2 121 ? 5.72894 13.40748 60.79304 1.000 98.79615 119 SER H N 1
ATOM 2142 C CA . SER B 2 121 ? 6.16731 14.76612 61.09167 1.000 100.29920 119 SER H CA 1
ATOM 2143 C C . SER B 2 121 ? 7.64152 14.77469 61.47912 1.000 107.22295 119 SER H C 1
ATOM 2144 O O . SER B 2 121 ? 8.32613 13.75651 61.37263 1.000 103.02725 119 SER H O 1
ATOM 2147 N N . GLN B 2 142 ? -18.57414 -7.35269 67.43327 1.000 110.38962 140 GLN H N 1
ATOM 2148 C CA . GLN B 2 142 ? -18.14555 -8.68068 67.85459 1.000 111.82063 140 GLN H CA 1
ATOM 2149 C C . GLN B 2 142 ? -17.24663 -9.30493 66.79308 1.000 119.48288 140 GLN H C 1
ATOM 2150 O O . GLN B 2 142 ? -17.43642 -9.06474 65.59826 1.000 134.75565 140 GLN H O 1
ATOM 2156 N N . PRO B 2 143 ? -16.26684 -10.09912 67.22504 1.000 109.49267 141 PRO H N 1
ATOM 2157 C CA . PRO B 2 143 ? -15.34765 -10.72337 66.26215 1.000 86.28989 141 PRO H CA 1
ATOM 2158 C C . PRO B 2 143 ? -16.08169 -11.70072 65.35557 1.000 84.89063 141 PRO H C 1
ATOM 2159 O O . PRO B 2 143 ? -16.85777 -12.54289 65.81449 1.000 86.31956 141 PRO H O 1
ATOM 2163 N N . VAL B 2 144 ? -15.83392 -11.57842 64.05479 1.000 62.53481 142 VAL H N 1
ATOM 2164 C CA . VAL B 2 144 ? -16.51643 -12.40753 63.07063 1.000 74.96271 142 VAL H CA 1
ATOM 2165 C C . VAL B 2 144 ? -15.58232 -13.50789 62.58363 1.000 58.06522 142 VAL H C 1
ATOM 2166 O O . VAL B 2 144 ? -16.01545 -14.64506 62.36012 1.000 74.85257 142 VAL H O 1
ATOM 2170 N N . LEU B 2 145 ? -14.29297 -13.18372 62.44915 1.000 57.41893 143 LEU H N 1
ATOM 2171 C CA . LEU B 2 145 ? -13.34368 -13.99645 61.69657 1.000 67.65941 143 LEU H CA 1
ATOM 2172 C C . LEU B 2 145 ? -12.02532 -14.10319 62.45029 1.000 53.04031 143 LEU H C 1
ATOM 2173 O O . LEU B 2 145 ? -11.62008 -13.16938 63.14453 1.000 69.14595 143 LEU H O 1
ATOM 2178 N N . THR B 2 146 ? -11.34028 -15.23619 62.27478 1.000 53.30591 144 THR H N 1
ATOM 2179 C CA . THR B 2 146 ? -10.10171 -15.50833 62.99601 1.000 51.36617 144 THR H CA 1
ATOM 2180 C C . THR B 2 146 ? -9.26836 -16.52922 62.22848 1.000 48.54180 144 THR H C 1
ATOM 2181 O O . THR B 2 146 ? -9.79041 -17.56929 61.81572 1.000 46.91253 144 THR H O 1
ATOM 2185 N N . GLN B 2 147 ? -7.97813 -16.23653 62.05446 1.000 44.35413 145 GLN H N 1
ATOM 2186 C CA . GLN B 2 147 ? -7.00329 -17.10698 61.40947 1.000 46.39448 145 GLN H CA 1
ATOM 2187 C C . GLN B 2 147 ? -5.77741 -17.27314 62.29071 1.000 47.47060 145 GLN H C 1
ATOM 2188 O O . GLN B 2 147 ? -5.37527 -16.32996 62.97581 1.000 43.99279 145 GLN H O 1
ATOM 2194 N N . PRO B 2 148 ? -5.12262 -18.43560 62.23836 1.000 46.94010 146 PRO H N 1
ATOM 2195 C CA . PRO B 2 148 ? -3.83614 -18.57518 62.91746 1.000 50.42826 146 PRO H CA 1
ATOM 2196 C C . PRO B 2 148 ? -2.78301 -17.71113 62.25604 1.000 54.23380 146 PRO H C 1
ATOM 2197 O O . PRO B 2 148 ? -2.80915 -17.49625 61.03036 1.000 52.21360 146 PRO H O 1
ATOM 2201 N N . PRO B 2 149 ? -1.81902 -17.19098 63.02259 1.000 48.28460 147 PRO H N 1
ATOM 2202 C CA . PRO B 2 149 ? -0.87855 -16.21608 62.45024 1.000 48.43800 147 PRO H CA 1
ATOM 2203 C C . PRO B 2 149 ? 0.06126 -16.79844 61.40269 1.000 46.23592 147 PRO H C 1
ATOM 2204 O O . PRO B 2 149 ? 0.48145 -16.06767 60.49700 1.000 50.08326 147 PRO H O 1
ATOM 2208 N N . SER B 2 150 ? 0.40800 -18.08132 61.48805 1.000 46.52936 148 SER H N 1
ATOM 2209 C CA . SER B 2 150 ? 1.39953 -18.64816 60.58423 1.000 43.90550 148 SER H CA 1
ATOM 2210 C C . SER B 2 150 ? 1.07630 -20.10736 60.30465 1.000 45.94886 148 SER H C 1
ATOM 2211 O O . SER B 2 150 ? 0.30428 -20.74447 61.02363 1.000 50.35356 148 SER H O 1
ATOM 2214 N N . ALA B 2 151 ? 1.69398 -20.62890 59.24702 1.000 49.87986 149 ALA H N 1
ATOM 2215 C CA . ALA B 2 151 ? 1.60581 -22.03680 58.88516 1.000 48.16836 149 ALA H CA 1
ATOM 2216 C C . ALA B 2 151 ? 2.81412 -22.38018 58.02797 1.000 53.18923 149 ALA H C 1
ATOM 2217 O O . ALA B 2 151 ? 3.37988 -21.51001 57.36315 1.000 57.04336 149 ALA H O 1
ATOM 2219 N N . SER B 2 152 ? 3.20801 -23.65185 58.04966 1.000 62.04785 150 SER H N 1
ATOM 2220 C CA . SER B 2 152 ? 4.37156 -24.09338 57.29421 1.000 61.48431 150 SER H CA 1
ATOM 2221 C C . SER B 2 152 ? 4.11273 -25.47501 56.71437 1.000 58.78096 150 SER H C 1
ATOM 2222 O O . SER B 2 152 ? 3.25316 -26.22038 57.18925 1.000 62.21983 150 SER H O 1
ATOM 2225 N N . ALA B 2 153 ? 4.88133 -25.80853 55.68008 1.000 65.65973 151 ALA H N 1
ATOM 2226 C CA . ALA B 2 153 ? 4.79573 -27.10541 55.02373 1.000 62.53158 151 ALA H CA 1
ATOM 2227 C C . ALA B 2 153 ? 5.99799 -27.27172 54.10776 1.000 62.52075 151 ALA H C 1
ATOM 2228 O O . ALA B 2 153 ? 6.61087 -26.29248 53.67285 1.000 73.06876 151 ALA H O 1
ATOM 2230 N N . SER B 2 154 ? 6.33348 -28.52720 53.83436 1.000 66.12435 152 SER H N 1
ATOM 2231 C CA . SER B 2 154 ? 7.44813 -28.85539 52.96077 1.000 69.07200 152 SER H CA 1
ATOM 2232 C C . SER B 2 154 ? 6.98985 -28.92914 51.50537 1.000 79.10573 152 SER H C 1
ATOM 2233 O O . SER B 2 154 ? 5.80735 -29.11046 51.20748 1.000 76.31602 152 SER H O 1
ATOM 2236 N N . LEU B 2 155 ? 7.95306 -28.78406 50.59604 1.000 75.52781 153 LEU H N 1
ATOM 2237 C CA . LEU B 2 155 ? 7.65289 -28.80183 49.16974 1.000 83.66381 153 LEU H CA 1
ATOM 2238 C C . LEU B 2 155 ? 6.98187 -30.11141 48.77200 1.000 84.69723 153 LEU H C 1
ATOM 2239 O O . LEU B 2 155 ? 7.39149 -31.19720 49.19415 1.000 81.20464 153 LEU H O 1
ATOM 2244 N N . GLY B 2 156 ? 5.94524 -30.00279 47.94313 1.000 87.19290 154 GLY H N 1
ATOM 2245 C CA . GLY B 2 156 ? 5.21839 -31.16048 47.46844 1.000 87.46997 154 GLY H CA 1
ATOM 2246 C C . GLY B 2 156 ? 4.19640 -31.72633 48.42985 1.000 84.82370 154 GLY H C 1
ATOM 2247 O O . GLY B 2 156 ? 3.48612 -32.67455 48.06547 1.000 93.73660 154 GLY H O 1
ATOM 2248 N N . ALA B 2 157 ? 4.09308 -31.18661 49.64085 1.000 82.60647 155 ALA H N 1
ATOM 2249 C CA . ALA B 2 157 ? 3.13565 -31.67920 50.61459 1.000 80.82106 155 ALA H CA 1
ATOM 2250 C C . ALA B 2 157 ? 1.81369 -30.93014 50.47543 1.000 78.86695 155 ALA H C 1
ATOM 2251 O O . ALA B 2 157 ? 1.63223 -30.09000 49.59144 1.000 82.45415 155 ALA H O 1
ATOM 2253 N N . SER B 2 158 ? 0.87292 -31.24179 51.35988 1.000 83.00879 156 SER H N 1
ATOM 2254 C CA . SER B 2 158 ? -0.43190 -30.60026 51.37619 1.000 81.20740 156 SER H CA 1
ATOM 2255 C C . SER B 2 158 ? -0.57900 -29.76133 52.63880 1.000 76.38418 156 SER H C 1
ATOM 2256 O O . SER B 2 158 ? -0.08888 -30.13761 53.70819 1.000 76.60513 156 SER H O 1
ATOM 2259 N N . LEU B 2 159 ? -1.25112 -28.62040 52.50576 1.000 66.28882 157 LEU H N 1
ATOM 2260 C CA . LEU B 2 159 ? -1.47008 -27.70510 53.61545 1.000 70.96419 157 LEU H CA 1
ATOM 2261 C C . LEU B 2 159 ? -2.91499 -27.23472 53.60652 1.000 62.74084 157 LEU H C 1
ATOM 2262 O O . LEU B 2 159 ? -3.45643 -26.90058 52.54930 1.000 69.40591 157 LEU H O 1
ATOM 2267 N N . SER B 2 160 ? -3.53402 -27.20830 54.78585 1.000 60.63114 158 SER H N 1
ATOM 2268 C CA . SER B 2 160 ? -4.88944 -26.69738 54.95663 1.000 70.64779 158 SER H CA 1
ATOM 2269 C C . SER B 2 160 ? -4.84031 -25.47722 55.86357 1.000 66.91134 158 SER H C 1
ATOM 2270 O O . SER B 2 160 ? -4.38150 -25.56756 57.00665 1.000 62.46307 158 SER H O 1
ATOM 2273 N N . LEU B 2 161 ? -5.30303 -24.34276 55.34872 1.000 57.74647 159 LEU H N 1
ATOM 2274 C CA . LEU B 2 161 ? -5.39223 -23.10827 56.11549 1.000 50.10894 159 LEU H CA 1
ATOM 2275 C C . LEU B 2 161 ? -6.79172 -22.96715 56.69517 1.000 58.67795 159 LEU H C 1
ATOM 2276 O O . LEU B 2 161 ? -7.78149 -23.22909 56.01244 1.000 50.99854 159 LEU H O 1
ATOM 2281 N N . THR B 2 162 ? -6.87130 -22.54487 57.95249 1.000 48.46580 160 THR H N 1
ATOM 2282 C CA . THR B 2 162 ? -8.12878 -22.51912 58.68438 1.000 49.12185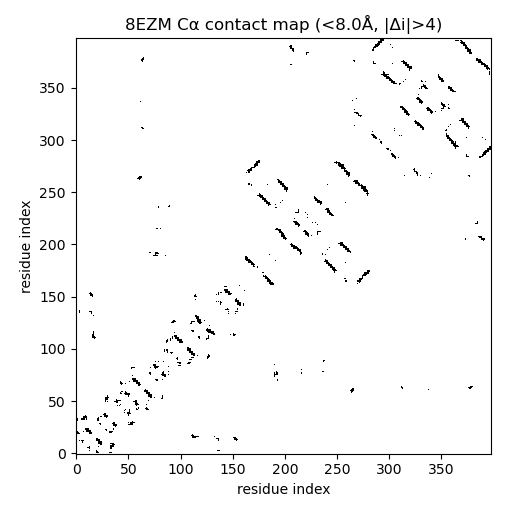 160 THR H CA 1
ATOM 2283 C C . THR B 2 162 ? -8.58204 -21.08676 58.92211 1.000 54.60215 160 THR H C 1
ATOM 2284 O O . THR B 2 162 ? -7.77269 -20.20746 59.23288 1.000 51.90612 160 THR H O 1
ATOM 2288 N N . CYS B 2 163 ? -9.88302 -20.86480 58.76165 1.000 48.09178 161 CYS H N 1
ATOM 2289 C CA . CYS B 2 163 ? -10.52874 -19.60085 59.08486 1.000 44.80529 161 CYS H CA 1
ATOM 2290 C C . CYS B 2 163 ? -11.79001 -19.92524 59.86865 1.000 50.67525 161 CYS H C 1
ATOM 2291 O O . CYS B 2 163 ? -12.66138 -20.64337 59.36987 1.000 55.33405 161 CYS H O 1
ATOM 2294 N N . THR B 2 164 ? -11.88344 -19.40981 61.08933 1.000 47.76699 162 THR H N 1
ATOM 2295 C CA . THR B 2 164 ? -12.91195 -19.81402 62.03904 1.000 50.68125 162 THR H CA 1
ATOM 2296 C C . THR B 2 164 ? -13.88034 -18.66712 62.28833 1.000 51.99532 162 THR H C 1
ATOM 2297 O O . THR B 2 164 ? -13.46320 -17.56397 62.65596 1.000 51.47505 162 THR H O 1
ATOM 2301 N N . LEU B 2 165 ? -15.16720 -18.94261 62.11227 1.000 45.30540 163 LEU H N 1
ATOM 2302 C CA . LEU B 2 165 ? -16.23497 -17.98753 62.35692 1.000 43.07346 163 LEU H CA 1
ATOM 2303 C C . LEU B 2 165 ? -16.74672 -18.10501 63.78974 1.000 40.25391 163 LEU H C 1
ATOM 2304 O O . LEU B 2 165 ? -16.55517 -19.11922 64.46355 1.000 46.49211 163 LEU H O 1
ATOM 2309 N N . SER B 2 166 ? -17.42160 -17.05288 64.24343 1.000 45.16204 164 SER H N 1
ATOM 2310 C CA . SER B 2 166 ? -18.18400 -17.12402 65.48091 1.000 41.57755 164 SER H CA 1
ATOM 2311 C C . SER B 2 166 ? -19.50197 -17.84895 65.24464 1.000 54.57279 164 SER H C 1
ATOM 2312 O O . SER B 2 166 ? -20.03894 -17.85617 64.13339 1.000 45.69584 164 SER H O 1
ATOM 2315 N N . SER B 2 167 ? -20.03185 -18.45490 66.31055 1.000 52.14584 165 SER H N 1
ATOM 2316 C CA . SER B 2 167 ? -21.26227 -19.22761 66.17052 1.000 50.48722 165 SER H CA 1
ATOM 2317 C C . SER B 2 167 ? -22.42996 -18.35855 65.71304 1.000 55.40855 165 SER H C 1
ATOM 2318 O O . SER B 2 167 ? -23.35400 -18.85896 65.06190 1.000 64.41319 165 SER H O 1
ATOM 2321 N N . ALA B 2 168 ? -22.40540 -17.05926 66.02672 1.000 55.59454 166 ALA H N 1
ATOM 2322 C CA . ALA B 2 168 ? -23.47276 -16.16712 65.58185 1.000 64.74629 166 ALA H CA 1
ATOM 2323 C C . ALA B 2 168 ? -23.47692 -15.96800 64.07258 1.000 55.81183 166 ALA H C 1
ATOM 2324 O O . ALA B 2 168 ? -24.46994 -15.47740 63.52687 1.000 60.76702 166 ALA H O 1
ATOM 2326 N N . TYR B 2 169 ? -22.39874 -16.32959 63.39098 1.000 50.38804 167 TYR H N 1
ATOM 2327 C CA . TYR B 2 169 ? -22.29270 -16.20062 61.94610 1.000 49.91333 167 TYR H CA 1
ATOM 2328 C C . TYR B 2 169 ? -21.91944 -17.54050 61.32843 1.000 53.59107 167 TYR H C 1
ATOM 2329 O O . TYR B 2 169 ? -21.13771 -17.61559 60.37928 1.000 43.39600 167 TYR H O 1
ATOM 2338 N N . SER B 2 170 ? -22.48955 -18.61797 61.87385 1.000 44.46249 168 SER H N 1
ATOM 2339 C CA . SER B 2 170 ? -22.10934 -19.96739 61.47159 1.000 51.59613 168 SER H CA 1
ATOM 2340 C C . SER B 2 170 ? -22.40266 -20.25687 60.00815 1.000 58.29025 168 SER H C 1
ATOM 2341 O O . SER B 2 170 ? -21.79953 -21.17120 59.43438 1.000 55.61231 168 SER H O 1
ATOM 2344 N N . ASN B 2 171 ? -23.32671 -19.52874 59.39673 1.000 46.00664 169 ASN H N 1
ATOM 2345 C CA . ASN B 2 171 ? -23.73409 -19.82400 58.03573 1.000 56.60596 169 ASN H CA 1
ATOM 2346 C C . ASN B 2 171 ? -23.07340 -18.89167 57.02343 1.000 51.44987 169 ASN H C 1
ATOM 2347 O O . ASN B 2 171 ? -23.50127 -18.84028 55.86720 1.000 52.14568 169 ASN H O 1
ATOM 2352 N N . TYR B 2 172 ? -22.04738 -18.15085 57.43198 1.000 45.93598 170 TYR H N 1
ATOM 2353 C CA . TYR B 2 172 ? -21.46020 -17.14421 56.56100 1.000 49.95358 170 TYR H CA 1
ATOM 2354 C C . TYR B 2 172 ? -20.49156 -17.77803 55.57164 1.000 45.42966 170 TYR H C 1
ATOM 2355 O O . TYR B 2 172 ? -19.82669 -18.77755 55.86851 1.000 49.52837 170 TYR H O 1
ATOM 2364 N N . SER B 2 173 ? -20.43460 -17.18922 54.38284 1.000 47.48064 171 SER H N 1
ATOM 2365 C CA . SER B 2 173 ? -19.40711 -17.48644 53.40200 1.000 48.23078 171 SER H CA 1
ATOM 2366 C C . SER B 2 173 ? -18.21558 -16.56710 53.60261 1.000 52.18322 171 SER H C 1
ATOM 2367 O O . SER B 2 173 ? -18.35719 -15.40920 54.00492 1.000 53.47780 171 SER H O 1
ATOM 2370 N N . VAL B 2 174 ? -17.03065 -17.09303 53.31518 1.000 43.01053 172 VAL H N 1
ATOM 2371 C CA . VAL B 2 174 ? -15.80403 -16.33026 53.47877 1.000 42.93519 172 VAL H CA 1
ATOM 2372 C C . VAL B 2 174 ? -15.01496 -16.36159 52.18060 1.000 41.81103 172 VAL H C 1
ATOM 2373 O O . VAL B 2 174 ? -15.08201 -17.32185 51.40606 1.000 48.04412 172 VAL H O 1
ATOM 2377 N N . ASP B 2 175 ? -14.29171 -15.27227 51.94115 1.000 45.56959 173 ASP H N 1
ATOM 2378 C CA . ASP B 2 175 ? -13.38527 -15.11115 50.81840 1.000 47.88756 173 ASP H CA 1
ATOM 2379 C C . ASP B 2 175 ? -11.95618 -15.37082 51.27228 1.000 54.14082 173 ASP H C 1
ATOM 2380 O O . ASP B 2 175 ? -11.57086 -15.02904 52.39359 1.000 50.38370 173 ASP H O 1
ATOM 2385 N N . TRP B 2 176 ? -11.16811 -15.96701 50.38249 1.000 50.03303 174 TRP H N 1
ATOM 2386 C CA . TRP B 2 176 ? -9.74150 -16.16757 50.59128 1.000 47.96082 174 TRP H CA 1
ATOM 2387 C C . TRP B 2 176 ? -8.96599 -15.31971 49.59474 1.000 54.79046 174 TRP H C 1
ATOM 2388 O O . TRP B 2 176 ? -9.33485 -15.23880 48.41942 1.000 48.62352 174 TRP H O 1
ATOM 2399 N N . TYR B 2 177 ? -7.89551 -14.68622 50.07034 1.000 48.18808 175 TYR H N 1
ATOM 2400 C CA . TYR B 2 177 ? -7.03099 -13.86438 49.23655 1.000 48.88811 175 TYR H CA 1
ATOM 2401 C C . TYR B 2 177 ? -5.58017 -14.28191 49.42697 1.000 55.93936 175 TYR H C 1
ATOM 2402 O O . TYR B 2 177 ? -5.16413 -14.65048 50.52780 1.000 51.26871 175 TYR H O 1
ATOM 2411 N N . GLN B 2 178 ? -4.80908 -14.20760 48.34606 1.000 46.14741 176 GLN H N 1
ATOM 2412 C CA . GLN B 2 178 ? -3.39027 -14.53318 48.36225 1.000 54.54529 176 GLN H CA 1
ATOM 2413 C C . GLN B 2 178 ? -2.58246 -13.27075 48.10939 1.000 57.67814 176 GLN H C 1
ATOM 2414 O O . GLN B 2 178 ? -2.84598 -12.54492 47.14829 1.000 55.49538 176 GLN H O 1
ATOM 2420 N N . GLN B 2 179 ? -1.59630 -13.01565 48.95783 1.000 49.46927 177 GLN H N 1
ATOM 2421 C CA . GLN B 2 179 ? -0.70700 -11.87126 48.79178 1.000 54.02103 177 GLN H CA 1
ATOM 2422 C C . GLN B 2 179 ? 0.72066 -12.40131 48.70485 1.000 61.31813 177 GLN H C 1
ATOM 2423 O O . GLN B 2 179 ? 1.32737 -12.76159 49.71962 1.000 55.01345 177 GLN H O 1
ATOM 2429 N N . ARG B 2 180 ? 1.24889 -12.46660 47.48681 1.000 59.63246 178 ARG H N 1
ATOM 2430 C CA . ARG B 2 180 ? 2.63915 -12.84367 47.29893 1.000 59.32608 178 ARG H CA 1
ATOM 2431 C C . ARG B 2 180 ? 3.54847 -11.80841 47.96802 1.000 70.68858 178 ARG H C 1
ATOM 2432 O O . ARG B 2 180 ? 3.16166 -10.64488 48.15628 1.000 67.13587 178 ARG H O 1
ATOM 2440 N N . PRO B 2 181 ? 4.75047 -12.21007 48.37232 1.000 66.05837 179 PRO H N 1
ATOM 2441 C CA . PRO B 2 181 ? 5.64352 -11.26458 49.04901 1.000 62.41051 179 PRO H CA 1
ATOM 2442 C C . PRO B 2 181 ? 6.03309 -10.11505 48.12911 1.000 74.69649 179 PRO H C 1
ATOM 2443 O O . PRO B 2 181 ? 6.50456 -10.32199 47.00845 1.000 76.37127 179 PRO H O 1
ATOM 2447 N N . GLY B 2 182 ? 5.85021 -8.89210 48.62508 1.000 64.83596 180 GLY H N 1
ATOM 2448 C CA . GLY B 2 182 ? 6.14999 -7.70071 47.86241 1.000 67.22798 180 GLY H CA 1
ATOM 2449 C C . GLY B 2 182 ? 5.06659 -7.25513 46.90384 1.000 74.34115 180 GLY H C 1
ATOM 2450 O O . GLY B 2 182 ? 5.22989 -6.21229 46.25532 1.000 72.97351 180 GLY H O 1
ATOM 2451 N N . LYS B 2 183 ? 3.97076 -7.99795 46.79291 1.000 70.40309 181 LYS H N 1
ATOM 2452 C CA . LYS B 2 183 ? 2.88213 -7.68792 45.87732 1.000 61.66173 181 LYS H CA 1
ATOM 2453 C C . LYS B 2 183 ? 1.60030 -7.43545 46.66660 1.000 71.72556 181 LYS H C 1
ATOM 2454 O O . LYS B 2 183 ? 1.54922 -7.59185 47.88946 1.000 67.93473 181 LYS H O 1
ATOM 2460 N N . GLY B 2 184 ? 0.55385 -7.04041 45.94771 1.000 69.85557 182 GLY H N 1
ATOM 2461 C CA . GLY B 2 184 ? -0.74814 -6.85816 46.54006 1.000 60.32120 182 GLY H CA 1
ATOM 2462 C C . GLY B 2 184 ? -1.55098 -8.14168 46.50904 1.000 57.31103 182 GLY H C 1
ATOM 2463 O O . GLY B 2 184 ? -1.17793 -9.11794 45.85072 1.000 63.92139 182 GLY H O 1
ATOM 2464 N N . PRO B 2 185 ? -2.67337 -8.16590 47.22164 1.000 57.93140 183 PRO H N 1
ATOM 2465 C CA . PRO B 2 185 ? -3.48686 -9.38381 47.27322 1.000 53.01889 183 PRO H CA 1
ATOM 2466 C C . PRO B 2 185 ? -4.18359 -9.66286 45.95060 1.000 53.53937 183 PRO H C 1
ATOM 2467 O O . PRO B 2 185 ? -4.29710 -8.80421 45.07485 1.000 54.82862 183 PRO H O 1
ATOM 2471 N N . ARG B 2 186 ? -4.63753 -10.90775 45.81677 1.000 47.74026 184 ARG H N 1
ATOM 2472 C CA . ARG B 2 186 ? -5.47944 -11.34095 44.71175 1.000 58.81228 184 ARG H CA 1
ATOM 2473 C C . ARG B 2 186 ? -6.51281 -12.31659 45.25042 1.000 60.91390 184 ARG H C 1
ATOM 2474 O O . ARG B 2 186 ? -6.28617 -12.99968 46.25294 1.000 56.49204 184 ARG H O 1
ATOM 2482 N N . PHE B 2 187 ? -7.65596 -12.37228 44.57298 1.000 53.71399 185 PHE H N 1
ATOM 2483 C CA . PHE B 2 187 ? -8.76156 -13.20570 45.02371 1.000 53.39064 185 PHE H CA 1
ATOM 2484 C C . PHE B 2 187 ? -8.53537 -14.65848 44.62611 1.000 52.80210 185 PHE H C 1
ATOM 2485 O O . PHE B 2 187 ? -8.10806 -14.95231 43.50610 1.000 53.33316 185 PHE H O 1
ATOM 2493 N N . 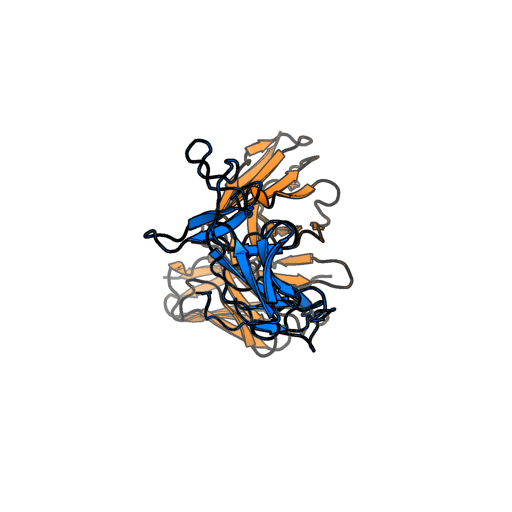VAL B 2 188 ? -8.82299 -15.57155 45.55428 1.000 49.18401 186 VAL H N 1
ATOM 2494 C CA . VAL B 2 188 ? -8.62512 -16.99623 45.30643 1.000 49.87368 186 VAL H CA 1
ATOM 2495 C C . VAL B 2 188 ? -9.97486 -17.67778 45.12038 1.000 59.97053 186 VAL H C 1
ATOM 2496 O O . VAL B 2 188 ? -10.30217 -18.14336 44.02145 1.000 56.77657 186 VAL H O 1
ATOM 2500 N N . MET B 2 189 ? -10.76697 -17.74047 46.19104 1.000 51.85164 187 MET H N 1
ATOM 2501 C CA . MET B 2 189 ? -12.01088 -18.49939 46.17532 1.000 53.49172 187 MET H CA 1
ATOM 2502 C C . MET B 2 189 ? -12.88565 -18.05763 47.33536 1.000 56.40126 187 MET H C 1
ATOM 2503 O O . MET B 2 189 ? -12.38427 -17.63788 48.38093 1.000 50.91837 187 MET H O 1
ATOM 2508 N N . ARG B 2 190 ? -14.19586 -18.17163 47.14119 1.000 47.91675 188 ARG H N 1
ATOM 2509 C CA . ARG B 2 190 ? -15.17741 -17.96947 48.19928 1.000 51.52156 188 ARG H CA 1
ATOM 2510 C C . ARG B 2 190 ? -15.80107 -19.31469 48.54732 1.000 51.50063 188 ARG H C 1
ATOM 2511 O O . ARG B 2 190 ? -16.25340 -20.04052 47.65550 1.000 56.83536 188 ARG H O 1
ATOM 2519 N N . VAL B 2 191 ? -15.81295 -19.65387 49.83496 1.000 47.63983 189 VAL H N 1
ATOM 2520 C CA . VAL B 2 191 ? -16.31286 -20.94209 50.29943 1.000 46.94783 189 VAL H CA 1
ATOM 2521 C C . VAL B 2 191 ? -17.45135 -20.70302 51.28155 1.000 49.31316 189 VAL H C 1
ATOM 2522 O O . VAL B 2 191 ? -17.33183 -19.87319 52.19138 1.000 44.66796 189 VAL H O 1
ATOM 2526 N N . GLY B 2 192 ? -18.55576 -21.42313 51.08581 1.000 54.06371 190 GLY H N 1
ATOM 2527 C CA . GLY B 2 192 ? -19.69488 -21.35445 51.97099 1.000 59.57481 190 GLY H CA 1
ATOM 2528 C C . GLY B 2 192 ? -19.90594 -22.63043 52.75707 1.000 57.30218 190 GLY H C 1
ATOM 2529 O O . GLY B 2 192 ? -19.09150 -23.55665 52.72875 1.000 57.59369 190 GLY H O 1
ATOM 2530 N N . THR B 2 193 ? -21.01641 -22.65647 53.49371 1.000 53.85283 191 THR H N 1
ATOM 2531 C CA . THR B 2 193 ? -21.40936 -23.86683 54.20305 1.000 56.87357 191 THR H CA 1
ATOM 2532 C C . THR B 2 193 ? -21.51372 -25.03860 53.23319 1.000 70.33627 191 THR H C 1
ATOM 2533 O O . THR B 2 193 ? -21.97196 -24.89014 52.09547 1.000 57.34415 191 THR H O 1
ATOM 2537 N N . GLY B 2 194 ? -21.07782 -26.20988 53.68904 1.000 62.49342 192 GLY H N 1
ATOM 2538 C CA . GLY B 2 194 ? -21.00937 -27.37422 52.83714 1.000 60.85378 192 GLY H CA 1
ATOM 2539 C C . GLY B 2 194 ? -19.75733 -27.46921 51.99621 1.000 52.46537 192 GLY H C 1
ATOM 2540 O O . GLY B 2 194 ? -19.59873 -28.45240 51.26165 1.000 59.64027 192 GLY H O 1
ATOM 2541 N N . GLY B 2 195 ? -18.85783 -26.49291 52.08701 1.000 54.88819 193 GLY H N 1
ATOM 2542 C CA . GLY B 2 195 ? -17.67370 -26.49340 51.25040 1.000 65.81518 193 GLY H CA 1
ATOM 2543 C C . GLY B 2 195 ? -17.95724 -26.21605 49.79255 1.000 56.91779 193 GLY H C 1
ATOM 2544 O O . GLY B 2 195 ? -17.28701 -26.77483 48.91815 1.000 67.58722 193 GLY H O 1
ATOM 2545 N N . ILE B 2 196 ? -18.94161 -25.37188 49.50632 1.000 69.16302 194 ILE H N 1
ATOM 2546 C CA . ILE B 2 196 ? -19.34648 -25.07855 48.13715 1.000 61.33025 194 ILE H CA 1
ATOM 2547 C C . ILE B 2 196 ? -18.54321 -23.88698 47.63556 1.000 66.59361 194 ILE H C 1
ATOM 2548 O O . ILE B 2 196 ? -18.51425 -22.83176 48.27908 1.000 58.98879 194 ILE H O 1
ATOM 2553 N N . VAL B 2 197 ? -17.88976 -24.05346 46.48818 1.000 67.50925 195 VAL H N 1
ATOM 2554 C CA . VAL B 2 197 ? -17.21183 -22.93634 45.83732 1.000 61.51825 195 VAL H CA 1
ATOM 2555 C C . VAL B 2 197 ? -18.27937 -21.97833 45.31685 1.000 59.17349 195 VAL H C 1
ATOM 2556 O O . VAL B 2 197 ? -18.98158 -22.28478 44.35027 1.000 62.08424 195 VAL H O 1
ATOM 2560 N N . ARG B 2 198 ? -18.41139 -20.81868 45.96142 1.000 62.86150 196 ARG H N 1
ATOM 2561 C CA . ARG B 2 198 ? -19.40498 -19.84197 45.52905 1.000 60.14590 196 ARG H CA 1
ATOM 2562 C C . ARG B 2 198 ? -18.90188 -19.02532 44.34562 1.000 57.32431 196 ARG H C 1
ATOM 2563 O O . ARG B 2 198 ? -19.67722 -18.68735 43.44611 1.000 61.57693 196 ARG H O 1
ATOM 2571 N N . SER B 2 199 ? -17.61480 -18.68832 44.33815 1.0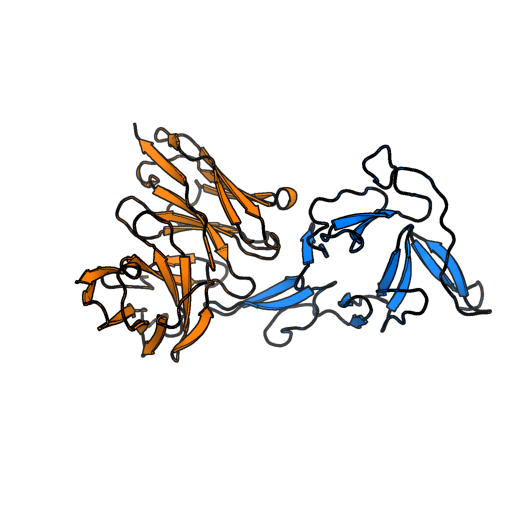00 61.01188 197 SER H N 1
ATOM 2572 C CA . SER B 2 199 ? -17.00024 -17.98947 43.21876 1.000 69.62490 197 SER H CA 1
ATOM 2573 C C . SER B 2 199 ? -15.50282 -18.25512 43.25771 1.000 65.72118 197 SER H C 1
ATOM 2574 O O . SER B 2 199 ? -14.93681 -18.56359 44.30873 1.000 55.13141 197 SER H O 1
ATOM 2577 N N . LYS B 2 200 ? -14.86584 -18.15837 42.09444 1.000 62.90315 198 LYS H N 1
ATOM 2578 C CA . LYS B 2 200 ? -13.44834 -18.46647 41.97111 1.000 70.62497 198 LYS H CA 1
ATOM 2579 C C . LYS B 2 200 ? -12.74731 -17.35579 41.20379 1.000 67.41923 198 LYS H C 1
ATOM 2580 O O . LYS B 2 200 ? -13.29235 -16.81806 40.23706 1.000 69.21950 198 LYS H O 1
ATOM 2586 N N . GLY B 2 201 ? -11.53429 -17.01211 41.64559 1.000 63.58444 199 GLY H N 1
ATOM 2587 C CA . GLY B 2 201 ? -10.77137 -15.96744 40.99971 1.000 67.39356 199 GLY H CA 1
ATOM 2588 C C . GLY B 2 201 ? -10.07160 -16.43687 39.73934 1.000 66.04050 199 GLY H C 1
ATOM 2589 O O . GLY B 2 201 ? -10.02844 -17.62365 39.41735 1.000 77.21586 199 GLY H O 1
ATOM 2590 N N . ASP B 2 202 ? -9.51108 -15.46917 39.01829 1.000 66.58200 200 ASP H N 1
ATOM 2591 C CA . ASP B 2 202 ? -8.83555 -15.74981 37.75940 1.000 72.36833 200 ASP H CA 1
ATOM 2592 C C . ASP B 2 202 ? -7.39594 -16.18701 38.00267 1.000 77.75245 200 ASP H C 1
ATOM 2593 O O . ASP B 2 202 ? -6.72803 -15.70335 38.92191 1.000 81.02287 200 ASP H O 1
ATOM 2598 N N . GLY B 2 203 ? -6.92090 -17.11015 37.17054 1.000 75.88148 201 GLY H N 1
ATOM 2599 C CA . GLY B 2 203 ? -5.54352 -17.56084 37.25827 1.000 76.96148 201 GLY H CA 1
ATOM 2600 C C . GLY B 2 203 ? -5.20281 -18.37227 38.48719 1.000 78.21571 201 GLY H C 1
ATOM 2601 O O . GLY B 2 203 ? -4.05198 -18.34864 38.93332 1.000 90.85638 201 GLY H O 1
ATOM 2602 N N . ILE B 2 204 ? -6.17122 -19.07850 39.05646 1.000 75.96044 202 ILE H N 1
ATOM 2603 C CA . ILE B 2 204 ? -5.95036 -19.89146 40.25109 1.000 72.39510 202 ILE H CA 1
ATOM 2604 C C . ILE B 2 204 ? -5.65050 -21.31783 39.80803 1.000 78.52487 202 ILE H C 1
ATOM 2605 O O . ILE B 2 204 ? -6.45242 -21.90590 39.06477 1.000 73.06070 202 ILE H O 1
ATOM 2610 N N . PRO B 2 205 ? -4.53423 -21.90567 40.22583 1.000 70.72797 203 PRO H N 1
ATOM 2611 C CA . PRO B 2 205 ? -4.20726 -23.26425 39.78764 1.000 81.06929 203 PRO H CA 1
ATOM 2612 C C . PRO B 2 205 ? -5.08911 -24.30036 40.46792 1.000 78.14883 203 PRO H C 1
ATOM 2613 O O . PRO B 2 205 ? -5.66577 -24.07286 41.53408 1.000 72.39657 203 PRO H O 1
ATOM 2617 N N . ASP B 2 206 ? -5.17797 -25.46756 39.82472 1.000 78.43092 204 ASP H N 1
ATOM 2618 C CA . ASP B 2 206 ? -6.03041 -26.54107 40.32196 1.000 78.39522 204 ASP H CA 1
ATOM 2619 C C . ASP B 2 206 ? -5.56073 -27.08860 41.66151 1.000 70.35775 204 ASP H C 1
ATOM 2620 O O . ASP B 2 206 ? -6.34071 -27.75372 42.34987 1.000 75.91684 204 ASP H O 1
ATOM 2625 N N . ARG B 2 207 ? -4.31363 -26.81933 42.05129 1.000 70.79978 205 ARG H N 1
ATOM 2626 C CA . ARG B 2 207 ? -3.82308 -27.28026 43.34426 1.000 70.23650 205 ARG H CA 1
ATOM 2627 C C . ARG B 2 207 ? -4.56999 -26.64431 44.51075 1.000 66.44526 205 ARG H C 1
ATOM 2628 O O . ARG B 2 207 ? -4.48244 -27.14921 45.63607 1.000 66.47511 205 ARG H O 1
ATOM 2636 N N . PHE B 2 208 ? -5.29984 -25.55504 44.27527 1.000 65.48104 206 PHE H N 1
ATOM 2637 C CA . PHE B 2 208 ? -6.02209 -24.86608 45.33719 1.000 65.18206 206 PHE H CA 1
ATOM 2638 C C . PHE B 2 208 ? -7.45999 -25.36303 45.40136 1.000 66.27348 206 PHE H C 1
ATOM 2639 O O . PHE B 2 208 ? -8.13524 -25.46407 44.37303 1.000 64.68541 206 PHE H O 1
ATOM 2647 N N . SER B 2 209 ? -7.92247 -25.66774 46.61257 1.000 61.38680 207 SER H N 1
ATOM 2648 C CA . SER B 2 209 ? -9.28303 -26.12876 46.84263 1.000 64.94300 207 SER H CA 1
ATOM 2649 C C . SER B 2 209 ? -9.77732 -25.55712 48.16477 1.000 67.92886 207 SER H C 1
ATOM 2650 O O . SER B 2 209 ? -9.00781 -24.98740 48.94502 1.000 57.22894 207 SER H O 1
ATOM 2653 N N . VAL B 2 210 ? -11.07551 -25.71810 48.42798 1.000 52.89142 208 VAL H N 1
ATOM 2654 C CA . VAL B 2 210 ? -11.66822 -25.24378 49.67091 1.000 54.28042 208 VAL H CA 1
ATOM 2655 C C . VAL B 2 210 ? -12.51169 -26.34561 50.29637 1.000 56.46010 208 VAL H C 1
ATOM 2656 O O . VAL B 2 210 ? -12.96252 -27.28124 49.62775 1.000 62.70207 208 VAL H O 1
ATOM 2660 N N . LEU B 2 211 ? -12.70901 -26.22356 51.60685 1.000 53.41434 209 LEU H N 1
ATOM 2661 C CA . LEU B 2 211 ? -13.48092 -27.16553 52.41232 1.000 53.72579 209 LEU H CA 1
ATOM 2662 C C . LEU B 2 211 ? -14.17997 -26.39177 53.52241 1.000 56.01205 209 LEU H C 1
ATOM 2663 O O . LEU B 2 211 ? -13.90670 -25.21062 53.74423 1.000 49.54873 209 LEU H O 1
ATOM 2668 N N . ALA B 2 212 ? -15.09022 -27.06132 54.22427 1.000 51.34266 210 ALA H N 1
ATOM 2669 C CA . ALA B 2 212 ? -15.78100 -26.44267 55.34088 1.000 60.22369 210 ALA H CA 1
ATOM 2670 C C . ALA B 2 212 ? -16.13207 -27.52482 56.35480 1.000 55.31541 210 ALA H C 1
ATOM 2671 O O . ALA B 2 212 ? -16.22763 -28.71895 56.02677 1.000 56.51767 210 ALA H O 1
ATOM 2673 N N . SER B 2 213 ? -16.34463 -27.08259 57.59851 1.000 53.39872 211 SER H N 1
ATOM 2674 C CA . SER B 2 213 ? -16.73443 -27.98969 58.67120 1.000 57.57954 211 SER H CA 1
ATOM 2675 C C . SER B 2 213 ? -17.21513 -27.12403 59.83557 1.000 69.81498 211 SER H C 1
ATOM 2676 O O . SER B 2 213 ? -16.39699 -26.53369 60.55006 1.000 64.10892 211 SER H O 1
ATOM 2679 N N . GLY B 2 214 ? -18.53220 -27.04121 59.99315 1.000 66.56133 212 GLY H N 1
ATOM 2680 C CA . GLY B 2 214 ? -19.10853 -26.31927 61.12040 1.000 53.52424 212 GLY H CA 1
ATOM 2681 C C . GLY B 2 214 ? -18.78530 -24.84534 61.04442 1.000 65.03688 212 GLY H C 1
ATOM 2682 O O . GLY B 2 214 ? -19.20876 -24.13983 60.12255 1.000 54.12211 212 GLY H O 1
ATOM 2683 N N . LEU B 2 215 ? -18.04535 -24.36292 62.03522 1.000 59.50461 213 LEU H N 1
ATOM 2684 C CA . LEU B 2 215 ? -17.64200 -22.96681 62.07738 1.000 49.46289 213 LEU H CA 1
ATOM 2685 C C . LEU B 2 215 ? -16.37428 -22.69314 61.27823 1.000 44.93740 213 LEU H C 1
ATOM 2686 O O . LEU B 2 215 ? -16.01743 -21.52537 61.08943 1.000 51.28026 213 LEU H O 1
ATOM 2691 N N . ASN B 2 216 ? -15.69187 -23.72770 60.80091 1.000 53.00563 214 ASN H N 1
ATOM 2692 C CA . ASN B 2 216 ? -14.42176 -23.56919 60.10853 1.000 47.64986 214 ASN H CA 1
ATOM 2693 C C . ASN B 2 216 ? -14.61518 -23.51280 58.60028 1.000 60.30758 214 ASN H C 1
ATOM 2694 O O . ASN B 2 216 ? -15.47279 -24.20264 58.04026 1.000 53.30924 214 ASN H O 1
ATOM 2699 N N . ARG B 2 217 ? -13.80608 -22.68089 57.95514 1.000 49.42218 215 ARG H N 1
ATOM 2700 C CA . ARG B 2 217 ? -13.65495 -22.65175 56.51077 1.000 49.87786 215 ARG H CA 1
ATOM 2701 C C . ARG B 2 217 ? -12.18578 -22.88331 56.19379 1.000 56.32770 215 ARG H C 1
ATOM 2702 O O . ARG B 2 217 ? -11.30633 -22.36348 56.88832 1.000 48.56239 215 ARG H O 1
ATOM 2710 N N . TYR B 2 218 ? -11.91769 -23.67487 55.16174 1.000 50.68923 216 TYR H N 1
ATOM 2711 C CA . TYR B 2 218 ? -10.56225 -24.09994 54.85317 1.000 46.23651 216 TYR H CA 1
ATOM 2712 C C . TYR B 2 218 ? -10.19076 -23.73967 53.42677 1.000 54.94247 216 TYR H C 1
ATOM 2713 O O . TYR B 2 218 ? -11.02573 -23.79680 52.51965 1.000 52.93761 216 TYR H O 1
ATOM 2722 N N . LEU B 2 219 ? -8.92540 -23.37703 53.24813 1.000 54.29735 217 LEU H N 1
ATOM 2723 C CA . LEU B 2 219 ? -8.28341 -23.29263 51.94537 1.000 46.63641 217 LEU H CA 1
ATOM 2724 C C . LEU B 2 219 ? -7.15584 -24.31236 51.93739 1.000 57.07076 217 LEU H C 1
ATOM 2725 O O . LEU B 2 219 ? -6.26365 -24.25814 52.79038 1.000 52.91849 217 LEU H O 1
ATOM 2730 N N . THR B 2 220 ? -7.20442 -25.24716 50.99593 1.000 52.28324 218 THR H N 1
ATOM 2731 C CA . THR B 2 220 ? -6.23194 -26.32454 50.92593 1.000 58.13442 218 THR H CA 1
ATOM 2732 C C . THR B 2 220 ? -5.37679 -26.18938 49.67388 1.000 63.97585 218 THR H C 1
ATOM 2733 O O . THR B 2 220 ? -5.84936 -25.76152 48.61644 1.000 54.93394 218 THR H O 1
ATOM 2737 N N . ILE B 2 221 ? -4.10504 -26.55382 49.81025 1.000 60.52310 219 ILE H N 1
ATOM 2738 C CA . ILE B 2 221 ? -3.14671 -26.51858 48.71459 1.000 59.56577 219 ILE H CA 1
ATOM 2739 C C . ILE B 2 221 ? -2.43857 -27.86281 48.66500 1.000 68.75549 219 ILE H C 1
ATOM 2740 O O . ILE B 2 221 ? -1.90205 -28.32362 49.67832 1.000 66.07052 219 ILE H O 1
ATOM 2745 N N . GLN B 2 222 ? -2.44058 -28.48983 47.49552 1.000 64.56305 220 GLN H N 1
ATOM 2746 C CA . GLN B 2 222 ? -1.72228 -29.73352 47.27241 1.000 73.83906 220 GLN H CA 1
ATOM 2747 C C . GLN B 2 222 ? -0.51909 -29.47456 46.37621 1.000 67.56134 220 GLN H C 1
ATOM 2748 O O . GLN B 2 222 ? -0.51626 -28.53693 45.57353 1.000 71.71787 220 GLN H O 1
ATOM 2754 N N . ASN B 2 223 ? 0.50514 -30.31270 46.52451 1.000 66.18824 221 ASN H N 1
ATOM 2755 C CA . ASN B 2 223 ? 1.74859 -30.18823 45.76557 1.000 70.87638 221 ASN H CA 1
ATOM 2756 C C . ASN B 2 223 ? 2.29797 -28.76354 45.86877 1.000 81.08753 221 ASN H C 1
ATOM 2757 O O . ASN B 2 223 ? 2.42544 -28.03405 44.88331 1.000 81.73097 221 ASN H O 1
ATOM 2762 N N . ILE B 2 224 ? 2.61845 -28.38221 47.10789 1.000 80.81812 222 ILE H N 1
ATOM 2763 C CA . ILE B 2 224 ? 3.01662 -27.01282 47.40903 1.000 65.72206 222 ILE H CA 1
ATOM 2764 C C . ILE B 2 224 ? 4.28923 -26.64135 46.65930 1.000 74.65892 222 ILE H C 1
ATOM 2765 O O . ILE B 2 224 ? 5.22786 -27.44082 46.54197 1.000 80.18048 222 ILE H O 1
ATOM 2770 N N . GLN B 2 225 ? 4.31729 -25.41723 46.13914 1.000 72.84764 223 GLN H N 1
ATOM 2771 C CA . GLN B 2 225 ? 5.44192 -24.88138 45.38909 1.000 75.34612 223 GLN H CA 1
ATOM 2772 C C . GLN B 2 225 ? 6.05592 -23.71305 46.14873 1.000 73.45323 223 GLN H C 1
ATOM 2773 O O . GLN B 2 225 ? 5.48303 -23.19394 47.11104 1.000 71.01208 223 GLN H O 1
ATOM 2779 N N . GLU B 2 226 ? 7.23609 -23.28801 45.69031 1.000 66.36951 224 GLU H N 1
ATOM 2780 C CA . GLU B 2 226 ? 7.87824 -22.12312 46.28983 1.000 74.12824 224 GLU H CA 1
ATOM 2781 C C . GLU B 2 226 ? 7.04613 -20.86444 46.08615 1.000 75.80977 224 GLU H C 1
ATOM 2782 O O . GLU B 2 226 ? 7.09002 -19.94912 46.91626 1.000 77.25999 224 GLU H O 1
ATOM 2788 N N . GLU B 2 227 ? 6.27105 -20.80712 45.00242 1.000 75.87475 225 GLU H N 1
ATOM 2789 C CA . GLU B 2 227 ? 5.42445 -19.65559 44.72476 1.000 74.93375 225 GLU H CA 1
ATOM 2790 C C . GLU B 2 227 ? 4.17327 -19.61708 45.59443 1.000 66.32129 225 GLU H C 1
ATOM 2791 O O . GLU B 2 227 ? 3.47011 -18.60104 45.59447 1.000 74.72031 225 GLU H O 1
ATOM 2797 N N . ASP B 2 228 ? 3.87622 -20.68959 46.32887 1.000 62.71483 226 ASP H N 1
ATOM 2798 C CA . ASP B 2 228 ? 2.76775 -20.68015 47.27555 1.000 58.97045 226 AS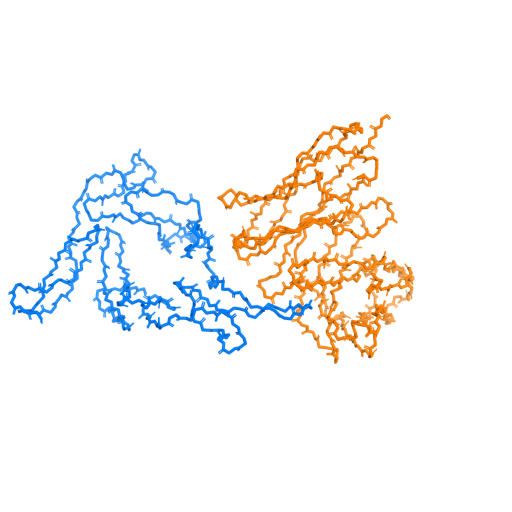P H CA 1
ATOM 2799 C C . ASP B 2 228 ? 3.11867 -19.99089 48.58845 1.000 66.30640 226 ASP H C 1
ATOM 2800 O O . ASP B 2 228 ? 2.22117 -19.75626 49.40640 1.000 59.29555 226 ASP H O 1
ATOM 2805 N N . GLU B 2 229 ? 4.39357 -19.67059 48.80644 1.000 58.87688 227 GLU H N 1
ATOM 2806 C CA . GLU B 2 229 ? 4.81997 -18.88088 49.95387 1.000 63.91453 227 GLU H CA 1
ATOM 2807 C C . GLU B 2 229 ? 4.17788 -17.50196 49.88117 1.000 63.90111 227 GLU H C 1
ATOM 2808 O O . GLU B 2 229 ? 4.55467 -16.67953 49.03871 1.000 73.96586 227 GLU H O 1
ATOM 2814 N N . SER B 2 230 ? 3.20240 -17.24439 50.74768 1.000 55.86804 228 SER H N 1
ATOM 2815 C CA . SER B 2 230 ? 2.41806 -16.02033 50.67162 1.000 50.41059 228 SER H CA 1
ATOM 2816 C C . SER B 2 230 ? 1.73509 -15.78850 52.00995 1.000 51.54065 228 SER H C 1
ATOM 2817 O O . SER B 2 230 ? 1.73165 -16.64897 52.89232 1.000 54.58268 228 SER H O 1
ATOM 2820 N N . ASP B 2 231 ? 1.14352 -14.61101 52.13950 1.000 53.69624 229 ASP H N 1
ATOM 2821 C CA . ASP B 2 231 ? 0.23510 -14.29817 53.23245 1.000 48.12803 229 ASP H CA 1
ATOM 2822 C C . ASP B 2 231 ? -1.19204 -14.49733 52.73132 1.000 51.20270 229 ASP H C 1
ATOM 2823 O O . ASP B 2 231 ? -1.61698 -13.81448 51.79617 1.000 53.86120 229 ASP H O 1
ATOM 2828 N N . TYR B 2 232 ? -1.92099 -15.43723 53.33646 1.000 50.84646 230 TYR H N 1
ATOM 2829 C CA . TYR B 2 232 ? -3.29038 -15.74404 52.93655 1.000 49.08111 230 TYR H CA 1
ATOM 2830 C C . TYR B 2 232 ? -4.27476 -15.11055 53.91035 1.000 55.80267 230 TYR H C 1
ATOM 2831 O O . TYR B 2 232 ? -4.20310 -15.34816 55.12169 1.000 51.08038 230 TYR H O 1
ATOM 2840 N N . HIS B 2 233 ? -5.20370 -14.32583 53.37056 1.000 44.49484 231 HIS H N 1
ATOM 2841 C CA . HIS B 2 233 ? -6.13107 -13.52124 54.15187 1.000 46.74291 231 HIS H CA 1
ATOM 2842 C C . HIS B 2 233 ? -7.55638 -14.03159 53.98533 1.000 56.93455 231 HIS H C 1
ATOM 2843 O O . HIS B 2 233 ? -8.01087 -14.28127 52.86383 1.000 51.37139 231 HIS H O 1
ATOM 2850 N N . CYS B 2 234 ? -8.26009 -14.15922 55.10639 1.000 49.64467 232 CYS H N 1
ATOM 2851 C CA . CYS B 2 234 ? -9.66945 -14.52238 55.13350 1.000 47.33390 232 CYS H CA 1
ATOM 2852 C C . CYS B 2 234 ? -10.51802 -13.26260 55.28508 1.000 46.68572 232 CYS H C 1
ATOM 2853 O O . CYS B 2 234 ? -10.17942 -12.36896 56.06670 1.000 55.70056 232 CYS H O 1
ATOM 2856 N N . GLY B 2 235 ? -11.62573 -13.19262 54.53769 1.000 52.38402 233 GLY H N 1
ATOM 2857 C CA . GLY B 2 235 ? -12.52007 -12.04986 54.60487 1.000 45.00777 233 GLY H CA 1
ATOM 2858 C C . GLY B 2 235 ? -13.97271 -12.43257 54.40199 1.000 52.55149 233 GLY H C 1
ATOM 2859 O O . GLY B 2 235 ? -14.28298 -13.51669 53.90735 1.000 52.86496 233 GLY H O 1
ATOM 2860 N N . ALA B 2 236 ? -14.86665 -11.51022 54.77497 1.000 51.94156 234 ALA H N 1
ATOM 2861 C CA . ALA B 2 236 ? -16.30415 -11.73562 54.66309 1.000 52.78222 234 ALA H CA 1
ATOM 2862 C C . ALA B 2 236 ? -17.04639 -10.41041 54.79208 1.000 50.64268 234 ALA H C 1
ATOM 2863 O O . ALA B 2 236 ? -16.64726 -9.54271 55.57662 1.000 46.42951 234 ALA H O 1
ATOM 2865 N N . ASP B 2 237 ? -18.12507 -10.26339 54.02257 1.000 48.96588 235 ASP H N 1
ATOM 2866 C CA . ASP B 2 237 ? -18.99928 -9.10421 54.12849 1.000 46.59453 235 ASP H CA 1
ATOM 2867 C C . ASP B 2 237 ? -20.07363 -9.34055 55.18462 1.000 46.70876 235 ASP H C 1
ATOM 2868 O O . ASP B 2 237 ? -20.43302 -10.47619 55.50152 1.000 48.81566 235 ASP H O 1
ATOM 2873 N N . HIS B 2 238 ? -20.60217 -8.23881 55.71299 1.000 57.79585 236 HIS H N 1
ATOM 2874 C CA . HIS B 2 238 ? -21.57791 -8.29647 56.79911 1.000 67.69531 236 HIS H CA 1
ATOM 2875 C C . HIS B 2 238 ? -22.57899 -7.16893 56.56096 1.000 65.37148 236 HIS H C 1
ATOM 2876 O O . HIS B 2 238 ? -22.30751 -6.01743 56.91005 1.000 75.19318 236 HIS H O 1
ATOM 2883 N N . GLY B 2 239 ? -23.72100 -7.49824 55.95942 1.000 71.74396 237 GLY H N 1
ATOM 2884 C CA . GLY B 2 239 ? -24.68199 -6.46910 55.60405 1.000 74.90529 237 GLY H CA 1
ATOM 2885 C C . GLY B 2 239 ? -25.97243 -6.49007 56.40040 1.000 101.22947 237 GLY H C 1
ATOM 2886 O O . GLY B 2 239 ? -27.05326 -6.63179 55.82444 1.000 111.66088 237 GLY H O 1
ATOM 2887 N N . SER B 2 240 ? -25.88445 -6.33847 57.71858 1.000 123.29455 238 SER H N 1
ATOM 2888 C CA . SER B 2 240 ? -27.07142 -6.36432 58.56256 1.000 116.03838 238 SER H CA 1
ATOM 2889 C C . SER B 2 240 ? -27.82788 -5.04359 58.48512 1.000 119.41315 238 SER H C 1
ATOM 2890 O O . SER B 2 240 ? -27.22886 -3.96399 58.51471 1.000 125.53511 238 SER H O 1
ATOM 2893 N N . GLY B 2 241 ? -29.15413 -5.13914 58.41745 1.000 118.47238 239 GLY H N 1
ATOM 2894 C CA . GLY B 2 241 ? -29.98484 -3.94682 58.38733 1.000 122.87250 239 GLY H CA 1
ATOM 2895 C C . GLY B 2 241 ? -29.66419 -3.10131 57.17578 1.000 132.83877 239 GLY H C 1
ATOM 2896 O O . GLY B 2 241 ? -29.62002 -3.59062 56.04493 1.000 135.46475 239 GLY H O 1
ATOM 2897 N N . SER B 2 242 ? -29.46109 -1.80853 57.40843 1.000 135.17232 240 SER H N 1
ATOM 2898 C CA . SER B 2 242 ? -29.03096 -0.90060 56.35716 1.000 130.08271 240 SER H CA 1
ATOM 2899 C C . SER B 2 242 ? -27.59909 -0.44645 56.60445 1.000 123.27072 240 SER H C 1
ATOM 2900 O O . SER B 2 242 ? -27.27897 0.73775 56.46832 1.000 133.56221 240 SER H O 1
ATOM 2903 N N . ASN B 2 243 ? -26.73118 -1.38341 56.97099 1.000 112.83563 241 ASN H N 1
ATOM 2904 C CA . ASN B 2 243 ? -25.33561 -1.08063 57.24523 1.000 105.88724 241 ASN H CA 1
ATOM 2905 C C . ASN B 2 243 ? -24.46341 -2.20275 56.70893 1.000 101.50005 241 ASN H C 1
ATOM 2906 O O . ASN B 2 243 ? -24.79659 -3.38178 56.84759 1.000 103.07071 241 ASN H O 1
ATOM 2911 N N . PHE B 2 244 ? -23.35101 -1.82369 56.09007 1.000 85.36222 242 PHE H N 1
ATOM 2912 C CA . PHE B 2 244 ? -22.43740 -2.76221 55.46302 1.000 69.04564 242 PHE H CA 1
ATOM 2913 C C . PHE B 2 244 ? -21.06661 -2.65595 56.11234 1.000 64.63829 242 PHE H C 1
ATOM 2914 O O . PHE B 2 244 ? -20.62944 -1.57429 56.51399 1.000 73.21340 242 PHE H O 1
ATOM 2922 N N . LEU B 2 245 ? -20.39328 -3.79643 56.20585 1.000 59.82237 243 LEU H N 1
ATOM 2923 C CA . LEU B 2 245 ? -19.05163 -3.85098 56.76430 1.000 61.50730 243 LEU H CA 1
ATOM 2924 C C . LEU B 2 245 ? -18.35841 -5.06558 56.17457 1.000 56.46454 243 LEU H C 1
ATOM 2925 O O . LEU B 2 245 ? -18.95941 -6.14101 56.09794 1.000 53.53880 243 LEU H O 1
ATOM 2930 N N . TYR B 2 246 ? -17.11642 -4.88911 55.73404 1.000 51.43933 244 TYR H N 1
ATOM 2931 C CA . TYR B 2 246 ? -16.28486 -6.00396 55.30978 1.000 48.11142 244 TYR H CA 1
ATOM 2932 C C . TYR B 2 246 ? -15.18388 -6.21091 56.34087 1.000 49.45291 244 TYR H C 1
ATOM 2933 O O . TYR B 2 246 ? -14.48661 -5.25989 56.71202 1.000 55.03984 244 TYR H O 1
ATOM 2942 N N . VAL B 2 247 ? -15.02923 -7.45065 56.79512 1.000 55.41019 245 VAL H N 1
ATOM 2943 C CA . VAL B 2 247 ? -14.06654 -7.79983 57.83201 1.000 45.00387 245 VAL H CA 1
ATOM 2944 C C . VAL B 2 247 ? -13.00417 -8.71408 57.24361 1.000 45.24926 245 VAL H C 1
ATOM 2945 O O . VAL B 2 247 ? -13.27391 -9.52388 56.34877 1.000 46.11342 245 VAL H O 1
ATOM 2949 N N . PHE B 2 248 ? -11.79004 -8.58542 57.77191 1.000 47.61044 246 PHE H N 1
ATOM 2950 C CA . PHE B 2 248 ? -10.65299 -9.41349 57.40911 1.000 52.01686 246 PHE H CA 1
ATOM 2951 C C . PHE B 2 248 ? -10.07662 -10.07354 58.65054 1.000 53.16328 246 PHE H C 1
ATOM 2952 O O . PHE B 2 248 ? -10.04450 -9.47637 59.72862 1.000 47.08380 246 PHE H O 1
ATOM 2960 N N . GLY B 2 249 ? -9.60354 -11.30217 58.48281 1.000 44.10603 247 GLY H N 1
ATOM 2961 C CA . GLY B 2 249 ? -8.79474 -11.94116 59.49606 1.000 48.07305 247 GLY H CA 1
ATOM 2962 C C . GLY B 2 249 ? -7.41038 -11.32147 59.56308 1.000 54.55571 247 GLY H C 1
ATOM 2963 O O . GLY B 2 249 ? -7.08172 -10.36064 58.86735 1.000 54.86762 247 GLY H O 1
ATOM 2964 N N . THR B 2 250 ? -6.57872 -11.88477 60.44005 1.000 51.19219 248 THR H N 1
ATOM 2965 C CA . THR B 2 250 ? -5.24418 -11.32988 60.63895 1.000 52.94306 248 THR H CA 1
ATOM 2966 C C . THR B 2 250 ? -4.27062 -11.71554 59.52766 1.000 53.11199 248 THR H C 1
ATOM 2967 O O . THR B 2 250 ? -3.21984 -11.07906 59.39450 1.000 51.36178 248 THR H O 1
ATOM 2971 N N . GLY B 2 251 ? -4.59884 -12.72462 58.72287 1.000 48.26273 249 GLY H N 1
ATOM 2972 C CA . GLY B 2 251 ? -3.68929 -13.22060 57.70598 1.000 51.07616 249 GLY H CA 1
ATOM 2973 C C . GLY B 2 251 ? -2.81560 -14.35044 58.21564 1.000 52.93040 249 GLY H C 1
ATOM 2974 O O . GLY B 2 251 ? -2.24714 -14.25532 59.30515 1.000 52.12105 249 GLY H O 1
ATOM 2975 N N . THR B 2 252 ? -2.70376 -15.42935 57.44170 1.000 51.69343 250 THR H N 1
ATOM 2976 C CA . THR B 2 252 ? -1.85716 -16.56922 57.78469 1.000 50.63580 250 THR H CA 1
ATOM 2977 C C . THR B 2 252 ? -0.63700 -16.55263 56.87108 1.000 59.14291 250 THR H C 1
ATOM 2978 O O . THR B 2 252 ? -0.75622 -16.79835 55.66765 1.000 52.35360 250 THR H O 1
ATOM 2982 N N . LYS B 2 253 ? 0.53286 -16.26325 57.44153 1.000 53.20190 251 LYS H N 1
ATOM 2983 C CA . LYS B 2 253 ? 1.77034 -16.21604 56.67064 1.000 53.83802 251 LYS H CA 1
ATOM 2984 C C . LYS B 2 253 ? 2.32460 -17.62713 56.50671 1.000 54.29000 251 LYS H C 1
ATOM 2985 O O . LYS B 2 253 ? 2.64272 -18.29705 57.49542 1.000 54.90693 251 LYS H O 1
ATOM 2991 N N . VAL B 2 254 ? 2.44386 -18.07536 55.26078 1.000 49.38720 252 VAL H N 1
ATOM 2992 C CA . VAL B 2 254 ? 2.82124 -19.44764 54.94511 1.000 50.53347 252 VAL H CA 1
ATOM 2993 C C . VAL B 2 254 ? 4.27489 -19.47525 54.49175 1.000 60.49086 252 VAL H C 1
ATOM 2994 O O . VAL B 2 254 ? 4.67144 -18.71901 53.59484 1.000 59.52848 252 VAL H O 1
ATOM 2998 N N . THR B 2 255 ? 5.06902 -20.34034 55.11788 1.000 61.47781 253 THR H N 1
ATOM 2999 C CA . THR B 2 255 ? 6.46567 -20.55316 54.76149 1.000 69.74058 253 THR H CA 1
ATOM 3000 C C . THR B 2 255 ? 6.61460 -21.93647 54.14366 1.000 61.77235 253 THR H C 1
ATOM 3001 O O . THR B 2 255 ? 6.13452 -22.92673 54.70591 1.000 58.19141 253 THR H O 1
ATOM 3005 N N . VAL B 2 256 ? 7.27569 -22.00418 52.99371 1.000 62.28291 254 VAL H N 1
ATOM 3006 C CA . VAL B 2 256 ? 7.50041 -23.26310 52.29535 1.000 63.10015 254 VAL H CA 1
ATOM 3007 C C . VAL B 2 256 ? 8.91987 -23.72761 52.58947 1.000 73.57770 254 VAL H C 1
ATOM 3008 O O . VAL B 2 256 ? 9.89007 -23.01595 52.30058 1.000 76.57747 254 VAL H O 1
ATOM 3012 N N . LEU B 2 257 ? 9.04058 -24.91915 53.16809 1.000 77.25766 255 LEU H N 1
ATOM 3013 C CA . LEU B 2 257 ? 10.33458 -25.48080 53.52444 1.000 84.00484 255 LEU H CA 1
ATOM 3014 C C . LEU B 2 257 ? 10.87707 -26.31741 52.37339 1.000 89.80959 255 LEU H C 1
ATOM 3015 O O . LEU B 2 257 ? 10.13513 -27.05867 51.72193 1.000 84.71275 255 LEU H O 1
ATOM 3020 N N . GLY B 2 258 ? 12.17722 -26.19507 52.13000 1.000 100.41162 256 GLY H N 1
ATOM 3021 C CA . GLY B 2 258 ? 12.81725 -26.91432 51.04574 1.000 89.68625 256 GLY H CA 1
ATOM 3022 C C . GLY B 2 258 ? 12.93877 -26.07690 49.78964 1.000 93.62475 256 GLY H C 1
ATOM 3023 O O . GLY B 2 258 ? 13.86752 -26.25515 49.00329 1.000 106.21881 256 GLY H O 1
#

InterPro domains:
  IPR000742 EGF-like domain [SM00181] (64-106)
  IPR000742 EGF-like domain [SM00181] (109-150)
  IPR000742 EGF-like domain [SM00181] (156-193)
  IPR010423 Ookinete surface antigen, EGF domain [PF06247] (23-59)
  IPR010423 Ookinete surface antigen, EGF domain [PF06247] (64-106)
  IPR010423 Ookinete surface antigen, EGF domain [PF06247] (109-150)
  IPR010423 Ookinete surface antigen, EGF domain [PF06247] (156-193)

Organism: Plasmodium falciparum (isolate NF54) (NCBI:txid5843)

Solvent-accessible surface area: 20340 Å² total; per-residue (Å²): 191,14,68,44,111,22,123,14,104,123,14,58,31,7,14,11,29,55,33,32,44,3,100,23,77,148,124,49,13,22,26,69,92,64,15,0,55,136,78,26,159,162,34,53,134,182,23,45,106,97,14,16,14,67,29,8,77,0,25,93,9,15,7,7,94,54,37,64,17,37,5,0,30,179,32,40,2,27,35,142,120,84,13,45,29,53,63,2,21,121,54,89,9,64,71,22,83,18,32,61,26,76,101,71,143,108,130,56,16,55,23,1,0,44,31,29,58,32,59,28,129,176,58,158,80,70,2,61,110,109,20,175,25,177,42,60,18,125,17,103,176,127,91,45,40,33,109,60,66,141,21,25,35,57,40,69,69,73,146,67,90,194,166,23,82,5,76,20,62,38,37,30,114,17,85,66,50,138,62,37,130,0,25,0,49,8,58,47,25,17,0,4,2,12,11,0,5,0,0,19,21,29,99,71,140,16,12,62,6,0,0,5,4,38,25,65,44,71,98,100,30,40,12,134,62,0,134,82,23,7,62,0,38,38,48,43,61,133,42,16,0,42,0,53,0,65,72,3,110,64,136,1,31,1,44,0,8,0,0,15,6,13,66,73,4,35,0,6,23,47,28,2,142,20,26,97,0,38,6,51,138,182,110,14,20,81,8,57,104,78,25,66,14,61,84,48,42,83,22,64,2,36,0,50,5,42,84,82,30,51,109,29,10,0,0,0,0,3,22,68,86,92,139,20,7,90,7,0,1,0,0,2,69,75,23,94,68,95,26,117,10,94,67,24,48,144,60,8,50,7,98,30,70,63,64,39,1,48,0,15,1,115,80,1,67,134,117,4,62,7,21,0,0,0,0,0,2,31,23,62,82,100,85,16,71,7,26,30,7,81,4,0,115,7,65,19,92,102

Radius of gyration: 25.86 Å; Cα contacts (8 Å, |Δi|>4): 1044; chains: 2; bounding box: 72×51×65 Å

Foldseek 3Di:
DDDLPQAAAQWFWKAFQPDIFTDHPDQWEACDRRYTDHADCDADPVQAQHHHHHQWGWHFAVDVHIDIDIDHHPQWDQDPNHTAGPQQRPDDAPQFGWHWDDPDPDIHIATTHFAQFWQDPVPVGHGPHGDHGDDPHDEDPPFWDWDGDPRMIGTDGDVPSD/DWAWAKDWADEDAAFAKTKMKIAIDDDQLLLWKKFKWWAAPPWDIGTAKIAHSNGPDIAGDPVCPPFKDWDAPSVRRMIMIIGGRDDQVPFTWMKMFIADNPDRDRADIHFTHTHGHPCVDAKAWDAAEEDEAQAKDKTKIFGDLVCQFFKKWKWWAFPPTGIHTAFIAGPQQDTPDGYPPHDPQWGWGDDGRMIIIMGGRDDQRSQTWMKMKGWDCPDNHIDIDIYGTYGYDYHD

Secondary structure (DSSP, 8-state):
---TTPPPBTEEEEE-SS-EEEEESTT-EEEETTEEEPPPSS-SGGGTTSEEETTEEEEEEBSSS-EEEEEEPTTEEESSS-EEEGGGTT---BSEEEEEE-SSSS-EEEEEEPTTEEEEGGGTTEEEEE--------PPTTTEEEEEETTEEEEEEPTT--/--EEEEE--EEE-TT--EEEEEEEESS-GGGS-EEEEEE-TTS-EEEEEEE-SSS--EEE-GGGTTTEEEEEETTTTEEEEEE-S--GGG-EEEEEEEE-TTBSSEEEE---EEEEE-----EE--SEEEEETT--EEEEEEE-GGGTT--EEEEEE-TTS-EEEEEEE-TTS-EEEE-TT--TTEEEEEETTEEEEEESS--GGG-SEEEEEEEE--TT--EEEE---EEEEEE-

Nearest PDB structures (foldseek):
  8ezm-assembly1_H  TM=1.004E+00  e=1.403E-49  Homo sapiens
  6qf9-assembly2_B  TM=9.324E-01  e=4.673E-32  Homo sapiens
  6qb9-assembly1_A  TM=9.172E-01  e=1.410E-31  Homo sapiens
  7det-assembly2_D  TM=8.908E-01  e=1.871E-25  Mus musculus
  6nms-assembly2_B  TM=5.557E-01  e=9.510E-21  Homo sapiens

Sequence (398 aa):
KVTVDTVCKRGFLIQMSGHLECKCENDLVLVNEETCEEKVLKCDEKTVNKPCGDFSKCIKIDGNPVSYACKCNLGYDMVNNVCIPNECKQVTCGNGKCILDTSNPVKTGVCSCNIGKVPNVQDQNKCSKDGETKCSLKCLKEQETCKAVDGIYKCDCKDGFIQVQLVESGGGVVQPGRSLRLSCAASGFSFGSHDMSWVRQAPGKGLDWVAVIWYDGSKKYYADSVKGRFTISRDSSKKTLYLQMNTLRAEDTAVYYCARAAYDSRSLDYWGHGTLVTISSQPVLTQPPSASASLGASLSLTCTLSSAYSNYSVDWYQQRPGKGPRFVMRVGTGGIVRSKGDGIPDRFSVLASGLNRYLTIQNIQEEDESDYHCGADHGSGSNFLYVFGTGTKVTVLG

B-factor: mean 74.15, std 20.8, range [40.25, 230.94]